Protein AF-0000000079570959 (afdb_homodimer)

Structure (mmCIF, N/CA/C/O backbone):
data_AF-0000000079570959-model_v1
#
loop_
_entity.id
_entity.type
_entity.pdbx_description
1 polymer 'NAD-binding protein'
#
loop_
_atom_site.group_PDB
_atom_site.id
_atom_site.type_symbol
_atom_site.label_atom_id
_atom_site.label_alt_id
_atom_site.label_comp_id
_atom_site.label_asym_id
_atom_site.label_entity_id
_atom_site.label_seq_id
_atom_site.pdbx_PDB_ins_code
_atom_site.Cartn_x
_atom_site.Cartn_y
_atom_site.Cartn_z
_atom_site.occupancy
_atom_site.B_iso_or_equiv
_atom_site.auth_seq_id
_atom_site.auth_comp_id
_atom_site.auth_asym_id
_atom_site.auth_atom_id
_atom_site.pdbx_PDB_model_num
ATOM 1 N N . MET A 1 1 ? 2.07 49.188 0.446 1 39.34 1 MET A N 1
ATOM 2 C CA . MET A 1 1 ? 2.693 48.656 1.66 1 39.34 1 MET A CA 1
ATOM 3 C C . MET A 1 1 ? 2.707 47.156 1.654 1 39.34 1 MET A C 1
ATOM 5 O O . MET A 1 1 ? 1.664 46.5 1.485 1 39.34 1 MET A O 1
ATOM 9 N N . THR A 1 2 ? 3.805 46.594 1.378 1 56.28 2 THR A N 1
ATOM 10 C CA . THR A 1 2 ? 3.861 45.156 1.19 1 56.28 2 THR A CA 1
ATOM 11 C C . THR A 1 2 ? 3.434 44.438 2.463 1 56.28 2 THR A C 1
ATOM 13 O O . THR A 1 2 ? 3.857 44.781 3.562 1 56.28 2 THR A O 1
ATOM 16 N N . THR A 1 3 ? 2.336 43.625 2.42 1 88.19 3 THR A N 1
ATOM 17 C CA . THR A 1 3 ? 1.755 42.969 3.588 1 88.19 3 THR A CA 1
ATOM 18 C C . THR A 1 3 ? 2.744 41.969 4.207 1 88.19 3 THR A C 1
ATOM 20 O O . THR A 1 3 ? 3.488 41.312 3.488 1 88.19 3 THR A O 1
ATOM 23 N N . GLN A 1 4 ? 3.041 42.281 5.441 1 96.75 4 GLN A N 1
ATOM 24 C CA . GLN A 1 4 ? 3.922 41.438 6.23 1 96.75 4 GLN A CA 1
ATOM 25 C C . GLN A 1 4 ? 3.189 40.188 6.711 1 96.75 4 GLN A C 1
ATOM 27 O O . GLN A 1 4 ? 2.021 40.25 7.098 1 96.75 4 GLN A O 1
ATOM 32 N N . VAL A 1 5 ? 3.875 39.094 6.586 1 98.56 5 VAL A N 1
ATOM 33 C CA . VAL A 1 5 ? 3.365 37.844 7.109 1 98.56 5 VAL A CA 1
ATOM 34 C C . VAL A 1 5 ? 4.371 37.25 8.086 1 98.56 5 VAL A C 1
ATOM 36 O O . VAL A 1 5 ? 5.582 37.312 7.867 1 98.56 5 VAL A O 1
ATOM 39 N N . GLY A 1 6 ? 3.885 36.812 9.18 1 98.75 6 GLY A N 1
ATOM 40 C CA . GLY A 1 6 ? 4.734 36.094 10.117 1 98.75 6 GLY A CA 1
ATOM 41 C C . GLY A 1 6 ? 4.852 34.594 9.797 1 98.75 6 GLY A C 1
ATOM 42 O O . GLY A 1 6 ? 3.924 34 9.25 1 98.75 6 GLY A O 1
ATOM 43 N N . LEU A 1 7 ? 6.004 34 10.148 1 98.94 7 LEU A N 1
ATOM 44 C CA . LEU A 1 7 ? 6.246 32.562 10.016 1 98.94 7 LEU A CA 1
ATOM 45 C C . LEU A 1 7 ? 6.984 32 11.234 1 98.94 7 LEU A C 1
ATOM 47 O O . LEU A 1 7 ? 8.023 32.562 11.633 1 98.94 7 LEU A O 1
ATOM 51 N N . CYS A 1 8 ? 6.414 31.031 11.828 1 98.88 8 CYS A N 1
ATOM 52 C CA . CYS A 1 8 ? 7.082 30.359 12.945 1 98.88 8 CYS A CA 1
ATOM 53 C C . CYS A 1 8 ? 7.586 28.984 12.523 1 98.88 8 CYS A C 1
ATOM 55 O O . CYS A 1 8 ? 6.789 28.094 12.234 1 98.88 8 CYS A O 1
ATOM 57 N N . GLY A 1 9 ? 8.875 28.812 12.617 1 98.56 9 GLY A N 1
ATOM 58 C CA . GLY A 1 9 ? 9.484 27.547 12.242 1 98.56 9 GLY A CA 1
ATOM 59 C C . GLY A 1 9 ? 10.234 27.609 10.922 1 98.56 9 GLY A C 1
ATOM 60 O O . GLY A 1 9 ? 9.648 27.953 9.891 1 98.56 9 GLY A O 1
ATOM 61 N N . LEU A 1 10 ? 11.508 27.281 10.969 1 98.25 10 LEU A N 1
ATOM 62 C CA . LEU A 1 10 ? 12.375 27.328 9.797 1 98.25 10 LEU A CA 1
ATOM 63 C C . LEU A 1 10 ? 13.086 26 9.602 1 98.25 10 LEU A C 1
ATOM 65 O O . LEU A 1 10 ? 14.266 25.969 9.227 1 98.25 10 LEU A O 1
ATOM 69 N N . GLY A 1 11 ? 12.367 24.906 9.914 1 94.88 11 GLY A N 1
ATOM 70 C CA . GLY A 1 11 ? 12.883 23.594 9.57 1 94.88 11 GLY A CA 1
ATOM 71 C C . GLY A 1 11 ? 12.945 23.359 8.07 1 94.88 11 GLY A C 1
ATOM 72 O O . GLY A 1 11 ? 12.891 24.297 7.281 1 94.88 11 GLY A O 1
ATOM 73 N N . GLN A 1 12 ? 13.055 22.125 7.656 1 91.88 12 GLN A N 1
ATOM 74 C CA . GLN A 1 12 ? 13.211 21.781 6.246 1 91.88 12 GLN A CA 1
ATOM 75 C C . GLN A 1 12 ? 12.055 22.312 5.414 1 91.88 12 GLN A C 1
ATOM 77 O O . GLN A 1 12 ? 12.273 22.906 4.348 1 91.88 12 GLN A O 1
ATOM 82 N N . MET A 1 13 ? 10.867 22.109 5.945 1 95.06 13 MET A N 1
ATOM 83 C CA . MET A 1 13 ? 9.695 22.594 5.23 1 95.06 13 MET A CA 1
ATOM 84 C C . MET A 1 13 ? 9.523 24.109 5.414 1 95.06 13 MET A C 1
ATOM 86 O O . MET A 1 13 ? 9.227 24.812 4.457 1 95.06 13 MET A O 1
ATOM 90 N N . GLY A 1 14 ? 9.773 24.594 6.602 1 97.75 14 GLY A N 1
ATOM 91 C CA . GLY A 1 14 ? 9.562 25.984 6.945 1 97.75 14 GLY A CA 1
ATOM 92 C C . GLY A 1 14 ? 10.406 26.938 6.109 1 97.75 14 GLY A C 1
ATOM 93 O O . GLY A 1 14 ? 9.938 28.016 5.723 1 97.75 14 GLY A O 1
ATOM 94 N N . ILE A 1 15 ? 11.617 26.547 5.816 1 97.38 15 ILE A N 1
ATOM 95 C CA . ILE A 1 15 ? 12.5 27.406 5.035 1 97.38 15 ILE A CA 1
ATOM 96 C C . ILE A 1 15 ? 11.961 27.562 3.615 1 97.38 15 ILE A C 1
ATOM 98 O O . ILE A 1 15 ? 12.055 28.625 3.016 1 97.38 15 ILE A O 1
ATOM 102 N N . GLU A 1 16 ? 11.398 26.453 3.078 1 97.38 16 GLU A N 1
ATOM 103 C CA . GLU A 1 16 ? 10.82 26.531 1.74 1 97.38 16 GLU A CA 1
ATOM 104 C C . GLU A 1 16 ? 9.531 27.344 1.735 1 97.38 16 GLU A C 1
ATOM 106 O O . GLU A 1 16 ? 9.25 28.062 0.772 1 97.38 16 GLU A O 1
ATOM 111 N N . VAL A 1 17 ? 8.789 27.234 2.828 1 98.5 17 VAL A N 1
ATOM 112 C CA . VAL A 1 17 ? 7.578 28.047 2.977 1 98.5 17 VAL A CA 1
ATOM 113 C C . VAL A 1 17 ? 7.945 29.531 3.021 1 98.5 17 VAL A C 1
ATOM 115 O O . VAL A 1 17 ? 7.293 30.359 2.383 1 98.5 17 VAL A O 1
ATOM 118 N N . ALA A 1 18 ? 9.016 29.891 3.719 1 98.62 18 ALA A N 1
ATOM 119 C CA . ALA A 1 18 ? 9.5 31.266 3.773 1 98.62 18 ALA A CA 1
ATOM 120 C C . ALA A 1 18 ? 9.828 31.797 2.377 1 98.62 18 ALA A C 1
ATOM 122 O O . ALA A 1 18 ? 9.453 32.906 2.021 1 98.62 18 ALA A O 1
ATOM 123 N N . GLY A 1 19 ? 10.531 30.938 1.646 1 98.12 19 GLY A N 1
ATOM 124 C CA . GLY A 1 19 ? 10.875 31.312 0.286 1 98.12 19 GLY A CA 1
ATOM 125 C C . GLY A 1 19 ? 9.656 31.562 -0.593 1 98.12 19 GLY A C 1
ATOM 126 O O . GLY A 1 19 ? 9.633 32.5 -1.376 1 98.12 19 GLY A O 1
ATOM 127 N N . ARG A 1 20 ? 8.648 30.688 -0.459 1 98.38 20 ARG A N 1
ATOM 128 C CA . ARG A 1 20 ? 7.414 30.844 -1.225 1 98.38 20 ARG A CA 1
ATOM 129 C C . ARG A 1 20 ? 6.691 32.125 -0.855 1 98.38 20 ARG A C 1
ATOM 131 O O . ARG A 1 20 ? 6.266 32.875 -1.734 1 98.38 20 ARG A O 1
ATOM 138 N N . LEU A 1 21 ? 6.617 32.406 0.428 1 98.38 21 LEU A N 1
ATOM 139 C CA . LEU A 1 21 ? 5.93 33.594 0.923 1 98.38 21 LEU A CA 1
ATOM 140 C C . LEU A 1 21 ? 6.656 34.875 0.49 1 98.38 21 LEU A C 1
ATOM 142 O O . LEU A 1 21 ? 6.02 35.875 0.156 1 98.38 21 LEU A O 1
ATOM 146 N N . ALA A 1 22 ? 7.953 34.812 0.41 1 98.06 22 ALA A N 1
ATOM 147 C CA . ALA A 1 22 ? 8.789 36 0.167 1 98.06 22 ALA A CA 1
ATOM 148 C C . ALA A 1 22 ? 8.625 36.5 -1.264 1 98.06 22 ALA A C 1
ATOM 150 O O . ALA A 1 22 ? 9.023 37.625 -1.583 1 98.06 22 ALA A O 1
ATOM 151 N N . ARG A 1 23 ? 8.039 35.688 -2.061 1 96.62 23 ARG A N 1
ATOM 152 C CA . ARG A 1 23 ? 7.789 36.094 -3.434 1 96.62 23 ARG A CA 1
ATOM 153 C C . ARG A 1 23 ? 6.715 37.188 -3.48 1 96.62 23 ARG A C 1
ATOM 155 O O . ARG A 1 23 ? 6.676 37.969 -4.418 1 96.62 23 ARG A O 1
ATOM 162 N N . GLU A 1 24 ? 5.871 37.25 -2.418 1 97.12 24 GLU A N 1
ATOM 163 C CA . GLU A 1 24 ? 4.734 38.156 -2.457 1 97.12 24 GLU A CA 1
ATOM 164 C C . GLU A 1 24 ? 4.676 39.031 -1.198 1 97.12 24 GLU A C 1
ATOM 166 O O . GLU A 1 24 ? 4.039 40.062 -1.191 1 97.12 24 GLU A O 1
ATOM 171 N N . TYR A 1 25 ? 5.383 38.562 -0.148 1 98.12 25 TYR A N 1
ATOM 172 C CA . TYR A 1 25 ? 5.27 39.219 1.139 1 98.12 25 TYR A CA 1
ATOM 173 C C . TYR A 1 25 ? 6.645 39.469 1.747 1 98.12 25 TYR A C 1
ATOM 175 O O . TYR A 1 25 ? 7.625 38.812 1.37 1 98.12 25 TYR A O 1
ATOM 183 N N . ASP A 1 26 ? 6.684 40.5 2.594 1 98.19 26 ASP A N 1
ATOM 184 C CA . ASP A 1 26 ? 7.785 40.531 3.555 1 98.19 26 ASP A CA 1
ATOM 185 C C . ASP A 1 26 ? 7.543 39.562 4.707 1 98.19 26 ASP A C 1
ATOM 187 O O . ASP A 1 26 ? 6.469 39.562 5.312 1 98.19 26 ASP A O 1
ATOM 191 N N . VAL A 1 27 ? 8.531 38.75 5.023 1 98.69 27 VAL A N 1
ATOM 192 C CA . VAL A 1 27 ? 8.312 37.656 5.98 1 98.69 27 VAL A CA 1
ATOM 193 C C . VAL A 1 27 ? 9.117 37.938 7.25 1 98.69 27 VAL A C 1
ATOM 195 O O . VAL A 1 27 ? 10.32 38.188 7.188 1 98.69 27 VAL A O 1
ATOM 198 N N . VAL A 1 28 ? 8.438 37.969 8.359 1 98.62 28 VAL A N 1
ATOM 199 C CA . VAL A 1 28 ? 9.094 37.938 9.664 1 98.62 28 VAL A CA 1
ATOM 200 C C . VAL A 1 28 ? 9.094 36.5 10.188 1 98.62 28 VAL A C 1
ATOM 202 O O . VAL A 1 28 ? 8.062 36 10.648 1 98.62 28 VAL A O 1
ATOM 205 N N . ALA A 1 29 ? 10.297 35.875 10.195 1 98.81 29 ALA A N 1
ATOM 206 C CA . ALA A 1 29 ? 10.375 34.438 10.5 1 98.81 29 ALA A CA 1
ATOM 207 C C . ALA A 1 29 ? 11.031 34.219 11.859 1 98.81 29 ALA A C 1
ATOM 209 O O . ALA A 1 29 ? 12.102 34.75 12.141 1 98.81 29 ALA A O 1
ATOM 210 N N . VAL A 1 30 ? 10.383 33.406 12.641 1 98.81 30 VAL A N 1
ATOM 211 C CA . VAL A 1 30 ? 10.867 33.125 13.984 1 98.81 30 VAL A CA 1
ATOM 212 C C . VAL A 1 30 ? 11.398 31.672 14.047 1 98.81 30 VAL A C 1
ATOM 214 O O . VAL A 1 30 ? 10.727 30.75 13.594 1 98.81 30 VAL A O 1
ATOM 217 N N . ASP A 1 31 ? 12.555 31.469 14.586 1 98.75 31 ASP A N 1
ATOM 218 C CA . ASP A 1 31 ? 13.109 30.172 14.922 1 98.75 31 ASP A CA 1
ATOM 219 C C . ASP A 1 31 ? 14.125 30.281 16.062 1 98.75 31 ASP A C 1
ATOM 221 O O . ASP A 1 31 ? 14.875 31.25 16.141 1 98.75 31 ASP A O 1
ATOM 225 N N . LEU A 1 32 ? 14.148 29.25 16.859 1 97.44 32 LEU A N 1
ATOM 226 C CA . LEU A 1 32 ? 15.07 29.266 18 1 97.44 32 LEU A CA 1
ATOM 227 C C . LEU A 1 32 ? 16.469 28.859 17.562 1 97.44 32 LEU A C 1
ATOM 229 O O . LEU A 1 32 ? 17.453 29.156 18.266 1 97.44 32 LEU A O 1
ATOM 233 N N . ASP A 1 33 ? 16.594 28.172 16.453 1 97.44 33 ASP A N 1
ATOM 234 C CA . ASP A 1 33 ? 17.875 27.672 15.961 1 97.44 33 ASP A CA 1
ATOM 235 C C . ASP A 1 33 ? 18.609 28.719 15.148 1 97.44 33 ASP A C 1
ATOM 237 O O . ASP A 1 33 ? 18.141 29.125 14.07 1 97.44 33 ASP A O 1
ATOM 241 N N . ASP A 1 34 ? 19.828 29.031 15.547 1 97.62 34 ASP A N 1
ATOM 242 C CA . ASP A 1 34 ? 20.609 30.078 14.906 1 97.62 34 ASP A CA 1
ATOM 243 C C . ASP A 1 34 ? 21.016 29.688 13.492 1 97.62 34 ASP A C 1
ATOM 245 O O . ASP A 1 34 ? 21.047 30.531 12.594 1 97.62 34 ASP A O 1
ATOM 249 N N . GLN A 1 35 ? 21.297 28.5 13.336 1 97.44 35 GLN A N 1
ATOM 250 C CA . GLN A 1 35 ? 21.719 28.031 12.016 1 97.44 35 GLN A CA 1
ATOM 251 C C . GLN A 1 35 ? 20.594 28.125 11 1 97.44 35 GLN A C 1
ATOM 253 O O . GLN A 1 35 ? 20.812 28.516 9.852 1 97.44 35 GLN A O 1
ATOM 258 N N . ARG A 1 36 ? 19.406 27.812 11.477 1 97.19 36 ARG A N 1
ATOM 259 C CA . ARG A 1 36 ? 18.25 27.891 10.602 1 97.19 36 ARG A CA 1
ATOM 260 C C . ARG A 1 36 ? 17.938 29.344 10.242 1 97.19 36 ARG A C 1
ATOM 262 O O . ARG A 1 36 ? 17.578 29.641 9.102 1 97.19 36 ARG A O 1
ATOM 269 N N . ARG A 1 37 ? 18.078 30.25 11.195 1 98.06 37 ARG A N 1
ATOM 270 C CA . ARG A 1 37 ? 17.844 31.656 10.938 1 98.06 37 ARG A CA 1
ATOM 271 C C . ARG A 1 37 ? 18.859 32.219 9.938 1 98.06 37 ARG A C 1
ATOM 273 O O . ARG A 1 37 ? 18.5 32.938 9.016 1 98.06 37 ARG A O 1
ATOM 280 N N . THR A 1 38 ? 20.062 31.797 10.07 1 97.69 38 THR A N 1
ATOM 281 C CA . THR A 1 38 ? 21.125 32.25 9.172 1 97.69 38 THR A CA 1
ATOM 282 C C . THR A 1 38 ? 20.844 31.812 7.738 1 97.69 38 THR A C 1
ATOM 284 O O . THR A 1 38 ? 20.984 32.594 6.801 1 97.69 38 THR A O 1
ATOM 287 N N . LEU A 1 39 ? 20.422 30.609 7.645 1 96.56 39 LEU A N 1
ATOM 288 C CA . LEU A 1 39 ? 20.109 30.078 6.324 1 96.56 39 LEU A CA 1
ATOM 289 C C . LEU A 1 39 ? 18.938 30.844 5.695 1 96.56 39 LEU A C 1
ATOM 291 O O . LEU A 1 39 ? 19 31.203 4.516 1 96.56 39 LEU A O 1
ATOM 295 N N . ALA A 1 40 ? 17.906 31.125 6.445 1 97.5 40 ALA A N 1
ATOM 296 C CA . ALA A 1 40 ? 16.703 31.781 5.938 1 97.5 40 ALA A CA 1
ATOM 297 C C . ALA A 1 40 ? 16.969 33.25 5.621 1 97.5 40 ALA A C 1
ATOM 299 O O . ALA A 1 40 ? 16.359 33.812 4.711 1 97.5 40 ALA A O 1
ATOM 300 N N . ASP A 1 41 ? 17.875 33.844 6.309 1 95.81 41 ASP A N 1
ATOM 301 C CA . ASP A 1 41 ? 18.203 35.25 6.152 1 95.81 41 ASP A CA 1
ATOM 302 C C . ASP A 1 41 ? 18.797 35.531 4.773 1 95.81 41 ASP A C 1
ATOM 304 O O . ASP A 1 41 ? 18.859 36.688 4.336 1 95.81 41 ASP A O 1
ATOM 308 N N . GLN A 1 42 ? 19.156 34.5 4.094 1 96.12 42 GLN A N 1
ATOM 309 C CA . GLN A 1 42 ? 19.75 34.656 2.766 1 96.12 42 GLN A CA 1
ATOM 310 C C . GLN A 1 42 ? 18.672 34.875 1.714 1 96.12 42 GLN A C 1
ATOM 312 O O . GLN A 1 42 ? 18.969 35.312 0.594 1 96.12 42 GLN A O 1
ATOM 317 N N . THR A 1 43 ? 17.484 34.625 2.068 1 96.75 43 THR A N 1
ATOM 318 C CA . THR A 1 43 ? 16.375 34.812 1.148 1 96.75 43 THR A CA 1
ATOM 319 C C . THR A 1 43 ? 15.883 36.25 1.193 1 96.75 43 THR A C 1
ATOM 321 O O . THR A 1 43 ? 15.57 36.781 2.266 1 96.75 43 THR A O 1
ATOM 324 N N . GLU A 1 44 ? 15.789 36.906 0.014 1 96.56 44 GLU A N 1
ATOM 325 C CA . GLU A 1 44 ? 15.289 38.25 -0.058 1 96.56 44 GLU A CA 1
ATOM 326 C C . GLU A 1 44 ? 13.898 38.375 0.561 1 96.56 44 GLU A C 1
ATOM 328 O O . GLU A 1 44 ? 13.055 37.5 0.371 1 96.56 44 GLU A O 1
ATOM 333 N N . ARG A 1 45 ? 13.695 39.438 1.422 1 97.69 45 ARG A N 1
ATOM 334 C CA . ARG A 1 45 ? 12.422 39.812 2.023 1 97.69 45 ARG A CA 1
ATOM 335 C C . ARG A 1 45 ? 12.102 38.938 3.229 1 97.69 45 ARG A C 1
ATOM 337 O O . ARG A 1 45 ? 10.992 38.969 3.762 1 97.69 45 ARG A O 1
ATOM 344 N N . VAL A 1 46 ? 13.07 38.094 3.672 1 98.5 46 VAL A N 1
ATOM 345 C CA . VAL A 1 46 ? 12.914 37.344 4.902 1 98.5 46 VAL A CA 1
ATOM 346 C C . VAL A 1 46 ? 13.82 37.906 5.992 1 98.5 46 VAL A C 1
ATOM 348 O O . VAL A 1 46 ? 15.039 37.969 5.828 1 98.5 46 VAL A O 1
ATOM 351 N N . ARG A 1 47 ? 13.242 38.344 6.992 1 98.12 47 ARG A N 1
ATOM 352 C CA . ARG A 1 47 ? 13.953 38.75 8.203 1 98.12 47 ARG A CA 1
ATOM 353 C C . ARG A 1 47 ? 13.711 37.75 9.336 1 98.12 47 ARG A C 1
ATOM 355 O O . ARG A 1 47 ? 12.57 37.375 9.602 1 98.12 47 ARG A O 1
ATOM 362 N N . THR A 1 48 ? 14.766 37.344 10.039 1 98.56 48 THR A N 1
ATOM 363 C CA . THR A 1 48 ? 14.609 36.312 11.039 1 98.56 48 THR A CA 1
ATOM 364 C C . THR A 1 48 ? 14.828 36.875 12.445 1 98.56 48 THR A C 1
ATOM 366 O O . THR A 1 48 ? 15.469 37.906 12.617 1 98.56 48 THR A O 1
ATOM 369 N N . THR A 1 49 ? 14.242 36.219 13.406 1 98.44 49 THR A N 1
ATOM 370 C CA . THR A 1 49 ? 14.367 36.562 14.82 1 98.44 49 THR A CA 1
ATOM 371 C C . THR A 1 49 ? 14.141 35.312 15.68 1 98.44 49 THR A C 1
ATOM 373 O O . THR A 1 49 ? 13.703 34.281 15.18 1 98.44 49 THR A O 1
ATOM 376 N N . SER A 1 50 ? 14.523 35.375 16.938 1 98.19 50 SER A N 1
ATOM 377 C CA . SER A 1 50 ? 14.281 34.281 17.875 1 98.19 50 SER A CA 1
ATOM 378 C C . SER A 1 50 ? 13.125 34.594 18.812 1 98.19 50 SER A C 1
ATOM 380 O O . SER A 1 50 ? 12.758 33.75 19.656 1 98.19 50 SER A O 1
ATOM 382 N N . SER A 1 51 ? 12.516 35.75 18.609 1 98.06 51 SER A N 1
ATOM 383 C CA . SER A 1 51 ? 11.484 36.188 19.547 1 98.06 51 SER A CA 1
ATOM 384 C C . SER A 1 51 ? 10.117 36.25 18.875 1 98.06 51 SER A C 1
ATOM 386 O O . SER A 1 51 ? 9.953 36.938 17.844 1 98.06 51 SER A O 1
ATOM 388 N N . LEU A 1 52 ? 9.133 35.688 19.5 1 98.31 52 LEU A N 1
ATOM 389 C CA . LEU A 1 52 ? 7.762 35.719 19.016 1 98.31 52 LEU A CA 1
ATOM 390 C C . LEU A 1 52 ? 7.18 37.125 19.141 1 98.31 52 LEU A C 1
ATOM 392 O O . LEU A 1 52 ? 6.203 37.438 18.453 1 98.31 52 LEU A O 1
ATOM 396 N N . ASP A 1 53 ? 7.789 37.969 19.922 1 97.81 53 ASP A N 1
ATOM 397 C CA . ASP A 1 53 ? 7.293 39.312 20.156 1 97.81 53 ASP A CA 1
ATOM 398 C C . ASP A 1 53 ? 7.293 40.125 18.859 1 97.81 53 ASP A C 1
ATOM 400 O O . ASP A 1 53 ? 6.492 41.062 18.703 1 97.81 53 ASP A O 1
ATOM 404 N N . GLU A 1 54 ? 8.102 39.75 17.984 1 97.56 54 GLU A N 1
ATOM 405 C CA . GLU A 1 54 ? 8.242 40.5 16.734 1 97.56 54 GLU A CA 1
ATOM 406 C C . GLU A 1 54 ? 7.055 40.25 15.805 1 97.56 54 GLU A C 1
ATOM 408 O O . GLU A 1 54 ? 6.875 40.938 14.805 1 97.56 54 GLU A O 1
ATOM 413 N N . LEU A 1 55 ? 6.223 39.312 16.203 1 97.81 55 LEU A N 1
ATOM 414 C CA . LEU A 1 55 ? 5.047 39.031 15.391 1 97.81 55 LEU A CA 1
ATOM 415 C C . LEU A 1 55 ? 3.855 39.875 15.828 1 97.81 55 LEU A C 1
ATOM 417 O O . LEU A 1 55 ? 2.791 39.812 15.211 1 97.81 55 LEU A O 1
ATOM 421 N N . SER A 1 56 ? 4.113 40.625 16.922 1 95.69 56 SER A N 1
ATOM 422 C CA . SER A 1 56 ? 3.049 41.469 17.422 1 95.69 56 SER A CA 1
ATOM 423 C C . SER A 1 56 ? 2.535 42.406 16.344 1 95.69 56 SER A C 1
ATOM 425 O O . SER A 1 56 ? 3.324 43 15.602 1 95.69 56 SER A O 1
ATOM 427 N N . GLY A 1 57 ? 1.171 42.469 16.172 1 91 57 GLY A N 1
ATOM 428 C CA . GLY A 1 57 ? 0.556 43.406 15.258 1 91 57 GLY A CA 1
ATOM 429 C C . GLY A 1 57 ? 0.362 42.844 13.859 1 91 57 GLY A C 1
ATOM 430 O O . GLY A 1 57 ? -0.23 43.5 13 1 91 57 GLY A O 1
ATOM 431 N N . LEU A 1 58 ? 0.88 41.719 13.602 1 96.5 58 LEU A N 1
ATOM 432 C CA . LEU A 1 58 ? 0.7 41.125 12.281 1 96.5 58 LEU A CA 1
ATOM 433 C C . LEU A 1 58 ? -0.713 40.562 12.117 1 96.5 58 LEU A C 1
ATOM 435 O O . LEU A 1 58 ? -1.29 40.031 13.07 1 96.5 58 LEU A O 1
ATOM 439 N N . ASP A 1 59 ? -1.176 40.625 10.914 1 97.25 59 ASP A N 1
ATOM 440 C CA . ASP A 1 59 ? -2.531 40.188 10.617 1 97.25 59 ASP A CA 1
ATOM 441 C C . ASP A 1 59 ? -2.564 38.656 10.367 1 97.25 59 ASP A C 1
ATOM 443 O O . ASP A 1 59 ? -3.588 38.031 10.586 1 97.25 59 ASP A O 1
ATOM 447 N N . VAL A 1 60 ? -1.464 38.125 9.836 1 98.62 60 VAL A N 1
ATOM 448 C CA . VAL A 1 60 ? -1.421 36.719 9.484 1 98.62 60 VAL A CA 1
ATOM 449 C C . VAL A 1 60 ? -0.101 36.094 9.953 1 98.62 60 VAL A C 1
ATOM 451 O O . VAL A 1 60 ? 0.968 36.688 9.734 1 98.62 60 VAL A O 1
ATOM 454 N N . VAL A 1 61 ? -0.179 34.969 10.617 1 98.88 61 VAL A N 1
ATOM 455 C CA . VAL A 1 61 ? 0.996 34.219 11.031 1 98.88 61 VAL A CA 1
ATOM 456 C C . VAL A 1 61 ? 0.847 32.75 10.586 1 98.88 61 VAL A C 1
ATOM 458 O O . VAL A 1 61 ? -0.187 32.125 10.828 1 98.88 61 VAL A O 1
ATOM 461 N N . VAL A 1 62 ? 1.887 32.188 9.969 1 98.94 62 VAL A N 1
ATOM 462 C CA . VAL A 1 62 ? 1.939 30.797 9.508 1 98.94 62 VAL A CA 1
ATOM 463 C C . VAL A 1 62 ? 2.82 29.984 10.453 1 98.94 62 VAL A C 1
ATOM 465 O O . VAL A 1 62 ? 3.885 30.438 10.875 1 98.94 62 VAL A O 1
ATOM 468 N N . LEU A 1 63 ? 2.322 28.797 10.781 1 98.88 63 LEU A N 1
ATOM 469 C CA . LEU A 1 63 ? 3.09 27.891 11.625 1 98.88 63 LEU A CA 1
ATOM 470 C C . LEU A 1 63 ? 3.631 26.719 10.82 1 98.88 63 LEU A C 1
ATOM 472 O O . LEU A 1 63 ? 2.898 26.109 10.039 1 98.88 63 LEU A O 1
ATOM 476 N N . SER A 1 64 ? 4.895 26.422 10.906 1 98.62 64 SER A N 1
ATOM 477 C CA . SER A 1 64 ? 5.598 25.25 10.406 1 98.62 64 SER A CA 1
ATOM 478 C C . SER A 1 64 ? 6.562 24.688 11.445 1 98.62 64 SER A 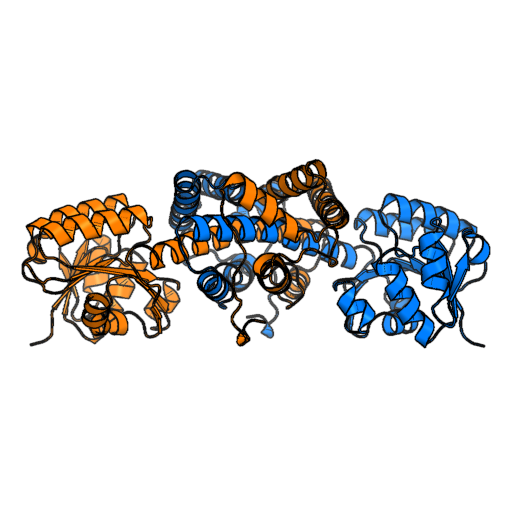C 1
ATOM 480 O O . SER A 1 64 ? 7.77 24.953 11.383 1 98.62 64 SER A O 1
ATOM 482 N N . LEU A 1 65 ? 5.98 23.906 12.336 1 98.12 65 LEU A N 1
ATOM 483 C CA . LEU A 1 65 ? 6.684 23.531 13.562 1 98.12 65 LEU A CA 1
ATOM 484 C C . LEU A 1 65 ? 6.891 22.031 13.641 1 98.12 65 LEU A C 1
ATOM 486 O O . LEU A 1 65 ? 6.25 21.266 12.906 1 98.12 65 LEU A O 1
ATOM 490 N N . PRO A 1 66 ? 7.77 21.484 14.484 1 95.62 66 PRO A N 1
ATOM 491 C CA . PRO A 1 66 ? 8.227 20.094 14.422 1 95.62 66 PRO A CA 1
ATOM 492 C C . PRO A 1 66 ? 7.262 19.125 15.102 1 95.62 66 PRO A C 1
ATOM 494 O O . PRO A 1 66 ? 7.352 17.922 14.891 1 95.62 66 PRO A O 1
ATOM 497 N N . SER A 1 67 ? 6.336 19.672 15.977 1 96.12 67 SER A N 1
ATOM 498 C CA . SER A 1 67 ? 5.492 18.766 16.734 1 96.12 67 SER A CA 1
ATOM 499 C C . SER A 1 67 ? 4.203 19.453 17.188 1 96.12 67 SER A C 1
ATOM 501 O O . SER A 1 67 ? 4.129 20.688 17.219 1 96.12 67 SER A O 1
ATOM 503 N N . PRO A 1 68 ? 3.197 18.609 17.547 1 97.75 68 PRO A N 1
ATOM 504 C CA . PRO A 1 68 ? 1.983 19.203 18.125 1 97.75 68 PRO A CA 1
ATOM 505 C C . PRO A 1 68 ? 2.262 20.031 19.359 1 97.75 68 PRO A C 1
ATOM 507 O O . PRO A 1 68 ? 1.663 21.094 19.547 1 97.75 68 PRO A O 1
ATOM 510 N N . ALA A 1 69 ? 3.186 19.609 20.203 1 97.5 69 ALA A N 1
ATOM 511 C CA . ALA A 1 69 ? 3.531 20.344 21.406 1 97.5 69 ALA A CA 1
ATOM 512 C C . ALA A 1 69 ? 4.113 21.719 21.078 1 97.5 69 ALA A C 1
ATOM 514 O O . ALA A 1 69 ? 3.807 22.703 21.734 1 97.5 69 ALA A O 1
ATOM 515 N N . ALA A 1 70 ? 4.914 21.766 20.047 1 97.88 70 ALA A N 1
ATOM 516 C CA . ALA A 1 70 ? 5.484 23.031 19.609 1 97.88 70 ALA A CA 1
ATOM 517 C C . ALA A 1 70 ? 4.402 23.969 19.109 1 97.88 70 ALA A C 1
ATOM 519 O O . ALA A 1 70 ? 4.406 25.172 19.406 1 97.88 70 ALA A O 1
ATOM 520 N N . SER A 1 71 ? 3.463 23.469 18.344 1 98.56 71 SER A N 1
ATOM 521 C CA . SER A 1 71 ? 2.357 24.266 17.828 1 98.56 71 SER A CA 1
ATOM 522 C C . SER A 1 71 ? 1.515 24.844 18.969 1 98.56 71 SER A C 1
ATOM 524 O O . SER A 1 71 ? 1.154 26.016 18.953 1 98.56 71 SER A O 1
ATOM 526 N N . ARG A 1 72 ? 1.238 23.969 19.938 1 98.5 72 ARG A N 1
ATOM 527 C CA . ARG A 1 72 ? 0.444 24.422 21.078 1 98.5 72 ARG A CA 1
ATOM 528 C C . ARG A 1 72 ? 1.146 25.547 21.828 1 98.5 72 ARG A C 1
ATOM 530 O O . ARG A 1 72 ? 0.518 26.531 22.203 1 98.5 72 ARG A O 1
ATOM 537 N N . SER A 1 73 ? 2.408 25.375 22.047 1 98.44 73 SER A N 1
ATOM 538 C CA . SER A 1 73 ? 3.188 26.375 22.766 1 98.44 73 SER A CA 1
ATOM 539 C C . SER A 1 73 ? 3.189 27.719 22.031 1 98.44 73 SER A C 1
ATOM 541 O O . SER A 1 73 ? 2.988 28.766 22.641 1 98.44 73 SER A O 1
ATOM 543 N N . VAL A 1 74 ? 3.389 27.656 20.75 1 98.69 74 VAL A N 1
ATOM 544 C CA . VAL A 1 74 ? 3.441 28.891 19.953 1 98.69 74 VAL A CA 1
ATOM 545 C C . VAL A 1 74 ? 2.059 29.531 19.906 1 98.69 74 VAL A C 1
ATOM 547 O O . VAL A 1 74 ? 1.935 30.75 20.016 1 98.69 74 VAL A O 1
ATOM 550 N N . VAL A 1 75 ? 1.034 28.734 19.766 1 98.75 75 VAL A N 1
ATOM 551 C CA . VAL A 1 75 ? -0.334 29.234 19.719 1 98.75 75 VAL A CA 1
ATOM 552 C C . VAL A 1 75 ? -0.679 29.938 21.031 1 98.75 75 VAL A C 1
ATOM 554 O O . VAL A 1 75 ? -1.288 31.016 21.016 1 98.75 75 VAL A O 1
ATOM 557 N N . ASP A 1 76 ? -0.278 29.359 22.141 1 98.06 76 ASP A N 1
ATOM 558 C CA . ASP A 1 76 ? -0.516 29.984 23.438 1 98.06 76 ASP A CA 1
ATOM 559 C C . ASP A 1 76 ? 0.141 31.359 23.516 1 98.06 76 ASP A C 1
ATOM 561 O O . ASP A 1 76 ? -0.459 32.312 24.016 1 98.06 76 ASP A O 1
ATOM 565 N N . ALA A 1 77 ? 1.306 31.438 23.016 1 98.31 77 ALA A N 1
ATOM 566 C CA . ALA A 1 77 ? 2.016 32.719 23 1 98.31 77 ALA A CA 1
ATOM 567 C C . ALA A 1 77 ? 1.337 33.719 22.062 1 98.31 77 ALA A C 1
ATOM 569 O O . ALA A 1 77 ? 1.161 34.875 22.422 1 98.31 77 ALA A O 1
ATOM 570 N N . LEU A 1 78 ? 0.93 33.312 20.875 1 98.5 78 LEU A N 1
ATOM 571 C CA . LEU A 1 78 ? 0.319 34.156 19.875 1 98.5 78 LEU A CA 1
ATOM 572 C C . LEU A 1 78 ? -1.026 34.688 20.375 1 98.5 78 LEU A C 1
ATOM 574 O O . LEU A 1 78 ? -1.412 35.812 20.047 1 98.5 78 LEU A O 1
ATOM 578 N N . ALA A 1 79 ? -1.703 33.875 21.141 1 98 79 ALA A N 1
ATOM 579 C CA . ALA A 1 79 ? -3.002 34.2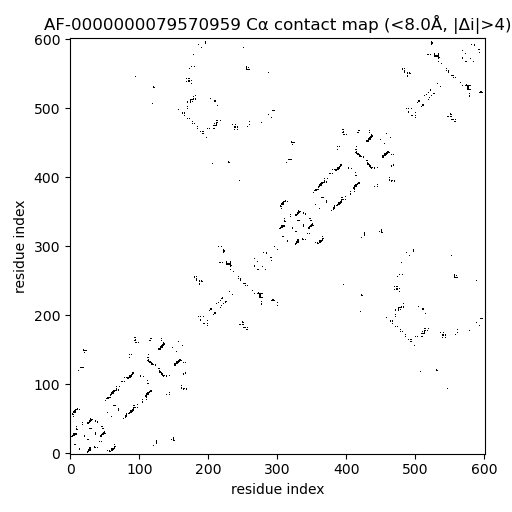81 21.672 1 98 79 ALA A CA 1
ATOM 580 C C . ALA A 1 79 ? -2.889 35.562 22.5 1 98 79 ALA A C 1
ATOM 582 O O . ALA A 1 79 ? -3.811 36.375 22.516 1 98 79 ALA A O 1
ATOM 583 N N . SER A 1 80 ? -1.762 35.719 23.109 1 96.81 80 SER A N 1
ATOM 584 C CA . SER A 1 80 ? -1.539 36.906 23.938 1 96.81 80 SER A CA 1
ATOM 585 C C . SER A 1 80 ? -0.914 38.031 23.141 1 96.81 80 SER A C 1
ATOM 587 O O . SER A 1 80 ? -0.971 39.188 23.547 1 96.81 80 SER A O 1
ATOM 589 N N . LEU A 1 81 ? -0.396 37.719 22.016 1 97.62 81 LEU A N 1
ATOM 590 C CA . LEU A 1 81 ? 0.449 38.656 21.297 1 97.62 81 LEU A CA 1
ATOM 591 C C . LEU A 1 81 ? -0.315 39.312 20.141 1 97.62 81 LEU A C 1
ATOM 593 O O . LEU A 1 81 ? -0.101 40.5 19.844 1 97.62 81 LEU A O 1
ATOM 597 N N . LEU A 1 82 ? -1.213 38.594 19.453 1 98 82 LEU A N 1
ATOM 598 C CA . LEU A 1 82 ? -1.87 39.062 18.234 1 98 82 LEU A CA 1
ATOM 599 C C . LEU A 1 82 ? -3.148 39.812 18.578 1 98 82 LEU A C 1
ATOM 601 O O . LEU A 1 82 ? -3.729 39.625 19.656 1 98 82 LEU A O 1
ATOM 605 N N . SER A 1 83 ? -3.508 40.688 17.688 1 97.5 83 SER A N 1
ATOM 606 C CA . SER A 1 83 ? -4.727 41.469 17.875 1 97.5 83 SER A CA 1
ATOM 607 C C . SER A 1 83 ? -5.957 40.688 17.422 1 97.5 83 SER A C 1
ATOM 609 O O . SER A 1 83 ? -5.855 39.781 16.578 1 97.5 83 SER A O 1
ATOM 611 N N . GLN A 1 84 ? -7.07 41.062 17.984 1 97.69 84 GLN A N 1
ATOM 612 C CA . GLN A 1 84 ? -8.336 40.562 17.484 1 97.69 84 GLN A CA 1
ATOM 613 C C . GLN A 1 84 ? -8.461 40.75 15.977 1 97.69 84 GLN A C 1
ATOM 615 O O . GLN A 1 84 ? -8.086 41.812 15.453 1 97.69 84 GLN A O 1
ATOM 620 N N . GLY A 1 85 ? -8.938 39.688 15.352 1 97.75 85 GLY A N 1
ATOM 621 C CA . GLY A 1 85 ? -9.102 39.781 13.906 1 97.75 85 GLY A CA 1
ATOM 622 C C . GLY A 1 85 ? -7.949 39.156 13.141 1 97.75 85 GLY A C 1
ATOM 623 O O . GLY A 1 85 ? -8.062 38.906 11.938 1 97.75 85 GLY A O 1
ATOM 624 N N . SER A 1 86 ? -6.84 38.812 13.812 1 98.38 86 SER A N 1
ATOM 625 C CA . SER A 1 86 ? -5.707 38.156 13.156 1 98.38 86 SER A CA 1
ATOM 626 C C . SER A 1 86 ? -6.043 36.719 12.758 1 98.38 86 SER A C 1
ATOM 628 O O . SER A 1 86 ? -7.07 36.188 13.172 1 98.38 86 SER A O 1
ATOM 630 N N . LEU A 1 87 ? -5.184 36.219 11.906 1 98.75 87 LEU A N 1
ATOM 631 C CA . LEU A 1 87 ? -5.371 34.875 11.367 1 98.75 87 LEU A CA 1
ATOM 632 C C . LEU A 1 87 ? -4.098 34.031 11.508 1 98.75 87 LEU A C 1
ATOM 634 O O . LEU A 1 87 ? -3.014 34.5 11.141 1 98.75 87 LEU A O 1
ATOM 638 N N . VAL A 1 88 ? -4.27 32.844 12.086 1 98.88 88 VAL A N 1
ATOM 639 C CA . VAL A 1 88 ? -3.166 31.906 12.172 1 98.88 88 VAL A CA 1
ATOM 640 C C . VAL A 1 88 ? -3.404 30.75 11.211 1 98.88 88 VAL A C 1
ATOM 642 O O . VAL A 1 88 ? -4.516 30.219 11.133 1 98.88 88 VAL A O 1
ATOM 645 N N . ILE A 1 89 ? -2.381 30.359 10.43 1 98.94 89 ILE A N 1
ATOM 646 C CA . ILE A 1 89 ? -2.428 29.234 9.5 1 98.94 89 ILE A CA 1
ATOM 647 C C . ILE A 1 89 ? -1.488 28.141 9.977 1 98.94 89 ILE A C 1
ATOM 649 O O . ILE A 1 89 ? -0.27 28.328 10.023 1 98.94 89 ILE A O 1
ATOM 653 N N . GLU A 1 90 ? -2.016 27.016 10.32 1 98.88 90 GLU A N 1
ATOM 654 C CA . GLU A 1 90 ? -1.251 25.859 10.797 1 98.88 90 GLU A CA 1
ATOM 655 C C . GLU A 1 90 ? -0.853 24.953 9.641 1 98.88 90 GLU A C 1
ATOM 657 O O . GLU A 1 90 ? -1.704 24.281 9.055 1 98.88 90 GLU A O 1
ATOM 662 N N . THR A 1 91 ? 0.475 24.859 9.352 1 98.75 91 THR A N 1
ATOM 663 C CA . THR A 1 91 ? 0.924 23.969 8.289 1 98.75 91 THR A CA 1
ATOM 664 C C . THR A 1 91 ? 1.666 22.766 8.859 1 98.75 91 THR A C 1
ATOM 666 O O . THR A 1 91 ? 1.942 21.797 8.141 1 98.75 91 THR A O 1
ATOM 669 N N . SER A 1 92 ? 1.97 22.812 10.172 1 98.12 92 SER A N 1
ATOM 670 C CA . SER A 1 92 ? 2.633 21.688 10.82 1 98.12 92 SER A CA 1
ATOM 671 C C . SER A 1 92 ? 1.743 20.438 10.828 1 98.12 92 SER A C 1
ATOM 673 O O . SER A 1 92 ? 0.516 20.547 10.781 1 98.12 92 SER A O 1
ATOM 675 N N . THR A 1 93 ? 2.379 19.312 10.844 1 97.62 93 THR A N 1
ATOM 676 C CA . THR A 1 93 ? 1.611 18.078 11.016 1 97.62 93 THR A CA 1
ATOM 677 C C . THR A 1 93 ? 1.251 17.859 12.484 1 97.62 93 THR A C 1
ATOM 679 O O . THR A 1 93 ? 2.125 17.594 13.312 1 97.62 93 THR A O 1
ATOM 682 N N . VAL A 1 94 ? -0.019 18.031 12.82 1 98.25 94 VAL A N 1
ATOM 683 C CA . VAL A 1 94 ? -0.523 17.859 14.172 1 98.25 94 VAL A CA 1
ATOM 684 C C . VAL A 1 94 ? -1.741 16.938 14.156 1 98.25 94 VAL A C 1
ATOM 686 O O . VAL A 1 94 ? -2.248 16.594 13.086 1 98.25 94 VAL A O 1
ATOM 689 N N . LEU A 1 95 ? -2.16 16.484 15.352 1 98.44 95 LEU A N 1
ATOM 690 C CA . LEU A 1 95 ? -3.402 15.727 15.43 1 98.44 95 LEU A CA 1
ATOM 691 C C . LEU A 1 95 ? -4.609 16.641 15.234 1 98.44 95 LEU A C 1
ATOM 693 O O . LEU A 1 95 ? -4.566 17.828 15.578 1 98.44 95 LEU A O 1
ATOM 697 N N . PRO A 1 96 ? -5.691 16.062 14.672 1 98.31 96 PRO A N 1
ATOM 698 C CA . PRO A 1 96 ? -6.902 16.875 14.523 1 98.31 96 PRO A CA 1
ATOM 699 C C . PRO A 1 96 ? -7.371 17.484 15.836 1 98.31 96 PRO A C 1
ATOM 701 O O . PRO A 1 96 ? -7.836 18.625 15.859 1 98.31 96 PRO A O 1
ATOM 704 N N . GLY A 1 97 ? -7.211 16.766 16.891 1 97.88 97 GLY A N 1
ATOM 705 C CA . GLY A 1 97 ? -7.562 17.297 18.203 1 97.88 97 GLY A CA 1
ATOM 706 C C . GLY A 1 97 ? -6.723 18.5 18.594 1 97.88 97 GLY A C 1
ATOM 707 O O . GLY A 1 97 ? -7.227 19.438 19.219 1 97.88 97 GLY A O 1
ATOM 708 N N . ASP A 1 98 ? -5.453 18.469 18.281 1 97.94 98 ASP A N 1
ATOM 709 C CA . ASP A 1 98 ? -4.57 19.594 18.547 1 97.94 98 ASP A CA 1
ATOM 710 C C . ASP A 1 98 ? -4.996 20.828 17.75 1 97.94 98 ASP A C 1
ATOM 712 O O . ASP A 1 98 ? -5.004 21.938 18.281 1 97.94 98 ASP A O 1
ATOM 716 N N . ALA A 1 99 ? -5.293 20.609 16.516 1 98.19 99 ALA A N 1
ATOM 717 C CA . ALA A 1 99 ? -5.734 21.719 15.672 1 98.19 99 ALA A CA 1
ATOM 718 C C . ALA A 1 99 ? -6.988 22.375 16.234 1 98.19 99 ALA A C 1
ATOM 720 O O . ALA A 1 99 ? -7.066 23.594 16.328 1 98.19 99 ALA A O 1
ATOM 721 N N . ARG A 1 100 ? -7.953 21.594 16.625 1 98.25 100 ARG A N 1
ATOM 722 C CA . ARG A 1 100 ? -9.203 22.109 17.172 1 98.25 100 ARG A CA 1
ATOM 723 C C . ARG A 1 100 ? -8.961 22.844 18.484 1 98.25 100 ARG A C 1
ATOM 725 O O . ARG A 1 100 ? -9.516 23.922 18.703 1 98.25 100 ARG A O 1
ATOM 732 N N . ALA A 1 101 ? -8.148 22.281 19.328 1 98.38 101 ALA A N 1
ATOM 733 C CA . ALA A 1 101 ? -7.848 22.891 20.609 1 98.38 101 ALA A CA 1
ATOM 734 C C . ALA A 1 101 ? -7.145 24.234 20.422 1 98.38 101 ALA A C 1
ATOM 736 O O . ALA A 1 101 ? -7.461 25.219 21.109 1 98.38 101 ALA A O 1
ATOM 737 N N . CYS A 1 102 ? -6.219 24.266 19.531 1 98.75 102 CYS A N 1
ATOM 738 C CA . CYS A 1 102 ? -5.52 25.516 19.219 1 98.75 102 CYS A CA 1
ATOM 739 C C . CYS A 1 102 ? -6.477 26.547 18.656 1 98.75 102 CYS A C 1
ATOM 741 O O . CYS A 1 102 ? -6.418 27.719 19.031 1 98.75 102 CYS A O 1
ATOM 743 N N . GLY A 1 103 ? -7.324 26.109 17.719 1 98.62 103 GLY A N 1
ATOM 744 C CA . GLY A 1 103 ? -8.328 27 17.172 1 98.62 103 GLY A CA 1
ATOM 745 C C . GLY A 1 103 ? -9.227 27.609 18.234 1 98.62 103 GLY A C 1
ATOM 746 O O . GLY A 1 103 ? -9.523 28.812 18.203 1 98.62 103 GLY A O 1
ATOM 747 N N . GLU A 1 104 ? -9.641 26.797 19.203 1 98.31 104 GLU A N 1
ATOM 748 C CA . GLU A 1 104 ? -10.492 27.266 20.281 1 98.31 104 GLU A CA 1
ATOM 749 C C . GLU A 1 104 ? -9.766 28.281 21.156 1 98.31 104 GLU A C 1
ATOM 751 O O . GLU A 1 104 ? -10.344 29.297 21.562 1 98.31 104 GLU A O 1
ATOM 756 N N . ALA A 1 105 ? -8.547 28 21.453 1 98.44 105 ALA A N 1
ATOM 757 C CA . ALA A 1 105 ? -7.738 28.906 22.281 1 98.44 105 ALA A CA 1
ATOM 758 C C . ALA A 1 105 ? -7.594 30.266 21.609 1 98.44 105 ALA A C 1
ATOM 760 O O . ALA A 1 105 ? -7.68 31.297 22.281 1 98.44 105 ALA A O 1
ATOM 761 N N . LEU A 1 106 ? -7.402 30.297 20.328 1 98.75 106 LEU A N 1
ATOM 762 C CA . LEU A 1 106 ? -7.254 31.531 19.578 1 98.75 106 LEU A CA 1
ATOM 763 C C . LEU A 1 106 ? -8.586 32.25 19.469 1 98.75 106 LEU A C 1
ATOM 765 O O . LEU A 1 106 ? -8.648 33.5 19.609 1 98.75 106 LEU A O 1
ATOM 769 N N . ALA A 1 107 ? -9.609 31.484 19.234 1 98.5 107 ALA A N 1
ATOM 770 C CA . ALA A 1 107 ? -10.938 32.062 19.094 1 98.5 107 ALA A CA 1
ATOM 771 C C . ALA A 1 107 ? -11.352 32.812 20.344 1 98.5 107 ALA A C 1
ATOM 773 O O . ALA A 1 107 ? -12.039 33.844 20.281 1 98.5 107 ALA A O 1
ATOM 774 N N . ALA A 1 108 ? -10.93 32.312 21.516 1 98.25 108 ALA A N 1
ATOM 775 C CA . ALA A 1 108 ? -11.234 32.938 22.781 1 98.25 108 ALA A CA 1
ATOM 776 C C . ALA A 1 108 ? -10.656 34.375 22.844 1 98.25 108 ALA A C 1
ATOM 778 O O . ALA A 1 108 ? -11.125 35.219 23.609 1 98.25 108 ALA A O 1
ATOM 779 N N . GLN A 1 109 ? -9.711 34.656 21.984 1 98.19 109 GLN A N 1
ATOM 780 C CA . GLN A 1 109 ? -9.07 35.969 21.922 1 98.19 109 GLN A CA 1
ATOM 781 C C . GLN A 1 109 ? -9.477 36.719 20.656 1 98.19 109 GLN A C 1
ATOM 783 O O . GLN A 1 109 ? -8.859 37.75 20.312 1 98.19 109 GLN A O 1
ATOM 788 N N . GLY A 1 110 ? -10.445 36.156 19.891 1 98.38 110 GLY A N 1
ATOM 789 C CA . GLY A 1 110 ? -10.906 36.812 18.672 1 98.38 110 GLY A CA 1
ATOM 790 C C . GLY A 1 110 ? -9.969 36.594 17.5 1 98.38 110 GLY A C 1
ATOM 791 O O . GLY A 1 110 ? -9.984 37.375 16.531 1 98.38 110 GLY A O 1
ATOM 792 N N . ILE A 1 111 ? -9.109 35.625 17.562 1 98.69 111 ILE A N 1
ATOM 793 C CA . ILE A 1 111 ? -8.156 35.312 16.516 1 98.69 111 ILE A CA 1
ATOM 794 C C . ILE A 1 111 ? -8.625 34.062 15.773 1 98.69 111 ILE A C 1
ATOM 796 O O . ILE A 1 111 ? -9.055 33.094 16.391 1 98.69 111 ILE A O 1
ATOM 800 N N . ALA A 1 112 ? -8.609 34.062 14.453 1 98.69 112 ALA A N 1
ATOM 801 C CA . ALA A 1 112 ? -9.055 32.938 13.641 1 98.69 112 ALA A CA 1
ATOM 802 C C . ALA A 1 112 ? -7.902 31.969 13.367 1 98.69 112 ALA A C 1
ATOM 804 O O . ALA A 1 112 ? -6.73 32.344 13.43 1 98.69 112 ALA A O 1
ATOM 805 N N . MET A 1 113 ? -8.234 30.703 13.102 1 98.81 113 MET A N 1
ATOM 806 C CA . MET A 1 113 ? -7.254 29.703 12.703 1 98.81 113 MET A CA 1
ATOM 807 C C . MET A 1 113 ? -7.777 28.859 11.555 1 98.81 113 MET A C 1
ATOM 809 O O . MET A 1 113 ? -8.945 28.469 11.539 1 98.81 113 MET A O 1
ATOM 813 N N . VAL A 1 114 ? -6.945 28.641 10.594 1 98.75 114 VAL A N 1
ATOM 814 C CA . VAL A 1 114 ? -7.18 27.625 9.57 1 98.75 114 VAL A CA 1
ATOM 815 C C . VAL A 1 114 ? -6.004 26.656 9.523 1 98.75 114 VAL A C 1
ATOM 817 O O . VAL A 1 114 ? -4.926 26.953 10.047 1 98.75 114 VAL A O 1
ATOM 820 N N . GLU A 1 115 ? -6.266 25.484 9.094 1 98.81 115 GLU A N 1
ATOM 821 C CA . GLU A 1 115 ? -5.188 24.531 8.867 1 98.81 115 GLU A CA 1
ATOM 822 C C . GLU A 1 115 ? -4.906 24.359 7.375 1 98.81 115 GLU A C 1
ATOM 824 O O . GLU A 1 115 ? -5.82 24.453 6.551 1 98.81 115 GLU A O 1
ATOM 829 N N . ALA A 1 116 ? -3.668 24.156 7.078 1 98.75 116 ALA A N 1
ATOM 830 C CA . ALA A 1 116 ? -3.186 23.938 5.719 1 98.75 116 ALA A CA 1
ATOM 831 C C . ALA A 1 116 ? -2.115 22.844 5.691 1 98.75 116 ALA A C 1
ATOM 833 O O . ALA A 1 116 ? -0.921 23.141 5.594 1 98.75 116 ALA A O 1
ATOM 834 N N . ALA A 1 117 ? -2.592 21.625 5.699 1 98.06 117 ALA A N 1
ATOM 835 C CA . ALA A 1 117 ? -1.692 20.484 5.738 1 98.06 117 ALA A CA 1
ATOM 836 C C . ALA A 1 117 ? -0.918 20.344 4.43 1 98.06 117 ALA A C 1
ATOM 838 O O . ALA A 1 117 ? -1.513 20.312 3.352 1 98.06 117 ALA A O 1
ATOM 839 N N . VAL A 1 118 ? 0.395 20.25 4.516 1 97.31 118 VAL A N 1
ATOM 840 C CA . VAL A 1 118 ? 1.238 20.109 3.334 1 97.31 118 VAL A CA 1
ATOM 841 C C . VAL A 1 118 ? 1.273 18.656 2.891 1 97.31 118 VAL A C 1
ATOM 843 O O . VAL A 1 118 ? 1.867 17.812 3.564 1 97.31 118 VAL A O 1
ATOM 846 N N . LEU A 1 119 ? 0.714 18.359 1.801 1 96 119 LEU A N 1
ATOM 847 C CA . LEU A 1 119 ? 0.647 17 1.295 1 96 119 LEU A CA 1
ATOM 848 C C . LEU A 1 119 ? 1.955 16.609 0.617 1 96 119 LEU A C 1
ATOM 850 O O . LEU A 1 119 ? 2.375 15.453 0.692 1 96 119 LEU A O 1
ATOM 854 N N . SER A 1 120 ? 2.627 17.578 0.025 1 92.94 120 SER A N 1
ATOM 855 C CA . SER A 1 120 ? 3.787 17.359 -0.834 1 92.94 120 SER A CA 1
ATOM 856 C C . SER A 1 120 ? 5.086 17.438 -0.04 1 92.94 120 SER A C 1
ATOM 858 O O . SER A 1 120 ? 5.094 17.906 1.104 1 92.94 120 SER A O 1
ATOM 860 N N . GLY A 1 121 ? 6.156 17.016 -0.693 1 90.5 121 GLY A N 1
ATOM 861 C CA . GLY A 1 121 ? 7.465 17.047 -0.055 1 90.5 121 GLY A CA 1
ATOM 862 C C . GLY A 1 121 ? 8.156 18.391 -0.174 1 90.5 121 GLY A C 1
ATOM 863 O O . GLY A 1 121 ? 7.613 19.328 -0.763 1 90.5 121 GLY A O 1
ATOM 864 N N . VAL A 1 122 ? 9.344 18.422 0.385 1 91.75 122 VAL A N 1
ATOM 865 C CA . VAL A 1 122 ? 10.133 19.641 0.466 1 91.75 122 VAL A CA 1
ATOM 866 C C . VAL A 1 122 ? 10.508 20.109 -0.938 1 91.75 122 VAL A C 1
ATOM 868 O O . VAL A 1 122 ? 10.453 21.297 -1.238 1 91.75 122 VAL A O 1
ATOM 871 N N . GLY A 1 123 ? 10.891 19.141 -1.778 1 90.44 123 GLY A N 1
ATOM 872 C CA . GLY A 1 123 ? 11.242 19.5 -3.145 1 90.44 123 GLY A CA 1
ATOM 873 C C . GLY A 1 123 ? 10.102 20.141 -3.906 1 90.44 123 GLY A C 1
ATOM 874 O O . GLY A 1 123 ? 10.289 21.156 -4.586 1 90.44 123 GLY A O 1
ATOM 875 N N . GLN A 1 124 ? 8.977 19.562 -3.777 1 92.19 124 GLN A N 1
ATOM 876 C CA . GLN A 1 124 ? 7.801 20.109 -4.453 1 92.19 124 GLN A CA 1
ATOM 877 C C . GLN A 1 124 ? 7.445 21.484 -3.912 1 92.19 124 GLN A C 1
ATOM 879 O O . GLN A 1 124 ? 6.973 22.344 -4.656 1 92.19 124 GLN A O 1
ATOM 884 N N . MET A 1 125 ? 7.605 21.734 -2.609 1 95.19 125 MET A N 1
ATOM 885 C CA . MET A 1 125 ? 7.387 23.047 -2.016 1 95.19 125 MET A CA 1
ATOM 886 C C . MET A 1 125 ? 8.352 24.078 -2.598 1 95.19 125 MET A C 1
ATOM 888 O O . MET A 1 125 ? 7.93 25.156 -3.033 1 95.19 125 MET A O 1
ATOM 892 N N . ARG A 1 126 ? 9.586 23.688 -2.721 1 94.88 126 ARG A N 1
ATOM 893 C CA . ARG A 1 126 ? 10.625 24.562 -3.256 1 94.88 126 ARG A CA 1
ATOM 894 C C . ARG A 1 126 ? 10.312 24.969 -4.691 1 94.88 126 ARG A C 1
ATOM 896 O O . ARG A 1 126 ? 10.461 26.141 -5.059 1 94.88 126 ARG A O 1
ATOM 903 N N . ASP A 1 127 ? 9.766 23.984 -5.418 1 94.75 127 ASP A N 1
ATOM 904 C CA . ASP A 1 127 ? 9.586 24.172 -6.852 1 94.75 127 ASP A CA 1
ATOM 905 C C . ASP A 1 127 ? 8.234 24.812 -7.156 1 94.75 127 ASP A C 1
ATOM 907 O O . ASP A 1 127 ? 7.922 25.078 -8.32 1 94.75 127 ASP A O 1
ATOM 911 N N . GLY A 1 128 ? 7.484 25.031 -6.141 1 95.31 128 GLY A N 1
ATOM 912 C CA . GLY A 1 128 ? 6.188 25.656 -6.34 1 95.31 128 GLY A CA 1
ATOM 913 C C . GLY A 1 128 ? 5.145 24.719 -6.906 1 95.31 128 GLY A C 1
ATOM 914 O O . GLY A 1 128 ? 4.312 25.109 -7.719 1 95.31 128 GLY A O 1
ATOM 915 N N . ALA A 1 129 ? 5.18 23.453 -6.504 1 94.62 129 ALA A N 1
ATOM 916 C CA . ALA A 1 129 ? 4.277 22.438 -7.027 1 94.62 129 ALA A CA 1
ATOM 917 C C . ALA A 1 129 ? 3.525 21.734 -5.902 1 94.62 129 ALA A C 1
ATOM 919 O O . ALA A 1 129 ? 2.9 20.688 -6.117 1 94.62 129 ALA A O 1
ATOM 920 N N . ALA A 1 130 ? 3.562 22.344 -4.75 1 95.88 130 ALA A N 1
ATOM 921 C CA . ALA A 1 130 ? 3.01 21.672 -3.574 1 95.88 130 ALA A CA 1
ATOM 922 C C . ALA A 1 130 ? 1.487 21.766 -3.555 1 95.88 130 ALA A C 1
ATOM 924 O O . ALA A 1 130 ? 0.904 22.625 -4.227 1 95.88 130 ALA A O 1
ATOM 925 N N . THR A 1 131 ? 0.879 20.844 -2.852 1 96.56 131 THR A N 1
ATOM 926 C CA . THR A 1 131 ? -0.552 20.828 -2.574 1 96.56 131 THR A CA 1
ATOM 927 C C . THR A 1 131 ? -0.816 21 -1.082 1 96.56 131 THR A C 1
ATOM 929 O O . THR A 1 131 ? -0.153 20.375 -0.25 1 96.56 131 THR A O 1
ATOM 932 N N . LEU A 1 132 ? -1.789 21.875 -0.758 1 98.12 132 LEU A N 1
ATOM 933 C CA . LEU A 1 132 ? -2.252 22.062 0.614 1 98.12 132 LEU A CA 1
ATOM 934 C C . LEU A 1 132 ? -3.666 21.516 0.786 1 98.12 132 LEU A C 1
ATOM 936 O O . LEU A 1 132 ? -4.539 21.766 -0.048 1 98.12 132 LEU A O 1
ATOM 940 N N . LEU A 1 133 ? -3.895 20.719 1.799 1 98.25 133 LEU A N 1
ATOM 941 C CA . LEU A 1 133 ? -5.234 20.391 2.283 1 98.25 133 LEU A CA 1
ATOM 942 C C . LEU A 1 133 ? -5.691 21.422 3.324 1 98.25 133 LEU A C 1
ATOM 944 O O . LEU A 1 133 ? -5.059 21.562 4.375 1 98.25 133 LEU A O 1
ATOM 948 N N . VAL A 1 134 ? -6.801 22.062 3.064 1 98.69 134 VAL A N 1
ATOM 949 C CA . VAL A 1 134 ? -7.16 23.234 3.867 1 98.69 134 VAL A CA 1
ATOM 950 C C . VAL A 1 134 ? -8.461 22.969 4.617 1 98.69 134 VAL A C 1
ATOM 952 O O . VAL A 1 134 ? -9.438 22.484 4.035 1 98.69 134 VAL A O 1
ATOM 955 N N . GLY A 1 135 ? -8.422 23.188 5.91 1 98.38 135 GLY A N 1
ATOM 956 C CA . GLY A 1 135 ? -9.602 23.062 6.746 1 98.38 135 GLY A CA 1
ATOM 957 C C . GLY A 1 135 ? -9.844 24.266 7.629 1 98.38 135 GLY A C 1
ATOM 958 O O . GLY A 1 135 ? -8.898 24.938 8.055 1 98.38 135 GLY A O 1
ATOM 959 N N . GLY A 1 136 ? -11.07 24.625 7.906 1 98.06 136 GLY A N 1
ATOM 960 C CA . GLY A 1 136 ? -11.5 25.734 8.734 1 98.06 136 GLY A CA 1
ATOM 961 C C . GLY A 1 136 ? -12.781 26.391 8.25 1 98.06 136 GLY A C 1
ATOM 962 O O . GLY A 1 136 ? -13.305 26.031 7.195 1 98.06 136 GLY A O 1
ATOM 963 N N . PRO A 1 137 ? -13.289 27.359 9.031 1 97.12 137 PRO A N 1
ATOM 964 C CA . PRO A 1 137 ? -14.469 28.078 8.562 1 97.12 137 PRO A CA 1
ATOM 965 C C . PRO A 1 137 ? -14.258 28.75 7.207 1 97.12 137 PRO A C 1
ATOM 967 O O . PRO A 1 137 ? -13.188 29.312 6.953 1 97.12 137 PRO A O 1
ATOM 970 N N . SER A 1 138 ? -15.273 28.672 6.426 1 97.06 138 SER A N 1
ATOM 971 C CA . SER A 1 138 ? -15.172 29.141 5.047 1 97.06 138 SER A CA 1
ATOM 972 C C . SER A 1 138 ? -14.695 30.594 4.988 1 97.06 138 SER A C 1
ATOM 974 O O . SER A 1 138 ? -13.875 30.953 4.145 1 97.06 138 SER A O 1
ATOM 976 N N . ALA A 1 139 ? -15.164 31.391 5.859 1 97.69 139 ALA A N 1
ATOM 977 C CA . ALA A 1 139 ? -14.805 32.812 5.855 1 97.69 139 ALA A CA 1
ATOM 978 C C . ALA A 1 139 ? -13.32 33 6.16 1 97.69 139 ALA A C 1
ATOM 980 O O . ALA A 1 139 ? -12.672 33.875 5.574 1 97.69 139 ALA A O 1
ATOM 981 N N . ASP A 1 140 ? -12.836 32.219 7.082 1 98.12 140 ASP A N 1
ATOM 982 C CA . ASP A 1 140 ? -11.43 32.312 7.457 1 98.12 140 ASP A CA 1
ATOM 983 C C . ASP A 1 140 ? -10.531 31.75 6.363 1 98.12 140 ASP A C 1
ATOM 985 O O . ASP A 1 140 ? -9.438 32.25 6.121 1 98.12 140 ASP A O 1
ATOM 989 N N . VAL A 1 141 ? -11 30.703 5.691 1 98.44 141 VAL A N 1
ATOM 990 C CA . VAL A 1 141 ? -10.25 30.125 4.586 1 98.44 141 VAL A CA 1
ATOM 991 C C . VAL A 1 141 ? -10.156 31.125 3.441 1 98.44 141 VAL A C 1
ATOM 993 O O . VAL A 1 141 ? -9.102 31.266 2.812 1 98.44 141 VAL A O 1
ATOM 996 N N . ASP A 1 142 ? -11.242 31.828 3.199 1 98 142 ASP A N 1
ATOM 997 C CA . ASP A 1 142 ? -11.242 32.875 2.168 1 98 142 ASP A CA 1
ATOM 998 C C . ASP A 1 142 ? -10.242 33.969 2.498 1 98 142 ASP A C 1
ATOM 1000 O O . ASP A 1 142 ? -9.508 34.438 1.619 1 98 142 ASP A O 1
ATOM 1004 N N . ARG A 1 143 ? -10.203 34.344 3.734 1 97.81 143 ARG A N 1
ATOM 1005 C CA . ARG A 1 143 ? -9.25 35.375 4.18 1 97.81 143 ARG A CA 1
ATOM 1006 C C . ARG A 1 143 ? -7.812 34.875 4.027 1 97.81 143 ARG A C 1
ATOM 1008 O O . ARG A 1 143 ? -6.906 35.656 3.75 1 97.81 143 ARG A O 1
ATOM 1015 N N . ALA A 1 144 ? -7.625 33.594 4.203 1 98.44 144 ALA A N 1
ATOM 1016 C CA . ALA A 1 144 ? -6.289 33 4.172 1 98.44 144 ALA A CA 1
ATOM 1017 C C . ALA A 1 144 ? -5.832 32.75 2.738 1 98.44 144 ALA A C 1
ATOM 1019 O O . ALA A 1 144 ? -4.645 32.531 2.486 1 98.44 144 ALA A O 1
ATOM 1020 N N . ARG A 1 145 ? -6.684 32.75 1.798 1 98.25 145 ARG A N 1
ATOM 1021 C CA . ARG A 1 145 ? -6.473 32.25 0.447 1 98.25 145 ARG A CA 1
ATOM 1022 C C . ARG A 1 145 ? -5.277 32.938 -0.217 1 98.25 145 ARG A C 1
ATOM 1024 O O . ARG A 1 145 ? -4.445 32.25 -0.832 1 98.25 145 ARG A O 1
ATOM 1031 N N . PRO A 1 146 ? -5.137 34.281 -0.116 1 98.06 146 PRO A N 1
ATOM 1032 C CA . PRO A 1 146 ? -3.98 34.906 -0.764 1 98.06 146 PRO A CA 1
ATOM 1033 C C . PRO A 1 146 ? -2.652 34.375 -0.221 1 98.06 146 PRO A C 1
ATOM 1035 O O . PRO A 1 146 ? -1.716 34.156 -0.989 1 98.06 146 PRO A O 1
ATOM 1038 N N . VAL A 1 147 ? -2.604 34.156 1.091 1 98.5 147 VAL A N 1
ATOM 1039 C CA . VAL A 1 147 ? -1.379 33.656 1.705 1 98.5 147 VAL A CA 1
ATOM 1040 C C . VAL A 1 147 ? -1.179 32.188 1.333 1 98.5 147 VAL A C 1
ATOM 1042 O O . VAL A 1 147 ? -0.061 31.781 1.026 1 98.5 147 VAL A O 1
ATOM 1045 N N . LEU A 1 148 ? -2.277 31.391 1.308 1 98.69 148 LEU A N 1
ATOM 1046 C CA . LEU A 1 148 ? -2.205 29.984 0.942 1 98.69 148 LEU A CA 1
ATOM 1047 C C . LEU A 1 148 ? -1.731 29.812 -0.499 1 98.69 148 LEU A C 1
ATOM 1049 O O . LEU A 1 148 ? -0.893 28.953 -0.787 1 98.69 148 LEU A O 1
ATOM 1053 N N . GLN A 1 149 ? -2.203 30.688 -1.361 1 98.19 149 GLN A N 1
ATOM 1054 C CA . GLN A 1 149 ? -1.854 30.625 -2.775 1 98.19 149 GLN A CA 1
ATOM 1055 C C . GLN A 1 149 ? -0.4 31.031 -3.004 1 98.19 149 GLN A C 1
ATOM 1057 O O . GLN A 1 149 ? 0.243 30.547 -3.941 1 98.19 149 GLN A O 1
ATOM 1062 N N . ALA A 1 150 ? 0.085 31.906 -2.146 1 98.06 150 ALA A N 1
ATOM 1063 C CA . ALA A 1 150 ? 1.502 32.25 -2.211 1 98.06 150 ALA A CA 1
ATOM 1064 C C . ALA A 1 150 ? 2.377 31.062 -1.835 1 98.06 150 ALA A C 1
ATOM 1066 O O . ALA A 1 150 ? 3.484 30.906 -2.354 1 98.06 150 ALA A O 1
ATOM 1067 N N . ILE A 1 151 ? 1.882 30.188 -0.984 1 98.38 151 ILE A N 1
ATOM 1068 C CA . ILE A 1 151 ? 2.633 29.031 -0.489 1 98.38 151 ILE A CA 1
ATOM 1069 C C . ILE A 1 151 ? 2.568 27.891 -1.508 1 98.38 151 ILE A C 1
ATOM 1071 O O . ILE A 1 151 ? 3.588 27.281 -1.824 1 98.38 151 ILE A O 1
ATOM 1075 N N . ALA A 1 152 ? 1.397 27.625 -2.006 1 97.88 152 ALA A N 1
ATOM 1076 C CA . ALA A 1 152 ? 1.216 26.5 -2.916 1 97.88 152 ALA A CA 1
ATOM 1077 C C . ALA A 1 152 ? 0.148 26.797 -3.963 1 97.88 152 ALA A C 1
ATOM 1079 O O . ALA A 1 152 ? -0.857 27.453 -3.662 1 97.88 152 ALA A O 1
ATOM 1080 N N . PRO A 1 153 ? 0.34 26.266 -5.191 1 96 153 PRO A N 1
ATOM 1081 C CA . PRO A 1 153 ? -0.636 26.516 -6.254 1 96 153 PRO A CA 1
ATOM 1082 C C . PRO A 1 153 ? -1.896 25.672 -6.109 1 96 153 PRO A C 1
ATOM 1084 O O . PRO A 1 153 ? -2.955 26.047 -6.625 1 96 153 PRO A O 1
ATOM 1087 N N . ASN A 1 154 ? -1.828 24.516 -5.488 1 95.31 154 ASN A N 1
ATOM 1088 C CA . ASN A 1 154 ? -2.953 23.594 -5.387 1 95.31 154 ASN A CA 1
ATOM 1089 C C . ASN A 1 154 ? -3.533 23.578 -3.975 1 95.31 154 ASN A C 1
ATOM 1091 O O . ASN A 1 154 ? -2.848 23.203 -3.02 1 95.31 154 ASN A O 1
ATOM 1095 N N . LEU A 1 155 ? -4.789 24 -3.875 1 97.38 155 LEU A N 1
ATOM 1096 C CA . LEU A 1 155 ? -5.508 24 -2.605 1 97.38 155 LEU A CA 1
ATOM 1097 C C . LEU A 1 155 ? -6.723 23.078 -2.672 1 97.38 155 LEU A C 1
ATOM 1099 O O . LEU A 1 155 ? -7.527 23.172 -3.604 1 97.38 155 LEU A O 1
ATOM 1103 N N . GLN A 1 156 ? -6.832 22.156 -1.787 1 96.5 156 GLN A N 1
ATOM 1104 C CA . GLN A 1 156 ? -8.016 21.312 -1.654 1 96.5 156 GLN A CA 1
ATOM 1105 C C . GLN A 1 156 ? -8.734 21.578 -0.336 1 96.5 156 GLN A C 1
ATOM 1107 O O . GLN A 1 156 ? -8.133 21.516 0.734 1 96.5 156 GLN A O 1
ATOM 1112 N N . GLN A 1 157 ? -9.969 21.781 -0.374 1 96.31 157 GLN A N 1
ATOM 1113 C CA . GLN A 1 157 ? -10.734 22.172 0.803 1 96.31 157 GLN A CA 1
ATOM 1114 C C . GLN A 1 157 ? -11.344 20.953 1.496 1 96.31 157 GLN A C 1
ATOM 1116 O O . GLN A 1 157 ? -11.914 20.078 0.84 1 96.31 157 GLN A O 1
ATOM 1121 N N . TYR A 1 158 ? -11.266 20.734 2.889 1 95 158 TYR A N 1
ATOM 1122 C CA . TYR A 1 158 ? -11.711 19.594 3.66 1 95 158 TYR A CA 1
ATOM 1123 C C . TYR A 1 158 ? -12.719 20 4.727 1 95 158 TYR A C 1
ATOM 1125 O O . TYR A 1 158 ? -13.047 19.219 5.621 1 95 158 TYR A O 1
ATOM 1133 N N . GLY A 1 159 ? -13.273 21.109 4.707 1 93.19 159 GLY A N 1
ATOM 1134 C CA . GLY A 1 159 ? -14.312 21.484 5.652 1 93.19 159 GLY A CA 1
ATOM 1135 C C . GLY A 1 159 ? -13.773 22.156 6.902 1 93.19 159 GLY A C 1
ATOM 1136 O O . GLY A 1 159 ? -12.93 23.047 6.816 1 93.19 159 GLY A O 1
ATOM 1137 N N . ASP A 1 160 ? -14.258 21.625 8.211 1 96 160 ASP A N 1
ATOM 1138 C CA . ASP A 1 160 ? -13.969 22.281 9.477 1 96 160 ASP A CA 1
ATOM 1139 C C . ASP A 1 160 ? -12.531 22.016 9.922 1 96 160 ASP A C 1
ATOM 1141 O O . ASP A 1 160 ? -11.875 21.109 9.414 1 96 160 ASP A O 1
ATOM 1145 N N . LEU A 1 161 ? -12.148 22.812 10.891 1 97.56 161 LEU A N 1
ATOM 1146 C CA . LEU A 1 161 ? -10.82 22.656 11.484 1 97.56 161 LEU A CA 1
ATOM 1147 C C . LEU A 1 161 ? -10.625 21.234 12.008 1 97.56 161 LEU A C 1
ATOM 1149 O O . LEU A 1 161 ? -11.477 20.719 12.727 1 97.56 161 LEU A O 1
ATOM 1153 N N . GLY A 1 162 ? -9.57 20.625 11.617 1 97.94 162 GLY A N 1
ATOM 1154 C CA . GLY A 1 162 ? -9.258 19.266 12.031 1 97.94 162 GLY A CA 1
ATOM 1155 C C . GLY A 1 162 ? -9.422 18.25 10.922 1 97.94 162 GLY A C 1
ATOM 1156 O O . GLY A 1 162 ? -8.805 17.188 10.945 1 97.94 162 GLY A O 1
ATOM 1157 N N . THR A 1 163 ? -10.18 18.516 9.898 1 97.69 163 THR A N 1
ATOM 1158 C CA . THR A 1 163 ? -10.5 17.547 8.852 1 97.69 163 THR A CA 1
ATOM 1159 C C . THR A 1 163 ? -9.312 17.375 7.906 1 97.69 163 THR A C 1
ATOM 1161 O O . THR A 1 163 ? -8.961 16.25 7.547 1 97.69 163 THR A O 1
ATOM 1164 N N . ALA A 1 164 ? -8.727 18.469 7.527 1 98.19 164 ALA A N 1
ATOM 1165 C CA . ALA A 1 164 ? -7.559 18.375 6.656 1 98.19 164 ALA A CA 1
ATOM 1166 C C . ALA A 1 164 ? -6.402 17.656 7.359 1 98.19 164 ALA A C 1
ATOM 1168 O O . ALA A 1 164 ? -5.691 16.859 6.742 1 98.19 164 ALA A O 1
ATOM 1169 N N . MET A 1 165 ? -6.254 17.938 8.609 1 98.5 165 MET A N 1
ATOM 1170 C CA . MET A 1 165 ? -5.184 17.297 9.367 1 98.5 165 MET A CA 1
ATOM 1171 C C . MET A 1 165 ? -5.453 15.805 9.531 1 98.5 165 MET A C 1
ATOM 1173 O O . MET A 1 165 ? -4.52 15 9.539 1 98.5 165 MET A O 1
ATOM 1177 N N . THR A 1 166 ? -6.734 15.445 9.688 1 98.5 166 THR A N 1
ATOM 1178 C CA . THR A 1 166 ? -7.074 14.031 9.695 1 98.5 166 THR A CA 1
ATOM 1179 C C . THR A 1 166 ? -6.582 13.344 8.422 1 98.5 166 THR A C 1
ATOM 1181 O O . THR A 1 166 ? -5.891 12.328 8.484 1 98.5 166 THR A O 1
ATOM 1184 N N . ALA A 1 167 ? -6.91 13.938 7.289 1 98.38 167 ALA A N 1
ATOM 1185 C CA . ALA A 1 167 ? -6.5 13.383 6.004 1 98.38 167 ALA A CA 1
ATOM 1186 C C . ALA A 1 167 ? -4.98 13.258 5.918 1 98.38 167 ALA A C 1
ATOM 1188 O O . ALA A 1 167 ? -4.453 12.242 5.465 1 98.38 167 ALA A O 1
ATOM 1189 N N . LYS A 1 168 ? -4.293 14.258 6.375 1 98.19 168 LYS A N 1
ATOM 1190 C CA . LYS A 1 168 ? -2.832 14.305 6.324 1 98.19 168 LYS A CA 1
ATOM 1191 C C . LYS A 1 168 ? -2.219 13.211 7.199 1 98.19 168 LYS A C 1
ATOM 1193 O O . LYS A 1 168 ? -1.339 12.477 6.754 1 98.19 168 LYS A O 1
ATOM 1198 N N . VAL A 1 169 ? -2.672 13.164 8.43 1 98.62 169 VAL A N 1
ATOM 1199 C CA . VAL A 1 169 ? -2.111 12.211 9.383 1 98.62 169 VAL A CA 1
ATOM 1200 C C . VAL A 1 169 ? -2.361 10.789 8.906 1 98.62 169 VAL A C 1
ATOM 1202 O O . VAL A 1 169 ? -1.464 9.945 8.945 1 98.62 169 VAL A O 1
ATOM 1205 N N . VAL A 1 170 ? -3.557 10.516 8.453 1 98.75 170 VAL A N 1
ATOM 1206 C CA . VAL A 1 170 ? -3.912 9.188 7.957 1 98.75 170 VAL A CA 1
ATOM 1207 C C . VAL A 1 170 ? -3.104 8.867 6.703 1 98.75 170 VAL A C 1
ATOM 1209 O O . VAL A 1 170 ? -2.57 7.762 6.566 1 98.75 170 VAL A O 1
ATOM 1212 N N . ASN A 1 171 ? -3.002 9.828 5.781 1 98.5 171 ASN A N 1
ATOM 1213 C CA . ASN A 1 171 ? -2.205 9.664 4.57 1 98.5 171 ASN A CA 1
ATOM 1214 C C . ASN A 1 171 ? -0.756 9.312 4.898 1 98.5 171 ASN A C 1
ATOM 1216 O O . ASN A 1 171 ? -0.182 8.406 4.297 1 98.5 171 ASN A O 1
ATOM 1220 N N . ASN A 1 172 ? -0.157 10.039 5.781 1 98.12 172 ASN A N 1
ATOM 1221 C CA . ASN A 1 172 ? 1.221 9.766 6.18 1 98.12 172 ASN A CA 1
ATOM 1222 C C . ASN A 1 172 ? 1.36 8.391 6.824 1 98.12 172 ASN A C 1
ATOM 1224 O O . ASN A 1 172 ? 2.346 7.688 6.594 1 98.12 172 ASN A O 1
ATOM 1228 N N . GLY A 1 173 ? 0.361 8.078 7.668 1 98.62 173 GLY A N 1
ATOM 1229 C CA . GLY A 1 173 ? 0.354 6.742 8.242 1 98.62 173 GLY A CA 1
ATOM 1230 C C . GLY A 1 173 ? 0.375 5.641 7.203 1 98.62 173 GLY A C 1
ATOM 1231 O O . GLY A 1 173 ? 1.136 4.676 7.324 1 98.62 173 GLY A O 1
ATOM 1232 N N . VAL A 1 174 ? -0.437 5.785 6.188 1 98.88 174 VAL A N 1
ATOM 1233 C CA . VAL A 1 174 ? -0.486 4.816 5.094 1 98.88 174 VAL A CA 1
ATOM 1234 C C . VAL A 1 174 ? 0.865 4.77 4.383 1 98.88 174 VAL A C 1
ATOM 1236 O O . VAL A 1 174 ? 1.405 3.689 4.137 1 98.88 174 VAL A O 1
ATOM 1239 N N . ALA A 1 175 ? 1.452 5.914 4.125 1 98.56 175 ALA A N 1
ATOM 1240 C CA . ALA A 1 175 ? 2.725 5.98 3.41 1 98.56 175 ALA A CA 1
ATOM 1241 C C . ALA A 1 175 ? 3.814 5.215 4.156 1 98.56 175 ALA A C 1
ATOM 1243 O O . ALA A 1 175 ? 4.555 4.434 3.555 1 98.56 175 ALA A O 1
ATOM 1244 N N . HIS A 1 176 ? 3.861 5.422 5.395 1 98.75 176 HIS A N 1
ATOM 1245 C CA . HIS A 1 176 ? 4.934 4.828 6.184 1 98.75 176 HIS A CA 1
ATOM 1246 C C . HIS A 1 176 ? 4.723 3.328 6.363 1 98.75 176 HIS A C 1
ATOM 1248 O O . HIS A 1 176 ? 5.684 2.555 6.348 1 98.75 176 HIS A O 1
ATOM 1254 N N . ALA A 1 177 ? 3.447 2.908 6.539 1 98.88 177 ALA A N 1
ATOM 1255 C CA . ALA A 1 177 ? 3.162 1.479 6.645 1 98.88 177 ALA A CA 1
ATOM 1256 C C . ALA A 1 177 ? 3.424 0.77 5.32 1 98.88 177 ALA A C 1
ATOM 1258 O O . ALA A 1 177 ? 4.043 -0.297 5.289 1 98.88 177 ALA A O 1
ATOM 1259 N N . VAL A 1 178 ? 3.008 1.349 4.238 1 98.88 178 VAL A N 1
ATOM 1260 C CA . VAL A 1 178 ? 3.178 0.76 2.912 1 98.88 178 VAL A CA 1
ATOM 1261 C C . VAL A 1 178 ? 4.664 0.674 2.572 1 98.88 178 VAL A C 1
ATOM 1263 O O . VAL A 1 178 ? 5.109 -0.288 1.94 1 98.88 178 VAL A O 1
ATOM 1266 N N . MET A 1 179 ? 5.48 1.66 2.984 1 98.88 179 MET A N 1
ATOM 1267 C CA . MET A 1 179 ? 6.918 1.615 2.75 1 98.88 179 MET A CA 1
ATOM 1268 C C . MET A 1 179 ? 7.527 0.349 3.346 1 98.88 179 MET A C 1
ATOM 1270 O O . MET A 1 179 ? 8.336 -0.317 2.701 1 98.88 179 MET A O 1
ATOM 1274 N N . VAL A 1 180 ? 7.113 0.04 4.543 1 98.94 180 VAL A N 1
ATOM 1275 C CA . VAL A 1 180 ? 7.629 -1.156 5.199 1 98.94 180 VAL A CA 1
ATOM 1276 C C . VAL A 1 180 ? 7.188 -2.398 4.43 1 98.94 180 VAL A C 1
ATOM 1278 O O . VAL A 1 180 ? 7.996 -3.291 4.16 1 98.94 180 VAL A O 1
ATOM 1281 N N . VAL A 1 181 ? 5.914 -2.457 4.031 1 98.94 181 VAL A N 1
ATOM 1282 C CA . VAL A 1 181 ? 5.395 -3.578 3.256 1 98.94 181 VAL A CA 1
ATOM 1283 C C . VAL A 1 181 ? 6.215 -3.754 1.981 1 98.94 181 VAL A C 1
ATOM 1285 O O . VAL A 1 181 ? 6.559 -4.879 1.607 1 98.94 181 VAL A O 1
ATOM 1288 N N . LEU A 1 182 ? 6.543 -2.639 1.339 1 98.88 182 LEU A N 1
ATOM 1289 C CA . LEU A 1 182 ? 7.273 -2.695 0.076 1 98.88 182 LEU A CA 1
ATOM 1290 C C . LEU A 1 182 ? 8.703 -3.17 0.295 1 98.88 182 LEU A C 1
ATOM 1292 O O . LEU A 1 182 ? 9.219 -3.986 -0.475 1 98.88 182 LEU A O 1
ATOM 1296 N N . VAL A 1 183 ? 9.375 -2.67 1.31 1 98.81 183 VAL A N 1
ATOM 1297 C CA . VAL A 1 183 ? 10.75 -3.094 1.551 1 98.81 183 VAL A CA 1
ATOM 1298 C C . VAL A 1 183 ? 10.789 -4.586 1.866 1 98.81 183 VAL A C 1
ATOM 1300 O O . VAL A 1 183 ? 11.664 -5.309 1.39 1 98.81 183 VAL A O 1
ATOM 1303 N N . GLU A 1 184 ? 9.828 -5.062 2.656 1 98.81 184 GLU A N 1
ATOM 1304 C CA . GLU A 1 184 ? 9.688 -6.492 2.914 1 98.81 184 GLU A CA 1
ATOM 1305 C C . GLU A 1 184 ? 9.531 -7.273 1.613 1 98.81 184 GLU A C 1
ATOM 1307 O O . GLU A 1 184 ? 10.203 -8.289 1.409 1 98.81 184 GLU A O 1
ATOM 1312 N N . ALA A 1 185 ? 8.648 -6.789 0.758 1 98.81 185 ALA A N 1
ATOM 1313 C CA . ALA A 1 185 ? 8.359 -7.445 -0.514 1 98.81 185 ALA A CA 1
ATOM 1314 C C . ALA A 1 185 ? 9.602 -7.508 -1.395 1 98.81 185 ALA A C 1
ATOM 1316 O O . ALA A 1 185 ? 9.93 -8.562 -1.949 1 98.81 185 ALA A O 1
ATOM 1317 N N . PHE A 1 186 ? 10.328 -6.387 -1.489 1 98.75 186 PHE A N 1
ATOM 1318 C CA . PHE A 1 186 ? 11.508 -6.316 -2.34 1 98.75 186 PHE A CA 1
ATOM 1319 C C . PHE A 1 186 ? 12.633 -7.184 -1.783 1 98.75 186 PHE A C 1
ATOM 1321 O O . PHE A 1 186 ? 13.383 -7.805 -2.543 1 98.75 186 PHE A O 1
ATOM 1328 N N . ALA A 1 187 ? 12.727 -7.219 -0.461 1 98.69 187 ALA A N 1
ATOM 1329 C CA . ALA A 1 187 ? 13.742 -8.078 0.155 1 98.69 187 ALA A CA 1
ATOM 1330 C C . ALA A 1 187 ? 13.461 -9.547 -0.132 1 98.69 187 ALA A C 1
ATOM 1332 O O . ALA A 1 187 ? 14.375 -10.305 -0.457 1 98.69 187 ALA A O 1
ATOM 1333 N N . MET A 1 188 ? 12.18 -10 -0.042 1 98.25 188 MET A N 1
ATOM 1334 C CA . MET A 1 188 ? 11.812 -11.375 -0.372 1 98.25 188 MET A CA 1
ATOM 1335 C C . MET A 1 188 ? 12.141 -11.688 -1.827 1 98.25 188 MET A C 1
ATOM 1337 O O . MET A 1 188 ? 12.727 -12.734 -2.121 1 98.25 188 MET A O 1
ATOM 1341 N N . ALA A 1 189 ? 11.727 -10.758 -2.672 1 98.31 189 ALA A N 1
ATOM 1342 C CA . ALA A 1 189 ? 11.953 -10.953 -4.102 1 98.31 189 ALA A CA 1
ATOM 1343 C C . ALA A 1 189 ? 13.438 -11.086 -4.41 1 98.31 189 ALA A C 1
ATOM 1345 O O . ALA A 1 189 ? 13.852 -11.977 -5.152 1 98.31 189 ALA A O 1
ATOM 1346 N N . LYS A 1 190 ? 14.227 -10.195 -3.791 1 98.06 190 LYS A N 1
ATOM 1347 C CA . LYS A 1 190 ? 15.672 -10.211 -4.004 1 98.06 190 LYS A CA 1
ATOM 1348 C C . LYS A 1 190 ? 16.281 -11.531 -3.521 1 98.06 190 LYS A C 1
ATOM 1350 O O . LYS A 1 190 ? 17.125 -12.117 -4.203 1 98.06 190 LYS A O 1
ATOM 1355 N N . ALA A 1 191 ? 15.852 -11.945 -2.396 1 97.25 191 ALA A N 1
ATOM 1356 C CA . ALA A 1 191 ? 16.359 -13.188 -1.822 1 97.25 191 ALA A CA 1
ATOM 1357 C C . ALA A 1 191 ? 16.062 -14.375 -2.734 1 97.25 191 ALA A C 1
ATOM 1359 O O . ALA A 1 191 ? 16.797 -15.367 -2.73 1 97.25 191 ALA A O 1
ATOM 1360 N N . GLN A 1 192 ? 14.992 -14.281 -3.559 1 96.62 192 GLN A N 1
ATOM 1361 C CA . GLN A 1 192 ? 14.578 -15.359 -4.457 1 96.62 192 GLN A CA 1
ATOM 1362 C C . GLN A 1 192 ? 15.156 -15.156 -5.855 1 96.62 192 GLN A C 1
ATOM 1364 O O . GLN A 1 192 ? 14.852 -15.914 -6.777 1 96.62 192 GLN A O 1
ATOM 1369 N N . GLY A 1 193 ? 15.906 -14.078 -6.051 1 95.19 193 GLY A N 1
ATOM 1370 C CA . GLY A 1 193 ? 16.625 -13.859 -7.297 1 95.19 193 GLY A CA 1
ATOM 1371 C C . GLY A 1 193 ? 15.781 -13.156 -8.352 1 95.19 193 GLY A C 1
ATOM 1372 O O . GLY A 1 193 ? 16.141 -13.133 -9.531 1 95.19 193 GLY A O 1
ATOM 1373 N N . LEU A 1 194 ? 14.719 -12.617 -7.973 1 97.19 194 LEU A N 1
ATOM 1374 C CA . LEU A 1 194 ? 13.867 -11.883 -8.906 1 97.19 194 LEU A CA 1
ATOM 1375 C C . LEU A 1 194 ? 14.484 -10.531 -9.258 1 97.19 194 LEU A C 1
ATOM 1377 O O . LEU A 1 194 ? 15.047 -9.859 -8.391 1 97.19 194 LEU A O 1
ATOM 1381 N N . ASP A 1 195 ? 14.383 -10.156 -10.555 1 96.31 195 ASP A N 1
ATOM 1382 C CA . ASP A 1 195 ? 14.703 -8.789 -10.953 1 96.31 195 ASP A CA 1
ATOM 1383 C C . ASP A 1 195 ? 13.766 -7.785 -10.297 1 96.31 195 ASP A C 1
ATOM 1385 O O . ASP A 1 195 ? 12.57 -7.77 -10.578 1 96.31 195 ASP A O 1
ATOM 1389 N N . LEU A 1 196 ? 14.352 -6.91 -9.531 1 97.44 196 LEU A N 1
ATOM 1390 C CA . LEU A 1 196 ? 13.531 -6.023 -8.719 1 97.44 196 LEU A CA 1
ATOM 1391 C C . LEU A 1 196 ? 12.781 -5.02 -9.594 1 97.44 196 LEU A C 1
ATOM 1393 O O . LEU A 1 196 ? 11.719 -4.523 -9.211 1 97.44 196 LEU A O 1
ATOM 1397 N N . SER A 1 197 ? 13.312 -4.707 -10.766 1 96.31 197 SER A N 1
ATOM 1398 C CA . SER A 1 197 ? 12.586 -3.848 -11.695 1 96.31 197 SER A CA 1
ATOM 1399 C C . SER A 1 197 ? 11.305 -4.512 -12.172 1 96.31 197 SER A C 1
ATOM 1401 O O . SER A 1 197 ? 10.297 -3.836 -12.406 1 96.31 197 SER A O 1
ATOM 1403 N N . GLN A 1 198 ? 11.281 -5.836 -12.273 1 95.44 198 GLN A N 1
ATOM 1404 C CA . GLN A 1 198 ? 10.094 -6.574 -12.672 1 95.44 198 GLN A CA 1
ATOM 1405 C C . GLN A 1 198 ? 9.039 -6.555 -11.57 1 95.44 198 GLN A C 1
ATOM 1407 O O . GLN A 1 198 ? 7.84 -6.477 -11.852 1 95.44 198 GLN A O 1
ATOM 1412 N N . LEU A 1 199 ? 9.539 -6.652 -10.352 1 97.31 199 LEU A N 1
ATOM 1413 C CA . LEU A 1 199 ? 8.586 -6.566 -9.25 1 97.31 199 LEU A CA 1
ATOM 1414 C C . LEU A 1 199 ? 7.934 -5.188 -9.203 1 97.31 199 LEU A C 1
ATOM 1416 O O . LEU A 1 199 ? 6.719 -5.078 -9.016 1 97.31 199 LEU A O 1
ATOM 1420 N N . ALA A 1 200 ? 8.789 -4.148 -9.344 1 97.31 200 ALA A N 1
ATOM 1421 C CA . ALA A 1 200 ? 8.258 -2.789 -9.352 1 97.31 200 ALA A CA 1
ATOM 1422 C C . ALA A 1 200 ? 7.191 -2.623 -10.422 1 97.31 200 ALA A C 1
ATOM 1424 O O . ALA A 1 200 ? 6.152 -2.004 -10.188 1 97.31 200 ALA A O 1
ATOM 1425 N N . GLU A 1 201 ? 7.41 -3.213 -11.539 1 95.19 201 GLU A N 1
ATOM 1426 C CA . GLU A 1 201 ? 6.473 -3.131 -12.656 1 95.19 201 GLU A CA 1
ATOM 1427 C C . GLU A 1 201 ? 5.148 -3.811 -12.32 1 95.19 201 GLU A C 1
ATOM 1429 O O . GLU A 1 201 ? 4.078 -3.258 -12.578 1 95.19 201 GLU A O 1
ATOM 1434 N N . VAL A 1 202 ? 5.199 -4.957 -11.742 1 96.38 202 VAL A N 1
ATOM 1435 C CA . VAL A 1 202 ? 3.994 -5.707 -11.406 1 96.38 202 VAL A CA 1
ATOM 1436 C C . VAL A 1 202 ? 3.184 -4.945 -10.359 1 96.38 202 VAL A C 1
ATOM 1438 O O . VAL A 1 202 ? 1.962 -4.828 -10.477 1 96.38 202 VAL A O 1
ATOM 1441 N N . LEU A 1 203 ? 3.84 -4.398 -9.367 1 97.38 203 LEU A N 1
ATOM 1442 C CA . LEU A 1 203 ? 3.164 -3.717 -8.273 1 97.38 203 LEU A CA 1
ATOM 1443 C C . LEU A 1 203 ? 2.512 -2.426 -8.758 1 97.38 203 LEU A C 1
ATOM 1445 O O . LEU A 1 203 ? 1.482 -2.008 -8.219 1 97.38 203 LEU A O 1
ATOM 1449 N N . ALA A 1 204 ? 3.053 -1.811 -9.789 1 94.44 204 ALA A N 1
ATOM 1450 C CA . ALA A 1 204 ? 2.605 -0.507 -10.273 1 94.44 204 ALA A CA 1
ATOM 1451 C C . ALA A 1 204 ? 1.422 -0.652 -11.227 1 94.44 204 ALA A C 1
ATOM 1453 O O . ALA A 1 204 ? 0.748 0.331 -11.539 1 94.44 204 ALA A O 1
ATOM 1454 N N . ARG A 1 205 ? 1.135 -1.892 -11.633 1 92.75 205 ARG A N 1
ATOM 1455 C CA . ARG A 1 205 ? 0.01 -2.113 -12.531 1 92.75 205 ARG A CA 1
ATOM 1456 C C . ARG A 1 205 ? -1.311 -1.749 -11.859 1 92.75 205 ARG A C 1
ATOM 1458 O O . ARG A 1 205 ? -1.453 -1.885 -10.648 1 92.75 205 ARG A O 1
ATOM 1465 N N . PRO A 1 206 ? -2.322 -1.303 -12.672 1 88.56 206 PRO A N 1
ATOM 1466 C CA . PRO A 1 206 ? -3.639 -0.999 -12.109 1 88.56 206 PRO A CA 1
ATOM 1467 C C . PRO A 1 206 ? -4.242 -2.18 -11.352 1 88.56 206 PRO A C 1
ATOM 1469 O O . PRO A 1 206 ? -5.012 -1.985 -10.406 1 88.56 206 PRO A O 1
ATOM 1472 N N . ASP A 1 207 ? -3.873 -3.357 -11.805 1 86.81 207 ASP A N 1
ATOM 1473 C CA . ASP A 1 207 ? -4.395 -4.543 -11.133 1 86.81 207 ASP A CA 1
ATOM 1474 C C . ASP A 1 207 ? -3.312 -5.219 -10.297 1 86.81 207 ASP A C 1
ATOM 1476 O O . ASP A 1 207 ? -3.414 -6.406 -9.977 1 86.81 207 ASP A O 1
ATOM 1480 N N . GLY A 1 208 ? -2.256 -4.438 -9.953 1 93.38 208 GLY A N 1
ATOM 1481 C CA . GLY A 1 208 ? -1.168 -4.941 -9.133 1 93.38 208 GLY A CA 1
ATOM 1482 C C . GLY A 1 208 ? -1.459 -4.859 -7.645 1 93.38 208 GLY A C 1
ATOM 1483 O O . GLY A 1 208 ? -2.449 -4.254 -7.234 1 93.38 208 GLY A O 1
ATOM 1484 N N . GLY A 1 209 ? -0.62 -5.441 -6.938 1 96.38 209 GLY A N 1
ATOM 1485 C CA . GLY A 1 209 ? -0.833 -5.648 -5.516 1 96.38 209 GLY A CA 1
ATOM 1486 C C . GLY A 1 209 ? -0.867 -4.352 -4.723 1 96.38 209 GLY A C 1
ATOM 1487 O O . GLY A 1 209 ? -1.457 -4.297 -3.643 1 96.38 209 GLY A O 1
ATOM 1488 N N . LEU A 1 210 ? -0.271 -3.295 -5.301 1 97.94 210 LEU A N 1
ATOM 1489 C CA . LEU A 1 210 ? -0.233 -2.035 -4.566 1 97.94 210 LEU A CA 1
ATOM 1490 C C . LEU A 1 210 ? -1.512 -1.235 -4.793 1 97.94 210 LEU A C 1
ATOM 1492 O O . LEU A 1 210 ? -2.061 -0.654 -3.854 1 97.94 210 LEU A O 1
ATOM 1496 N N . ILE A 1 211 ? -2.062 -1.273 -6 1 95.75 211 ILE A N 1
ATOM 1497 C CA . ILE A 1 211 ? -3.1 -0.345 -6.434 1 95.75 211 ILE A CA 1
ATOM 1498 C C . ILE A 1 211 ? -4.473 -0.997 -6.281 1 95.75 211 ILE A C 1
ATOM 1500 O O . ILE A 1 211 ? -5.434 -0.345 -5.867 1 95.75 211 ILE A O 1
ATOM 1504 N N . ARG A 1 212 ? -4.543 -2.24 -6.5 1 94.88 212 ARG A N 1
ATOM 1505 C CA . ARG A 1 212 ? -5.793 -2.988 -6.602 1 94.88 212 ARG A CA 1
ATOM 1506 C C . ARG A 1 212 ? -6.582 -2.912 -5.297 1 94.88 212 ARG A C 1
ATOM 1508 O O . ARG A 1 212 ? -7.809 -2.816 -5.312 1 94.88 212 ARG A O 1
ATOM 1515 N N . PRO A 1 213 ? -5.949 -2.926 -4.125 1 97.25 213 PRO A N 1
ATOM 1516 C CA . PRO A 1 213 ? -6.727 -2.869 -2.885 1 97.25 213 PRO A CA 1
ATOM 1517 C C . PRO A 1 213 ? -7.535 -1.582 -2.752 1 97.25 213 PRO A C 1
ATOM 1519 O O . PRO A 1 213 ? -8.656 -1.603 -2.234 1 97.25 213 PRO A O 1
ATOM 1522 N N . LEU A 1 214 ? -6.961 -0.494 -3.262 1 97.06 214 LEU A N 1
ATOM 1523 C CA . LEU A 1 214 ? -7.715 0.752 -3.195 1 97.06 214 LEU A CA 1
ATOM 1524 C C . LEU A 1 214 ? -8.797 0.787 -4.266 1 97.06 214 LEU A C 1
ATOM 1526 O O . LEU A 1 214 ? -9.977 0.979 -3.955 1 97.06 214 LEU A O 1
ATOM 1530 N N . THR A 1 215 ? -8.477 0.494 -5.512 1 93.44 215 THR A N 1
ATOM 1531 C CA . THR A 1 215 ? -9.375 0.719 -6.645 1 93.44 215 THR A CA 1
ATOM 1532 C C . THR A 1 215 ? -10.438 -0.372 -6.719 1 93.44 215 THR A C 1
ATOM 1534 O O . THR A 1 215 ? -11.625 -0.077 -6.852 1 93.44 215 THR A O 1
ATOM 1537 N N . HIS A 1 216 ? -10.055 -1.619 -6.484 1 91.25 216 HIS A N 1
ATOM 1538 C CA . HIS A 1 216 ? -10.969 -2.717 -6.777 1 91.25 216 HIS A CA 1
ATOM 1539 C C . HIS A 1 216 ? -11.578 -3.285 -5.5 1 91.25 216 HIS A C 1
ATOM 1541 O O . HIS A 1 216 ? -12.508 -4.094 -5.559 1 91.25 216 HIS A O 1
ATOM 1547 N N . ARG A 1 217 ? -11.031 -2.875 -4.367 1 95.25 217 ARG A N 1
ATOM 1548 C CA . ARG A 1 217 ? -11.57 -3.434 -3.133 1 95.25 217 ARG A CA 1
ATOM 1549 C C . ARG A 1 217 ? -12.219 -2.352 -2.279 1 95.25 217 ARG A C 1
ATOM 1551 O O . ARG A 1 217 ? -13.43 -2.379 -2.051 1 95.25 217 ARG A O 1
ATOM 1558 N N . MET A 1 218 ? -11.461 -1.31 -1.948 1 97.38 218 MET A N 1
ATOM 1559 C CA . MET A 1 218 ? -12.055 -0.25 -1.138 1 97.38 218 MET A CA 1
ATOM 1560 C C . MET A 1 218 ? -13.18 0.443 -1.89 1 97.38 218 MET A C 1
ATOM 1562 O O . MET A 1 218 ? -14.297 0.557 -1.376 1 97.38 218 MET A O 1
ATOM 1566 N N . MET A 1 219 ? -12.906 0.826 -3.145 1 96.12 219 MET A N 1
ATOM 1567 C CA . MET A 1 219 ? -13.82 1.698 -3.875 1 96.12 219 MET A CA 1
ATOM 1568 C C . MET A 1 219 ? -14.969 0.898 -4.488 1 96.12 219 MET A C 1
ATOM 1570 O O . MET A 1 219 ? -16.062 1.426 -4.688 1 96.12 219 MET A O 1
ATOM 1574 N N . GLU A 1 220 ? -14.781 -0.369 -4.676 1 93.19 220 GLU A N 1
ATOM 1575 C CA . GLU A 1 220 ? -15.812 -1.157 -5.355 1 93.19 220 GLU A CA 1
ATOM 1576 C C . GLU A 1 220 ? -16.609 -1.988 -4.359 1 93.19 220 GLU A C 1
ATOM 1578 O O . GLU A 1 220 ? -17.828 -2.162 -4.523 1 93.19 220 GLU A O 1
ATOM 1583 N N . ARG A 1 221 ? -15.938 -2.479 -3.309 1 96.38 221 ARG A N 1
ATOM 1584 C CA . ARG A 1 221 ? -16.594 -3.447 -2.436 1 96.38 221 ARG A CA 1
ATOM 1585 C C . ARG A 1 221 ? -16.922 -2.832 -1.079 1 96.38 221 ARG A C 1
ATOM 1587 O O . ARG A 1 221 ? -18.078 -2.789 -0.674 1 96.38 221 ARG A O 1
ATOM 1594 N N . VAL A 1 222 ? -15.945 -2.27 -0.435 1 98.19 222 VAL A N 1
ATOM 1595 C CA . VAL A 1 222 ? -16.156 -1.702 0.892 1 98.19 222 VAL A CA 1
ATOM 1596 C C . VAL A 1 222 ? -17.109 -0.515 0.795 1 98.19 222 VAL A C 1
ATOM 1598 O O . VAL A 1 222 ? -18.062 -0.403 1.584 1 98.19 222 VAL A O 1
ATOM 1601 N N . ALA A 1 223 ? -16.906 0.352 -0.223 1 97.62 223 ALA A N 1
ATOM 1602 C CA . ALA A 1 223 ? -17.703 1.556 -0.397 1 97.62 223 ALA A CA 1
ATOM 1603 C C . ALA A 1 223 ? -19.188 1.209 -0.524 1 97.62 223 ALA A C 1
ATOM 1605 O O . ALA A 1 223 ? -20.047 1.962 -0.065 1 97.62 223 ALA A O 1
ATOM 1606 N N . THR A 1 224 ? -19.531 0.028 -1.085 1 96.81 224 THR A N 1
ATOM 1607 C CA . THR A 1 224 ? -20.906 -0.34 -1.357 1 96.81 224 THR A CA 1
ATOM 1608 C C . THR A 1 224 ? -21.406 -1.377 -0.352 1 96.81 224 THR A C 1
ATOM 1610 O O . THR A 1 224 ? -22.594 -1.729 -0.343 1 96.81 224 THR A O 1
ATOM 1613 N N . GLY A 1 225 ? -20.562 -1.876 0.452 1 97.12 225 GLY A N 1
ATOM 1614 C CA . GLY A 1 225 ? -20.938 -2.924 1.393 1 97.12 225 GLY A CA 1
ATOM 1615 C C . GLY A 1 225 ? -21.281 -4.238 0.717 1 97.12 225 GLY A C 1
ATOM 1616 O O . GLY A 1 225 ? -22.094 -5.012 1.232 1 97.12 225 GLY A O 1
ATOM 1617 N N . ASP A 1 226 ? -20.781 -4.41 -0.493 1 96.88 226 ASP A N 1
ATOM 1618 C CA . ASP A 1 226 ? -21.016 -5.629 -1.258 1 96.88 226 ASP A CA 1
ATOM 1619 C C . ASP A 1 226 ? -19.766 -6.508 -1.296 1 96.88 226 ASP A C 1
ATOM 1621 O O . ASP A 1 226 ? -18.812 -6.211 -2.014 1 96.88 226 ASP A O 1
ATOM 1625 N N . TYR A 1 227 ? -19.844 -7.676 -0.58 1 97.25 227 TYR A N 1
ATOM 1626 C CA . TYR A 1 227 ? -18.672 -8.531 -0.445 1 97.25 227 TYR A CA 1
ATOM 1627 C C . TYR A 1 227 ? -18.906 -9.883 -1.108 1 97.25 227 TYR A C 1
ATOM 1629 O O . TYR A 1 227 ? -18.156 -10.836 -0.871 1 97.25 227 TYR A O 1
ATOM 1637 N N . GLU A 1 228 ? -19.953 -9.93 -1.919 1 94.31 228 GLU A N 1
ATOM 1638 C CA . GLU A 1 228 ? -20.219 -11.164 -2.654 1 94.31 228 GLU A CA 1
ATOM 1639 C C . GLU A 1 228 ? -19.297 -11.297 -3.859 1 94.31 228 GLU A C 1
ATOM 1641 O O . GLU A 1 228 ? -19.109 -10.344 -4.617 1 94.31 228 GLU A O 1
ATOM 1646 N N . GLY A 1 229 ? -18.719 -12.523 -3.971 1 88.81 229 GLY A N 1
ATOM 1647 C CA . GLY A 1 229 ? -17.828 -12.773 -5.086 1 88.81 229 GLY A CA 1
ATOM 1648 C C . GLY A 1 229 ? -16.422 -12.258 -4.852 1 88.81 229 GLY A C 1
ATOM 1649 O O . GLY A 1 229 ? -15.922 -12.289 -3.725 1 88.81 229 GLY A O 1
ATOM 1650 N N . GLY A 1 230 ? -15.688 -11.977 -5.887 1 89.62 230 GLY A N 1
ATOM 1651 C CA . GLY A 1 230 ? -14.312 -11.516 -5.785 1 89.62 230 GLY A CA 1
ATOM 1652 C C . GLY A 1 230 ? -13.344 -12.617 -5.379 1 89.62 230 GLY A C 1
ATOM 1653 O O . GLY A 1 230 ? -13.453 -13.75 -5.844 1 89.62 230 GLY A O 1
ATOM 1654 N N . MET A 1 231 ? -12.391 -12.242 -4.586 1 93.62 231 MET A N 1
ATOM 1655 C CA . MET A 1 231 ? -11.461 -13.227 -4.039 1 93.62 231 MET A CA 1
ATOM 1656 C C . MET A 1 231 ? -11.883 -13.656 -2.639 1 93.62 231 MET A C 1
ATOM 1658 O O . MET A 1 231 ? -11.812 -12.867 -1.693 1 93.62 231 MET A O 1
ATOM 1662 N N . PRO A 1 232 ? -12.227 -14.867 -2.506 1 95.69 232 PRO A N 1
ATOM 1663 C CA . PRO A 1 232 ? -12.68 -15.312 -1.189 1 95.69 232 PRO A CA 1
ATOM 1664 C C . PRO A 1 232 ? -11.625 -15.141 -0.102 1 95.69 232 PRO A C 1
ATOM 1666 O O . PRO A 1 232 ? -10.43 -15.297 -0.364 1 95.69 232 PRO A O 1
ATOM 1669 N N . MET A 1 233 ? -12.109 -14.898 1.145 1 97.88 233 MET A N 1
ATOM 1670 C CA . MET A 1 233 ? -11.266 -14.648 2.309 1 97.88 233 MET A CA 1
ATOM 1671 C C . MET A 1 233 ? -10.32 -15.812 2.553 1 97.88 233 MET A C 1
ATOM 1673 O O . MET A 1 233 ? -9.156 -15.609 2.9 1 97.88 233 MET A O 1
ATOM 1677 N N . ASP A 1 234 ? -10.766 -17 2.424 1 96.88 234 ASP A N 1
ATOM 1678 C CA . ASP A 1 234 ? -9.922 -18.156 2.68 1 96.88 234 ASP A CA 1
ATOM 1679 C C . ASP A 1 234 ? -8.805 -18.266 1.649 1 96.88 234 ASP A C 1
ATOM 1681 O O . ASP A 1 234 ? -7.684 -18.656 1.98 1 96.88 234 ASP A O 1
ATOM 1685 N N . ALA A 1 235 ? -9.07 -17.875 0.39 1 95.31 235 ALA A N 1
ATOM 1686 C CA . ALA A 1 235 ? -8.031 -17.844 -0.638 1 95.31 235 ALA A CA 1
ATOM 1687 C C . ALA A 1 235 ? -6.996 -16.766 -0.334 1 95.31 235 ALA A C 1
ATOM 1689 O O . ALA A 1 235 ? -5.797 -16.969 -0.499 1 95.31 235 ALA A O 1
ATOM 1690 N N . ALA A 1 236 ? -7.473 -15.609 0.122 1 97.19 236 ALA A N 1
ATOM 1691 C CA . ALA A 1 236 ? -6.57 -14.516 0.491 1 97.19 236 ALA A CA 1
ATOM 1692 C C . ALA A 1 236 ? -5.68 -14.922 1.663 1 97.19 236 ALA A C 1
ATOM 1694 O O . ALA A 1 236 ? -4.477 -14.648 1.658 1 97.19 236 ALA A O 1
ATOM 1695 N N . ARG A 1 237 ? -6.34 -15.57 2.646 1 98 237 ARG A N 1
ATOM 1696 C CA . ARG A 1 237 ? -5.578 -16.047 3.801 1 98 237 ARG A CA 1
ATOM 1697 C C . ARG A 1 237 ? -4.527 -17.062 3.385 1 98 237 ARG A C 1
ATOM 1699 O O . ARG A 1 237 ? -3.391 -17.031 3.861 1 98 237 ARG A O 1
ATOM 1706 N N . LYS A 1 238 ? -4.879 -17.906 2.492 1 96.44 238 LYS A N 1
ATOM 1707 C CA . LYS A 1 238 ? -3.93 -18.875 1.972 1 96.44 238 LYS A CA 1
ATOM 1708 C C . LYS A 1 238 ? -2.76 -18.203 1.271 1 96.44 238 LYS A C 1
ATOM 1710 O O . LYS A 1 238 ? -1.601 -18.547 1.505 1 96.44 238 LYS A O 1
ATOM 1715 N N . ASP A 1 239 ? -3.012 -17.266 0.412 1 97.19 239 ASP A N 1
ATOM 1716 C CA . ASP A 1 239 ? -1.967 -16.562 -0.332 1 97.19 239 ASP A CA 1
ATOM 1717 C C . ASP A 1 239 ? -1.076 -15.758 0.604 1 97.19 239 ASP A C 1
ATOM 1719 O O . ASP A 1 239 ? 0.133 -15.656 0.386 1 97.19 239 ASP A O 1
ATOM 1723 N N . SER A 1 240 ? -1.692 -15.117 1.606 1 97.88 240 SER A N 1
ATOM 1724 C CA . SER A 1 240 ? -0.913 -14.406 2.611 1 97.88 240 SER A CA 1
ATOM 1725 C C . SER A 1 240 ? 0.005 -15.352 3.377 1 97.88 240 SER A C 1
ATOM 1727 O O . SER A 1 240 ? 1.141 -14.992 3.701 1 97.88 240 SER A O 1
ATOM 1729 N N . THR A 1 241 ? -0.475 -16.516 3.703 1 98.06 241 THR A N 1
ATOM 1730 C CA . THR A 1 241 ? 0.327 -17.531 4.383 1 98.06 241 THR A CA 1
ATOM 1731 C C . THR A 1 241 ? 1.508 -17.953 3.514 1 98.06 241 THR A C 1
ATOM 1733 O O . THR A 1 241 ? 2.605 -18.188 4.023 1 98.06 241 THR A O 1
ATOM 1736 N N . LEU A 1 242 ? 1.303 -18.078 2.217 1 98.44 242 LEU A N 1
ATOM 1737 C CA . LEU A 1 242 ? 2.387 -18.422 1.298 1 98.44 242 LEU A CA 1
ATOM 1738 C C . LEU A 1 242 ? 3.465 -17.344 1.316 1 98.44 242 LEU A C 1
ATOM 1740 O O . LEU A 1 242 ? 4.656 -17.641 1.248 1 98.44 242 LEU A O 1
ATOM 1744 N N . ALA A 1 243 ? 3.068 -16.078 1.382 1 98.62 243 ALA A N 1
ATOM 1745 C CA . ALA A 1 243 ? 4.039 -14.984 1.463 1 98.62 243 ALA A CA 1
ATOM 1746 C C . ALA A 1 243 ? 4.871 -15.086 2.738 1 98.62 243 ALA A C 1
ATOM 1748 O O . ALA A 1 243 ? 6.09 -14.883 2.711 1 98.62 243 ALA A O 1
ATOM 1749 N N . LEU A 1 244 ? 4.227 -15.406 3.873 1 98.56 244 LEU A N 1
ATOM 1750 C CA . LEU A 1 244 ? 4.949 -15.578 5.129 1 98.56 244 LEU A CA 1
ATOM 1751 C C . LEU A 1 244 ? 5.926 -16.75 5.039 1 98.56 244 LEU A C 1
ATOM 1753 O O . LEU A 1 244 ? 7.062 -16.656 5.504 1 98.56 244 LEU A O 1
ATOM 1757 N N . ALA A 1 245 ? 5.438 -17.812 4.43 1 98.5 245 ALA A N 1
ATOM 1758 C CA . ALA A 1 245 ? 6.301 -18.969 4.246 1 98.5 245 ALA A CA 1
ATOM 1759 C C . ALA A 1 245 ? 7.512 -18.625 3.383 1 98.5 245 ALA A C 1
ATOM 1761 O O . ALA A 1 245 ? 8.625 -19.078 3.662 1 98.5 245 ALA A O 1
ATOM 1762 N N . LEU A 1 246 ? 7.293 -17.875 2.336 1 98.38 246 LEU A N 1
ATOM 1763 C CA . LEU A 1 246 ? 8.391 -17.453 1.476 1 98.38 246 LEU A CA 1
ATOM 1764 C C . LEU A 1 246 ? 9.391 -16.609 2.254 1 98.38 246 LEU A C 1
ATOM 1766 O O . LEU A 1 246 ? 10.602 -16.766 2.088 1 98.38 246 LEU A O 1
ATOM 1770 N N . GLY A 1 247 ? 8.859 -15.625 3.076 1 98.12 247 GLY A N 1
ATOM 1771 C CA . GLY A 1 247 ? 9.742 -14.836 3.924 1 98.12 247 GLY A CA 1
ATOM 1772 C C . GLY A 1 247 ? 10.602 -15.688 4.84 1 98.12 247 GLY A C 1
ATOM 1773 O O . GLY A 1 247 ? 11.812 -15.469 4.941 1 98.12 247 GLY A O 1
ATOM 1774 N N . GLN A 1 248 ? 10.023 -16.672 5.496 1 97.19 248 GLN A N 1
ATOM 1775 C CA . GLN A 1 248 ? 10.75 -17.578 6.375 1 97.19 248 GLN A CA 1
ATOM 1776 C C . GLN A 1 248 ? 11.812 -18.359 5.605 1 97.19 248 GLN A C 1
ATOM 1778 O O . GLN A 1 248 ? 12.969 -18.438 6.035 1 97.19 248 GLN A O 1
ATOM 1783 N N . ALA A 1 249 ? 11.398 -18.891 4.48 1 96.38 249 ALA A N 1
ATOM 1784 C CA . ALA A 1 249 ? 12.312 -19.672 3.654 1 96.38 249 ALA A CA 1
ATOM 1785 C C . ALA A 1 249 ? 13.484 -18.828 3.168 1 96.38 249 ALA A C 1
ATOM 1787 O O . ALA A 1 249 ? 14.586 -19.344 2.959 1 96.38 249 ALA A O 1
ATOM 1788 N N . SER A 1 250 ? 13.297 -17.531 3.051 1 96.75 250 SER A N 1
ATOM 1789 C CA . SER A 1 250 ? 14.289 -16.625 2.498 1 96.75 250 SER A CA 1
ATOM 1790 C C . SER A 1 250 ? 15.109 -15.961 3.602 1 96.75 250 SER A C 1
ATOM 1792 O O . SER A 1 250 ? 16.047 -15.203 3.324 1 96.75 250 SER A O 1
ATOM 1794 N N . GLY A 1 251 ? 14.711 -16.203 4.852 1 97 251 GLY A N 1
ATOM 1795 C CA . GLY A 1 251 ? 15.375 -15.539 5.965 1 97 251 GLY A CA 1
ATOM 1796 C C . GLY A 1 251 ? 15.102 -14.047 6.027 1 97 251 GLY A C 1
ATOM 1797 O O . GLY A 1 251 ? 15.953 -13.266 6.457 1 97 251 GLY A O 1
ATOM 1798 N N . VAL A 1 252 ? 13.977 -13.617 5.539 1 98.06 252 VAL A N 1
ATOM 1799 C CA . VAL A 1 252 ? 13.617 -12.203 5.5 1 98.06 252 VAL A CA 1
ATOM 1800 C C . VAL A 1 252 ? 12.57 -11.898 6.57 1 98.06 252 VAL A C 1
ATOM 1802 O O . VAL A 1 252 ? 11.461 -12.438 6.535 1 98.06 252 VAL A O 1
ATOM 1805 N N . PRO A 1 253 ? 12.867 -11.055 7.574 1 97.69 253 PRO A N 1
ATOM 1806 C CA . PRO A 1 253 ? 11.844 -10.688 8.562 1 97.69 253 PRO A CA 1
ATOM 1807 C C . PRO A 1 253 ? 10.695 -9.891 7.953 1 97.69 253 PRO A C 1
ATOM 1809 O O . PRO A 1 253 ? 10.922 -9.023 7.105 1 97.69 253 PRO A O 1
ATOM 1812 N N . LEU A 1 254 ? 9.492 -10.234 8.312 1 98.44 254 LEU A N 1
ATOM 1813 C CA . LEU A 1 254 ? 8.281 -9.555 7.848 1 98.44 254 LEU A CA 1
ATOM 1814 C C . LEU A 1 254 ? 7.492 -8.992 9.023 1 98.44 254 LEU A C 1
ATOM 1816 O O . LEU A 1 254 ? 6.793 -9.727 9.719 1 98.44 254 LEU A O 1
ATOM 1820 N N . PHE A 1 255 ? 7.516 -7.664 9.273 1 98.5 255 PHE A N 1
ATOM 1821 C CA . PHE A 1 255 ? 6.84 -7.027 10.398 1 98.5 255 PHE A CA 1
ATOM 1822 C C . PHE A 1 255 ? 5.383 -6.73 10.055 1 98.5 255 PHE A C 1
ATOM 1824 O O . PHE A 1 255 ? 4.473 -7.344 10.617 1 98.5 255 PHE A O 1
ATOM 1831 N N . ALA A 1 256 ? 5.16 -5.883 9.047 1 98.69 256 ALA A N 1
ATOM 1832 C CA . ALA A 1 256 ? 3.82 -5.441 8.68 1 98.69 256 ALA A CA 1
ATOM 1833 C C . ALA A 1 256 ? 3.021 -6.578 8.047 1 98.69 256 ALA A C 1
ATOM 1835 O O . ALA A 1 256 ? 1.834 -6.746 8.336 1 98.69 256 ALA A O 1
ATOM 1836 N N . THR A 1 257 ? 3.68 -7.406 7.199 1 98.62 257 THR A N 1
ATOM 1837 C CA . THR A 1 257 ? 3.02 -8.508 6.512 1 98.62 257 THR A CA 1
ATOM 1838 C C . THR A 1 257 ? 2.52 -9.547 7.512 1 98.62 257 THR A C 1
ATOM 1840 O O . THR A 1 257 ? 1.399 -10.047 7.387 1 98.62 257 THR A O 1
ATOM 1843 N N . GLN A 1 258 ? 3.326 -9.828 8.516 1 98.38 258 GLN A N 1
ATOM 1844 C CA . GLN A 1 258 ? 2.93 -10.805 9.531 1 98.38 258 GLN A CA 1
ATOM 1845 C C . GLN A 1 258 ? 1.75 -10.289 10.352 1 98.38 258 GLN A C 1
ATOM 1847 O O . GLN A 1 258 ? 0.818 -11.039 10.641 1 98.38 258 GLN A O 1
ATOM 1852 N N . ALA A 1 259 ? 1.776 -9.039 10.742 1 98.69 259 ALA A N 1
ATOM 1853 C CA . ALA A 1 259 ? 0.683 -8.453 11.523 1 98.69 259 ALA A CA 1
ATOM 1854 C C . ALA A 1 259 ? -0.615 -8.445 10.719 1 98.69 259 ALA A C 1
ATOM 1856 O O . ALA A 1 259 ? -1.694 -8.672 11.266 1 98.69 259 ALA A O 1
ATOM 1857 N N . ALA A 1 260 ? -0.519 -8.219 9.43 1 98.69 260 ALA A N 1
ATOM 1858 C CA . ALA A 1 260 ? -1.691 -8.211 8.562 1 98.69 260 ALA A CA 1
ATOM 1859 C C . ALA A 1 260 ? -2.316 -9.602 8.477 1 98.69 260 ALA A C 1
ATOM 1861 O O . ALA A 1 260 ? -3.539 -9.734 8.406 1 98.69 260 ALA A O 1
ATOM 1862 N N . GLN A 1 261 ? -1.484 -10.648 8.461 1 98.38 261 GLN A N 1
ATOM 1863 C CA . GLN A 1 261 ? -1.963 -12.016 8.359 1 98.38 261 GLN A CA 1
ATOM 1864 C C . GLN A 1 261 ? -2.934 -12.352 9.492 1 98.38 261 GLN A C 1
ATOM 1866 O O . GLN A 1 261 ? -3.906 -13.078 9.289 1 98.38 261 GLN A O 1
ATOM 1871 N N . SER A 1 262 ? -2.709 -11.82 10.695 1 98.25 262 SER A N 1
ATOM 1872 C CA . SER A 1 262 ? -3.557 -12.094 11.852 1 98.25 262 SER A CA 1
ATOM 1873 C C . SER A 1 262 ? -4.988 -11.633 11.609 1 98.25 262 SER A C 1
ATOM 1875 O O . SER A 1 262 ? -5.938 -12.25 12.102 1 98.25 262 SER A O 1
ATOM 1877 N N . VAL A 1 263 ? -5.156 -10.609 10.852 1 98.69 263 VAL A N 1
ATOM 1878 C CA . VAL A 1 263 ? -6.477 -10.07 10.555 1 98.69 263 VAL A CA 1
ATOM 1879 C C . VAL A 1 263 ? -7.281 -11.078 9.742 1 98.69 263 VAL A C 1
ATOM 1881 O O . VAL A 1 263 ? -8.477 -11.258 9.969 1 98.69 263 VAL A O 1
ATOM 1884 N N . TYR A 1 264 ? -6.656 -11.719 8.797 1 98.69 264 TYR A N 1
ATOM 1885 C CA . TYR A 1 264 ? -7.34 -12.703 7.977 1 98.69 264 TYR A CA 1
ATOM 1886 C C . TYR A 1 264 ? -7.707 -13.938 8.797 1 98.69 264 TYR A C 1
ATOM 1888 O O . TYR A 1 264 ? -8.75 -14.555 8.57 1 98.69 264 TYR A O 1
ATOM 1896 N N . ASP A 1 265 ? -6.863 -14.297 9.758 1 98.56 265 ASP A N 1
ATOM 1897 C CA . ASP A 1 265 ? -7.207 -15.383 10.672 1 98.56 265 ASP A CA 1
ATOM 1898 C C . ASP A 1 265 ? -8.438 -15.023 11.508 1 98.56 265 ASP A C 1
ATOM 1900 O O . ASP A 1 265 ? -9.328 -15.859 11.695 1 98.56 265 ASP A O 1
ATOM 1904 N N . ILE A 1 266 ? -8.453 -13.805 11.992 1 98.62 266 ILE A N 1
ATOM 1905 C CA . ILE A 1 266 ? -9.594 -13.336 12.766 1 98.62 266 ILE A CA 1
ATOM 1906 C C . ILE A 1 266 ? -10.852 -13.359 11.906 1 98.62 266 ILE A C 1
ATOM 1908 O O . ILE A 1 266 ? -11.922 -13.789 12.359 1 98.62 266 ILE A O 1
ATOM 1912 N N . ALA A 1 267 ? -10.734 -12.898 10.648 1 98.75 267 ALA A N 1
ATOM 1913 C CA . ALA A 1 267 ? -11.875 -12.875 9.734 1 98.75 267 ALA A CA 1
ATOM 1914 C C . ALA A 1 267 ? -12.438 -14.273 9.516 1 98.75 267 ALA A C 1
ATOM 1916 O O . ALA A 1 267 ? -13.648 -14.469 9.5 1 98.75 267 ALA A O 1
ATOM 1917 N N . LEU A 1 268 ? -11.539 -15.289 9.32 1 98.44 268 LEU A N 1
ATOM 1918 C CA . LEU A 1 268 ? -11.984 -16.672 9.148 1 98.44 268 LEU A CA 1
ATOM 1919 C C . LEU A 1 268 ? -12.703 -17.172 10.398 1 98.44 268 LEU A C 1
ATOM 1921 O O . LEU A 1 268 ? -13.727 -17.859 10.297 1 98.44 268 LEU A O 1
ATOM 1925 N N . ALA A 1 269 ? -12.188 -16.797 11.586 1 98.12 269 ALA A N 1
ATOM 1926 C CA . ALA A 1 269 ? -12.805 -17.188 12.852 1 98.12 269 ALA A CA 1
ATOM 1927 C C . ALA A 1 269 ? -14.188 -16.562 13 1 98.12 269 ALA A C 1
ATOM 1929 O O . ALA A 1 269 ? -15.031 -17.062 13.734 1 98.12 269 ALA A O 1
ATOM 1930 N N . HIS A 1 270 ? -14.453 -15.508 12.258 1 97.94 270 HIS A N 1
ATOM 1931 C CA . HIS A 1 270 ? -15.734 -14.812 12.312 1 97.94 270 HIS A CA 1
ATOM 1932 C C . HIS A 1 270 ? -16.672 -15.281 11.203 1 97.94 270 HIS A C 1
ATOM 1934 O O . HIS A 1 270 ? -17.688 -14.648 10.938 1 97.94 270 HIS A O 1
ATOM 1940 N N . GLY A 1 271 ? -16.281 -16.344 10.422 1 97.88 271 GLY A N 1
ATOM 1941 C CA . GLY A 1 271 ? -17.156 -16.953 9.438 1 97.88 271 GLY A CA 1
ATOM 1942 C C . GLY A 1 271 ? -17.188 -16.219 8.117 1 97.88 271 GLY A C 1
ATOM 1943 O O . GLY A 1 271 ? -18.172 -16.297 7.375 1 97.88 271 GLY A O 1
ATOM 1944 N N . LEU A 1 272 ? -16.094 -15.469 7.766 1 98.31 272 LEU A N 1
ATOM 1945 C CA . LEU A 1 272 ? -16.109 -14.633 6.566 1 98.31 272 LEU A CA 1
ATOM 1946 C C . LEU A 1 272 ? -15.398 -15.336 5.414 1 98.31 272 LEU A C 1
ATOM 1948 O O . LEU A 1 272 ? -15 -14.688 4.441 1 98.31 272 LEU A O 1
ATOM 1952 N N . ALA A 1 273 ? -15.234 -16.641 5.457 1 97.75 273 ALA A N 1
ATOM 1953 C CA . ALA A 1 273 ? -14.375 -17.406 4.566 1 97.75 273 ALA A CA 1
ATOM 1954 C C . ALA A 1 273 ? -14.773 -17.203 3.107 1 97.75 273 ALA A C 1
ATOM 1956 O O . ALA A 1 273 ? -13.914 -17.141 2.227 1 97.75 273 ALA A O 1
ATOM 1957 N N . ARG A 1 274 ? -16.047 -17.047 2.816 1 95.88 274 ARG A N 1
ATOM 1958 C CA . ARG A 1 274 ? -16.516 -17.094 1.435 1 95.88 274 ARG A CA 1
ATOM 1959 C C . ARG A 1 274 ? -16.781 -15.68 0.911 1 95.88 274 ARG A C 1
ATOM 1961 O O . ARG A 1 274 ? -17.094 -15.5 -0.27 1 95.88 274 ARG A O 1
ATOM 1968 N N . GLN A 1 275 ? -16.625 -14.648 1.754 1 97.62 275 GLN A N 1
ATOM 1969 C CA . GLN A 1 275 ? -16.75 -13.258 1.325 1 97.62 275 GLN A CA 1
ATOM 1970 C C . GLN A 1 275 ? -15.453 -12.75 0.708 1 97.62 275 GLN A C 1
ATOM 1972 O O . GLN A 1 275 ? -14.383 -13.312 0.956 1 97.62 275 GLN A O 1
ATOM 1977 N N . ASP A 1 276 ? -15.609 -11.773 -0.162 1 96.88 276 ASP A N 1
ATOM 1978 C CA . ASP A 1 276 ? -14.398 -11.117 -0.644 1 96.88 276 ASP A CA 1
ATOM 1979 C C . ASP A 1 276 ? -13.492 -10.719 0.519 1 96.88 276 ASP A C 1
ATOM 1981 O O . ASP A 1 276 ? -13.977 -10.289 1.568 1 96.88 276 ASP A O 1
ATOM 1985 N N . TYR A 1 277 ? -12.156 -10.742 0.295 1 98.12 277 TYR A N 1
ATOM 1986 C CA . TYR A 1 277 ? -11.242 -10.508 1.403 1 98.12 277 TYR A CA 1
ATOM 1987 C C . TYR A 1 277 ? -11.344 -9.07 1.902 1 98.12 277 TYR A C 1
ATOM 1989 O O . TYR A 1 277 ? -10.914 -8.758 3.018 1 98.12 277 TYR A O 1
ATOM 1997 N N . SER A 1 278 ? -11.938 -8.172 1.151 1 98.31 278 SER A N 1
ATOM 1998 C CA . SER A 1 278 ? -12.164 -6.809 1.616 1 98.31 278 SER A CA 1
ATOM 1999 C C . SER A 1 278 ? -13.18 -6.773 2.754 1 98.31 278 SER A C 1
ATOM 2001 O O . SER A 1 278 ? -13.312 -5.762 3.445 1 98.31 278 SER A O 1
ATOM 2003 N N . ALA A 1 279 ? -13.844 -7.887 2.986 1 98.75 279 ALA A N 1
ATOM 2004 C CA . ALA A 1 279 ? -14.836 -7.977 4.055 1 98.75 279 ALA A CA 1
ATOM 2005 C C . ALA A 1 279 ? -14.172 -7.863 5.426 1 98.75 279 ALA A C 1
ATOM 2007 O O . ALA A 1 279 ? -14.852 -7.699 6.441 1 98.75 279 ALA A O 1
ATOM 2008 N N . ILE A 1 280 ? -12.867 -7.848 5.449 1 98.81 280 ILE A N 1
ATOM 2009 C CA . ILE A 1 280 ? -12.203 -7.57 6.715 1 98.81 280 ILE A CA 1
ATOM 2010 C C . ILE A 1 280 ? -12.648 -6.211 7.25 1 98.81 280 ILE A C 1
ATOM 2012 O O . ILE A 1 280 ? -12.57 -5.953 8.453 1 98.81 280 ILE A O 1
ATOM 2016 N N . ALA A 1 281 ? -13.125 -5.34 6.441 1 98.81 281 ALA A N 1
ATOM 2017 C CA . ALA A 1 281 ? -13.633 -4.027 6.836 1 98.81 281 ALA A CA 1
ATOM 2018 C C . ALA A 1 281 ? -14.766 -4.16 7.852 1 98.81 281 ALA A C 1
ATOM 2020 O O . ALA A 1 281 ? -14.922 -3.312 8.734 1 98.81 281 ALA A O 1
ATOM 2021 N N . THR A 1 282 ? -15.562 -5.238 7.727 1 98.62 282 THR A N 1
ATOM 2022 C CA . THR A 1 282 ? -16.688 -5.43 8.625 1 98.62 282 THR A CA 1
ATOM 2023 C C . THR A 1 282 ? -16.219 -5.652 10.055 1 98.62 282 THR A C 1
ATOM 2025 O O . THR A 1 282 ? -16.938 -5.375 11.016 1 98.62 282 THR A O 1
ATOM 2028 N N . LEU A 1 283 ? -14.984 -6.164 10.25 1 98.62 283 LEU A N 1
ATOM 2029 C CA . LEU A 1 283 ? -14.406 -6.293 11.586 1 98.62 283 LEU A CA 1
ATOM 2030 C C . LEU A 1 283 ? -14.234 -4.926 12.242 1 98.62 283 LEU A C 1
ATOM 2032 O O . LEU A 1 283 ? -14.609 -4.738 13.398 1 98.62 283 LEU A O 1
ATOM 2036 N N . TRP A 1 284 ? -13.695 -3.953 11.516 1 98.56 284 TRP A N 1
ATOM 2037 C CA . TRP A 1 284 ? -13.5 -2.607 12.047 1 98.56 284 TRP A CA 1
ATOM 2038 C C . TRP A 1 284 ? -14.836 -1.917 12.289 1 98.56 284 TRP A C 1
ATOM 2040 O O . TRP A 1 284 ? -14.977 -1.134 13.234 1 98.56 284 TRP A O 1
ATOM 2050 N N . GLU A 1 285 ? -15.781 -2.191 11.367 1 98.06 285 GLU A N 1
ATOM 2051 C CA . GLU A 1 285 ? -17.109 -1.64 11.609 1 98.06 285 GLU A CA 1
ATOM 2052 C C . GLU A 1 285 ? -17.672 -2.127 12.938 1 98.06 285 GLU A C 1
ATOM 2054 O O . GLU A 1 285 ? -18.234 -1.342 13.711 1 98.06 285 GLU A O 1
ATOM 2059 N N . LYS A 1 286 ? -17.484 -3.348 13.211 1 97.06 286 LYS A N 1
ATOM 2060 C CA . LYS A 1 286 ? -17.953 -3.934 14.461 1 97.06 286 LYS A CA 1
ATOM 2061 C C . LYS A 1 286 ? -17.188 -3.379 15.656 1 97.06 286 LYS A C 1
ATOM 2063 O O . LYS A 1 286 ? -17.781 -3.031 16.672 1 97.06 286 LYS A O 1
ATOM 2068 N N . TRP A 1 287 ? -15.859 -3.281 15.508 1 96.5 287 TRP A N 1
ATOM 2069 C CA . TRP A 1 287 ? -15.008 -2.869 16.609 1 96.5 287 TRP A CA 1
ATOM 2070 C C . TRP A 1 287 ? -15.203 -1.391 16.938 1 96.5 287 TRP A C 1
ATOM 2072 O O . TRP A 1 287 ? -15.117 -0.982 18.094 1 96.5 287 TRP A O 1
ATOM 2082 N N . SER A 1 288 ? -15.461 -0.531 15.883 1 94.19 288 SER A N 1
ATOM 2083 C CA . SER A 1 288 ? -15.469 0.917 16.062 1 94.19 288 SER A CA 1
ATOM 2084 C C . SER A 1 288 ? -16.891 1.469 16.062 1 94.19 288 SER A C 1
ATOM 2086 O O . SER A 1 288 ? -17.109 2.627 16.422 1 94.19 288 SER A O 1
ATOM 2088 N N . GLY A 1 289 ? -17.875 0.638 15.656 1 94.06 289 GLY A N 1
ATOM 2089 C CA . GLY A 1 289 ? -19.25 1.087 15.57 1 94.06 289 GLY A CA 1
ATOM 2090 C C . GLY A 1 289 ? -19.484 2.076 14.445 1 94.06 289 GLY A C 1
ATOM 2091 O O . GLY A 1 289 ? -20.359 2.938 14.547 1 94.06 289 GLY A O 1
ATOM 2092 N N . THR A 1 290 ? -18.625 1.985 13.453 1 92.81 290 THR A N 1
ATOM 2093 C CA . THR A 1 290 ? -18.75 2.908 12.328 1 92.81 290 THR A CA 1
ATOM 2094 C C . THR A 1 290 ? -19.094 2.154 11.039 1 92.81 290 THR A C 1
ATOM 2096 O O . THR A 1 290 ? -18.875 0.943 10.953 1 92.81 290 THR A O 1
ATOM 2099 N N . ASP A 1 291 ? -19.719 2.857 10.094 1 96.62 291 ASP A N 1
ATOM 2100 C CA . ASP A 1 291 ? -20 2.357 8.758 1 96.62 291 ASP A CA 1
ATOM 2101 C C . ASP A 1 291 ? -18.969 2.842 7.746 1 96.62 291 ASP A C 1
ATOM 2103 O O . ASP A 1 291 ? -18.766 4.047 7.582 1 96.62 291 ASP A O 1
ATOM 2107 N N . LEU A 1 292 ? -18.375 1.942 7.055 1 98 292 LEU A N 1
ATOM 2108 C CA . LEU A 1 292 ? -17.266 2.316 6.168 1 98 292 LEU A CA 1
ATOM 2109 C C . LEU A 1 292 ? -17.75 2.453 4.73 1 98 292 LEU A C 1
ATOM 2111 O O . LEU A 1 292 ? -16.969 2.723 3.826 1 98 292 LEU A O 1
ATOM 2115 N N . THR A 1 293 ? -19.062 2.262 4.461 1 97.5 293 THR A N 1
ATOM 2116 C CA . THR A 1 293 ? -19.594 2.498 3.117 1 97.5 293 THR A CA 1
ATOM 2117 C C . THR A 1 293 ? -19.547 3.982 2.771 1 97.5 293 THR A C 1
ATOM 2119 O O . THR A 1 293 ? -19.562 4.836 3.662 1 97.5 293 THR A O 1
ATOM 2122 N N . PHE A 1 294 ? -19.375 4.309 1.484 1 94.69 294 PHE A N 1
ATOM 2123 C CA . PHE A 1 294 ? -19.344 5.691 1.02 1 94.69 294 PHE A CA 1
ATOM 2124 C C . PHE A 1 294 ? -19.609 5.762 -0.48 1 94.69 294 PHE A C 1
ATOM 2126 O O . PHE A 1 294 ? -19.594 4.738 -1.167 1 94.69 294 PHE A O 1
ATOM 2133 N N . GLU A 1 295 ? -19.969 6.879 -0.987 1 87.75 295 GLU A N 1
ATOM 2134 C CA . GLU A 1 295 ? -20.203 7.09 -2.412 1 87.75 295 GLU A CA 1
ATOM 2135 C C . GLU A 1 295 ? -18.906 7.457 -3.135 1 87.75 295 GLU A C 1
ATOM 2137 O O . GLU A 1 295 ? -18.328 8.516 -2.877 1 87.75 295 GLU A O 1
ATOM 2142 N N . ALA A 1 296 ? -18.469 6.473 -3.928 1 75.88 296 ALA A N 1
ATOM 2143 C CA . ALA A 1 296 ? -17.297 6.762 -4.742 1 75.88 296 ALA A CA 1
ATOM 2144 C C . ALA A 1 296 ? -17.625 7.727 -5.875 1 75.88 296 ALA A C 1
ATOM 2146 O O . ALA A 1 296 ? -18.734 7.68 -6.43 1 75.88 296 ALA A O 1
ATOM 2147 N N . LYS A 1 297 ? -16.781 8.703 -5.992 1 64.31 297 LYS A N 1
ATOM 2148 C CA . LYS A 1 297 ? -17.047 9.664 -7.059 1 64.31 297 LYS A CA 1
ATOM 2149 C C . LYS A 1 297 ? -16.859 9.031 -8.43 1 64.31 297 LYS A C 1
ATOM 2151 O O . LYS A 1 297 ? -16.031 8.125 -8.594 1 64.31 297 LYS A O 1
ATOM 2156 N N . GLU A 1 298 ? -17.844 9.18 -9.391 1 53.34 298 GLU A N 1
ATOM 2157 C CA . GLU A 1 298 ? -17.969 8.594 -10.719 1 53.34 298 GLU A CA 1
ATOM 2158 C C . GLU A 1 298 ? -16.609 8.461 -11.398 1 53.34 298 GLU A C 1
ATOM 2160 O O . GLU A 1 298 ? -16.344 7.465 -12.07 1 53.34 298 GLU A O 1
ATOM 2165 N N . ASP A 1 299 ? -15.773 9.398 -11.305 1 50.94 299 ASP A N 1
ATOM 2166 C CA . ASP A 1 299 ? -14.516 9.383 -12.055 1 50.94 299 ASP A CA 1
ATOM 2167 C C . ASP A 1 299 ? -13.523 8.391 -11.453 1 50.94 299 ASP A C 1
ATOM 2169 O O . ASP A 1 299 ? -12.469 8.125 -12.031 1 50.94 299 ASP A O 1
ATOM 2173 N N . ASP A 1 300 ? -13.875 7.953 -10.336 1 47.34 300 ASP A N 1
ATOM 2174 C CA . ASP A 1 300 ? -12.93 7.129 -9.586 1 47.34 300 ASP A CA 1
ATOM 2175 C C . ASP A 1 300 ? -13.219 5.641 -9.789 1 47.34 300 ASP A C 1
ATOM 2177 O O . ASP A 1 300 ? -12.547 4.789 -9.203 1 47.34 300 ASP A O 1
ATOM 2181 N N . ARG A 1 301 ? -14.328 5.492 -10.422 1 41.19 301 ARG A N 1
ATOM 2182 C CA . ARG A 1 301 ? -14.688 4.105 -10.688 1 41.19 301 ARG A CA 1
ATOM 2183 C C . ARG A 1 301 ? -13.945 3.568 -11.906 1 41.19 301 ARG A C 1
ATOM 2185 O O . ARG A 1 301 ? -13.75 4.285 -12.891 1 41.19 301 ARG A O 1
ATOM 2192 N N . MET B 1 1 ? -7.734 -32.281 -36.281 1 39.31 1 MET B N 1
ATOM 2193 C CA . MET B 1 1 ? -7.93 -32.969 -35 1 39.31 1 MET B CA 1
ATOM 2194 C C . MET B 1 1 ? -7.742 -31.969 -33.844 1 39.31 1 MET B C 1
ATOM 2196 O O . MET B 1 1 ? -6.711 -31.297 -33.75 1 39.31 1 MET B O 1
ATOM 2200 N N . THR B 1 2 ? -8.789 -31.547 -33.312 1 56.03 2 THR B N 1
ATOM 2201 C CA . THR B 1 2 ? -8.703 -30.484 -32.312 1 56.03 2 THR B CA 1
ATOM 2202 C C . THR B 1 2 ? -7.855 -30.922 -31.125 1 56.03 2 THR B C 1
ATOM 2204 O O . THR B 1 2 ? -8.008 -32.031 -30.641 1 56.03 2 THR B O 1
ATOM 2207 N N . THR B 1 3 ? -6.703 -30.219 -30.844 1 87.94 3 THR B N 1
ATOM 2208 C CA . THR B 1 3 ? -5.754 -30.609 -29.812 1 87.94 3 THR B CA 1
ATOM 2209 C C . THR B 1 3 ? -6.41 -30.578 -28.438 1 87.94 3 THR B C 1
ATOM 2211 O O . THR B 1 3 ? -7.227 -29.688 -28.156 1 87.94 3 THR B O 1
ATOM 2214 N N . GLN B 1 4 ? -6.395 -31.734 -27.844 1 96.75 4 GLN B N 1
ATOM 2215 C CA . GLN B 1 4 ? -6.914 -31.891 -26.484 1 96.75 4 GLN B CA 1
ATOM 2216 C C . GLN B 1 4 ? -5.93 -31.359 -25.453 1 96.75 4 GLN B C 1
ATOM 2218 O O . GLN B 1 4 ? -4.719 -31.547 -25.594 1 96.75 4 GLN B O 1
ATOM 2223 N N . VAL B 1 5 ? -6.48 -30.656 -24.547 1 98.56 5 VAL B N 1
ATOM 2224 C CA . VAL B 1 5 ? -5.691 -30.172 -23.422 1 98.56 5 VAL B CA 1
ATOM 2225 C C . VAL B 1 5 ? -6.309 -30.656 -22.109 1 98.56 5 VAL B C 1
ATOM 2227 O O . VAL B 1 5 ? -7.535 -30.688 -21.969 1 98.56 5 VAL B O 1
ATOM 2230 N N . GLY B 1 6 ? -5.496 -31.141 -21.25 1 98.75 6 GLY B N 1
ATOM 2231 C CA . GLY B 1 6 ? -5.957 -31.484 -19.922 1 98.75 6 GLY B CA 1
ATOM 2232 C C . GLY B 1 6 ? -5.969 -30.312 -18.969 1 98.75 6 GLY B C 1
ATOM 2233 O O . GLY B 1 6 ? -5.164 -29.391 -19.094 1 98.75 6 GLY B O 1
ATOM 2234 N N . LEU B 1 7 ? -6.895 -30.328 -17.984 1 98.88 7 LEU B N 1
ATOM 2235 C CA . LEU B 1 7 ? -6.984 -29.328 -16.922 1 98.88 7 LEU B CA 1
ATOM 2236 C C . LEU B 1 7 ? -7.289 -30 -15.578 1 98.88 7 LEU B C 1
ATOM 2238 O O . LEU B 1 7 ? -8.234 -30.781 -15.461 1 98.88 7 LEU B O 1
ATOM 2242 N N . CYS B 1 8 ? -6.461 -29.734 -14.641 1 98.88 8 CYS B N 1
ATOM 2243 C CA . CYS B 1 8 ? -6.707 -30.219 -13.289 1 98.88 8 CYS B CA 1
ATOM 2244 C C . CYS B 1 8 ? -7.129 -29.078 -12.367 1 98.88 8 CYS B C 1
ATOM 2246 O O . CYS B 1 8 ? -6.34 -28.188 -12.094 1 98.88 8 CYS B O 1
ATOM 2248 N N . GLY B 1 9 ? -8.312 -29.203 -11.82 1 98.56 9 GLY B N 1
ATOM 2249 C CA . GLY B 1 9 ? -8.836 -28.188 -10.93 1 98.56 9 GLY B CA 1
ATOM 2250 C C . GLY B 1 9 ? -9.922 -27.344 -11.57 1 98.56 9 GLY B C 1
ATOM 2251 O O . GLY B 1 9 ? -9.695 -26.703 -12.602 1 98.56 9 GLY B O 1
ATOM 2252 N N . LEU B 1 10 ? -11.078 -27.328 -10.93 1 98.25 10 LEU B N 1
ATOM 2253 C CA . LEU B 1 10 ? -12.227 -26.578 -11.43 1 98.25 10 LEU B CA 1
ATOM 2254 C C . LEU B 1 10 ? -12.797 -25.672 -10.359 1 98.25 10 LEU B C 1
ATOM 2256 O O . LEU B 1 10 ? -14.016 -25.516 -10.242 1 98.25 10 LEU B O 1
ATOM 2260 N N . GLY B 1 11 ? -11.875 -25.109 -9.555 1 94.81 11 GLY B N 1
ATOM 2261 C CA . GLY B 1 11 ? -12.297 -24.078 -8.633 1 94.81 11 GLY B CA 1
ATOM 2262 C C . GLY B 1 11 ? -12.734 -22.797 -9.328 1 94.81 11 GLY B C 1
ATOM 2263 O O . GLY B 1 11 ? -13.016 -22.812 -10.523 1 94.81 11 GLY B O 1
ATOM 2264 N N . GLN B 1 12 ? -12.789 -21.703 -8.617 1 91.81 12 GLN B N 1
ATOM 2265 C CA . GLN B 1 12 ? -13.281 -20.438 -9.156 1 91.81 12 GLN B CA 1
ATOM 2266 C C . GLN B 1 12 ? -12.477 -20.016 -10.383 1 91.81 12 GLN B C 1
ATOM 2268 O O . GLN B 1 12 ? -13.047 -19.625 -11.398 1 91.81 12 GLN B O 1
ATOM 2273 N N . MET B 1 13 ? -11.164 -20.141 -10.227 1 95.06 13 MET B N 1
ATOM 2274 C CA . MET B 1 13 ? -10.305 -19.766 -11.344 1 95.06 13 MET B CA 1
ATOM 2275 C C . MET B 1 13 ? -10.289 -20.859 -12.414 1 95.06 13 MET B C 1
ATOM 2277 O O . MET B 1 13 ? -10.352 -20.562 -13.602 1 95.06 13 MET B O 1
ATOM 2281 N N . GLY B 1 14 ? -10.266 -22.094 -12 1 97.75 14 GLY B N 1
ATOM 2282 C CA . GLY B 1 14 ? -10.156 -23.219 -12.906 1 97.75 14 GLY B CA 1
ATOM 2283 C C . GLY B 1 14 ? -11.305 -23.312 -13.891 1 97.75 14 GLY B C 1
ATOM 2284 O O . GLY B 1 14 ? -11.094 -23.656 -15.062 1 97.75 14 GLY B O 1
ATOM 2285 N N . ILE B 1 15 ? -12.492 -23 -13.445 1 97.38 15 ILE B N 1
ATOM 2286 C CA . ILE B 1 15 ? -13.656 -23.094 -14.32 1 97.38 15 ILE B CA 1
ATOM 2287 C C . ILE B 1 15 ? -13.547 -22.047 -15.43 1 97.38 15 ILE B C 1
ATOM 2289 O O . ILE B 1 15 ? -13.93 -22.297 -16.578 1 97.38 15 ILE B O 1
ATOM 2293 N N . GLU B 1 16 ? -13.008 -20.859 -15.078 1 97.38 16 GLU B N 1
ATOM 2294 C CA . GLU B 1 16 ? -12.828 -19.812 -16.094 1 97.38 16 GLU B CA 1
ATOM 2295 C C . GLU B 1 16 ? -11.703 -20.172 -17.062 1 97.38 16 GLU B C 1
ATOM 2297 O O . GLU B 1 16 ? -11.789 -19.875 -18.25 1 97.38 16 GLU B O 1
ATOM 2302 N N . VAL B 1 17 ? -10.688 -20.828 -16.516 1 98.5 17 VAL B N 1
ATOM 2303 C CA . VAL B 1 17 ? -9.594 -21.297 -17.359 1 98.5 17 VAL B CA 1
ATOM 2304 C C . VAL B 1 17 ? -10.117 -22.328 -18.359 1 98.5 17 VAL B C 1
ATOM 2306 O O . VAL B 1 17 ? -9.773 -22.297 -19.531 1 98.5 17 VAL B O 1
ATOM 2309 N N . ALA B 1 18 ? -10.992 -23.234 -17.922 1 98.62 18 ALA B N 1
ATOM 2310 C CA . ALA B 1 18 ? -11.617 -24.219 -18.797 1 98.62 18 ALA B CA 1
ATOM 2311 C C . ALA B 1 18 ? -12.375 -23.547 -19.938 1 98.62 18 ALA B C 1
ATOM 2313 O O . ALA B 1 18 ? -12.258 -23.953 -21.094 1 98.62 18 ALA B O 1
ATOM 2314 N N . GLY B 1 19 ? -13.133 -22.547 -19.547 1 98.06 19 GLY B N 1
ATOM 2315 C CA . GLY B 1 19 ? -13.883 -21.812 -20.547 1 98.06 19 GLY B CA 1
ATOM 2316 C C . GLY B 1 19 ? -12.992 -21.156 -21.578 1 98.06 19 GLY B C 1
ATOM 2317 O O . GLY B 1 19 ? -13.305 -21.172 -22.781 1 98.06 19 GLY B O 1
ATOM 2318 N N . ARG B 1 20 ? -11.883 -20.562 -21.125 1 98.38 20 ARG B N 1
ATOM 2319 C CA . ARG B 1 20 ? -10.93 -19.906 -22.031 1 98.38 20 ARG B CA 1
ATOM 2320 C C . ARG B 1 20 ? -10.305 -20.922 -22.984 1 98.38 20 ARG B C 1
ATOM 2322 O O . ARG B 1 20 ? -10.234 -20.688 -24.188 1 98.38 20 ARG B O 1
ATOM 2329 N N . LEU B 1 21 ? -9.914 -22.062 -22.438 1 98.38 21 LEU B N 1
ATOM 2330 C CA . LEU B 1 21 ? -9.273 -23.109 -23.234 1 98.38 21 LEU B CA 1
ATOM 2331 C C . LEU B 1 21 ? -10.25 -23.688 -24.25 1 98.38 21 LEU B C 1
ATOM 2333 O O . LEU B 1 21 ? -9.859 -24 -25.375 1 98.38 21 LEU B O 1
ATOM 2337 N N . ALA B 1 22 ? -11.5 -23.766 -23.906 1 98.06 22 ALA B N 1
ATOM 2338 C CA . ALA B 1 22 ? -12.516 -24.453 -24.703 1 98.06 22 ALA B CA 1
ATOM 2339 C C . ALA B 1 22 ? -12.812 -23.672 -25.984 1 98.06 22 ALA B C 1
ATOM 2341 O O . ALA B 1 22 ? -13.43 -24.203 -26.922 1 98.06 22 ALA B O 1
ATOM 2342 N N . ARG B 1 23 ? -12.375 -22.469 -26 1 96.56 23 ARG B N 1
ATOM 2343 C CA . ARG B 1 23 ? -12.555 -21.672 -27.219 1 96.56 23 ARG B CA 1
ATOM 2344 C C . ARG B 1 23 ? -11.688 -22.203 -28.359 1 96.56 23 ARG B C 1
ATOM 2346 O O . ARG B 1 23 ? -12 -22 -29.531 1 96.56 23 ARG B O 1
ATOM 2353 N N . GLU B 1 24 ? -10.594 -22.938 -27.984 1 97.12 24 GLU B N 1
ATOM 2354 C CA . GLU B 1 24 ? -9.633 -23.344 -29.016 1 97.12 24 GLU B CA 1
ATOM 2355 C C . GLU B 1 24 ? -9.344 -24.844 -28.922 1 97.12 24 GLU B C 1
ATOM 2357 O O . GLU B 1 24 ? -8.875 -25.453 -29.891 1 97.12 24 GLU B O 1
ATOM 2362 N N . TYR B 1 25 ? -9.68 -25.438 -27.75 1 98.12 25 TYR B N 1
ATOM 2363 C CA . TYR B 1 25 ? -9.305 -26.828 -27.516 1 98.12 25 TYR B CA 1
ATOM 2364 C C . TYR B 1 25 ? -10.477 -27.625 -26.969 1 98.12 25 TYR B C 1
ATOM 2366 O O . TYR B 1 25 ? -11.43 -27.047 -26.438 1 98.12 25 TYR B O 1
ATOM 2374 N N . ASP B 1 26 ? -10.422 -28.922 -27.203 1 98.19 26 ASP B N 1
ATOM 2375 C CA . ASP B 1 26 ? -11.211 -29.812 -26.359 1 98.19 26 ASP B CA 1
ATOM 2376 C C . ASP B 1 26 ? -10.547 -30.031 -25 1 98.19 26 ASP B C 1
ATOM 2378 O O . ASP B 1 26 ? -9.359 -30.359 -24.938 1 98.19 26 ASP B O 1
ATOM 2382 N N . VAL B 1 27 ? -11.297 -29.859 -23.938 1 98.69 27 VAL B N 1
ATOM 2383 C CA . VAL B 1 27 ? -10.703 -29.844 -22.609 1 98.69 27 VAL B CA 1
ATOM 2384 C C . VAL B 1 27 ? -11.156 -31.078 -21.828 1 98.69 27 VAL B C 1
ATOM 2386 O O . VAL B 1 27 ? -12.352 -31.359 -21.734 1 98.69 27 VAL B O 1
ATOM 2389 N N . VAL B 1 28 ? -10.211 -31.859 -21.391 1 98.62 28 VAL B N 1
ATOM 2390 C CA . VAL B 1 28 ? -10.477 -32.906 -20.406 1 98.62 28 VAL B CA 1
ATOM 2391 C C . VAL B 1 28 ? -10.156 -32.375 -19 1 98.62 28 VAL B C 1
ATOM 2393 O O . VAL B 1 28 ? -8.984 -32.25 -18.625 1 98.62 28 VAL B O 1
ATOM 2396 N N . ALA B 1 29 ? -11.219 -32.125 -18.203 1 98.81 29 ALA B N 1
ATOM 2397 C CA . ALA B 1 29 ? -11.031 -31.453 -16.922 1 98.81 29 ALA B CA 1
ATOM 2398 C C . ALA B 1 29 ? -11.258 -32.406 -15.758 1 98.81 29 ALA B C 1
ATOM 2400 O O . ALA B 1 29 ? -12.266 -33.125 -15.719 1 98.81 29 ALA B O 1
ATOM 2401 N N . VAL B 1 30 ? -10.328 -32.375 -14.852 1 98.81 30 VAL B N 1
ATOM 2402 C CA . VAL B 1 30 ? -10.391 -33.281 -13.695 1 98.81 30 VAL B CA 1
ATOM 2403 C C . VAL B 1 30 ? -10.695 -32.469 -12.438 1 98.81 30 VAL B C 1
ATOM 2405 O O . VAL B 1 30 ? -10.062 -31.438 -12.188 1 98.81 30 VAL B O 1
ATOM 2408 N N . ASP B 1 31 ? -11.625 -32.875 -11.641 1 98.75 31 ASP B N 1
ATOM 2409 C CA . ASP B 1 31 ? -11.898 -32.375 -10.305 1 98.75 31 ASP B CA 1
ATOM 2410 C C . ASP B 1 31 ? -12.578 -33.406 -9.438 1 98.75 31 ASP B C 1
ATOM 2412 O O . ASP B 1 31 ? -13.391 -34.219 -9.922 1 98.75 31 ASP B O 1
ATOM 2416 N N . LEU B 1 32 ? -12.25 -33.344 -8.172 1 97.38 32 LEU B N 1
ATOM 2417 C CA . LEU B 1 32 ? -12.82 -34.344 -7.27 1 97.38 32 LEU B CA 1
ATOM 2418 C C . LEU B 1 32 ? -14.219 -33.938 -6.832 1 97.38 32 LEU B C 1
ATOM 2420 O O . LEU B 1 32 ? -15 -34.781 -6.367 1 97.38 32 LEU B O 1
ATOM 2424 N N . ASP B 1 33 ? -14.547 -32.656 -6.953 1 97.38 33 ASP B N 1
ATOM 2425 C CA . ASP B 1 33 ? -15.836 -32.125 -6.516 1 97.38 33 ASP B CA 1
ATOM 2426 C C . ASP B 1 33 ? -16.891 -32.312 -7.605 1 97.38 33 ASP B C 1
ATOM 2428 O O . ASP B 1 33 ? -16.797 -31.688 -8.672 1 97.38 33 ASP B O 1
ATOM 2432 N N . ASP B 1 34 ? -18 -32.969 -7.262 1 97.56 34 ASP B N 1
ATOM 2433 C CA . ASP B 1 34 ? -19.047 -33.25 -8.227 1 97.56 34 ASP B CA 1
ATOM 2434 C C . ASP B 1 34 ? -19.766 -32 -8.672 1 97.56 34 ASP B C 1
ATOM 2436 O O . ASP B 1 34 ? -20.141 -31.859 -9.844 1 97.56 34 ASP B O 1
ATOM 2440 N N . GLN B 1 35 ? -19.938 -31.141 -7.785 1 97.38 35 GLN B N 1
ATOM 2441 C CA . GLN B 1 35 ? -20.641 -29.906 -8.109 1 97.38 35 GLN B CA 1
ATOM 2442 C C . GLN B 1 35 ? -19.844 -29.062 -9.102 1 97.38 35 GLN B C 1
ATOM 2444 O O . GLN B 1 35 ? -20.422 -28.469 -10.023 1 97.38 35 GLN B O 1
ATOM 2449 N N . ARG B 1 36 ? -18.547 -29.062 -8.898 1 97.19 36 ARG B N 1
ATOM 2450 C CA . ARG B 1 36 ? -17.688 -28.312 -9.805 1 97.19 36 ARG B CA 1
ATOM 2451 C C . ARG B 1 36 ? -17.672 -28.938 -11.195 1 97.19 36 ARG B C 1
ATOM 2453 O O . ARG B 1 36 ? -17.688 -28.219 -12.203 1 97.19 36 ARG B O 1
ATOM 2460 N N . ARG B 1 37 ? -17.656 -30.234 -11.258 1 98 37 ARG B N 1
ATOM 2461 C CA . ARG B 1 37 ? -17.688 -30.938 -12.547 1 98 37 ARG B CA 1
ATOM 2462 C C . ARG B 1 37 ? -19 -3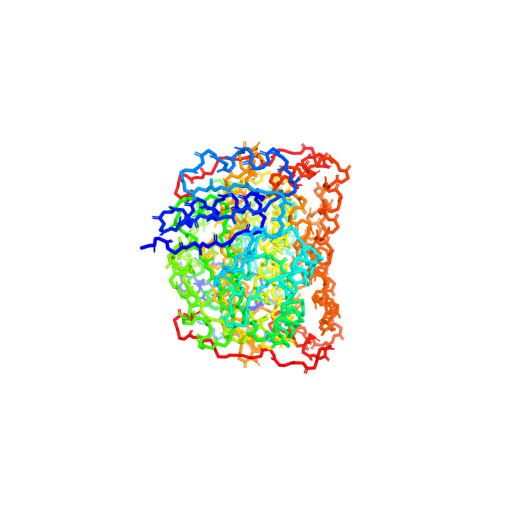0.672 -13.281 1 98 37 ARG B C 1
ATOM 2464 O O . ARG B 1 37 ? -18.984 -30.391 -14.484 1 98 37 ARG B O 1
ATOM 2471 N N . THR B 1 38 ? -20.062 -30.672 -12.562 1 97.62 38 THR B N 1
ATOM 2472 C CA . THR B 1 38 ? -21.359 -30.422 -13.164 1 97.62 38 THR B CA 1
ATOM 2473 C C . THR B 1 38 ? -21.422 -29.031 -13.766 1 97.62 38 THR B C 1
ATOM 2475 O O . THR B 1 38 ? -21.922 -28.844 -14.883 1 97.62 38 THR B O 1
ATOM 2478 N N . LEU B 1 39 ? -20.906 -28.125 -13.031 1 96.44 39 LEU B N 1
ATOM 2479 C CA . LEU B 1 39 ? -20.906 -26.75 -13.508 1 96.44 39 LEU B CA 1
ATOM 2480 C C . LEU B 1 39 ? -20.062 -26.609 -14.773 1 96.44 39 LEU B C 1
ATOM 2482 O O . LEU B 1 39 ? -20.469 -25.969 -15.734 1 96.44 39 LEU B O 1
ATOM 2486 N N . ALA B 1 40 ? -18.891 -27.219 -14.82 1 97.44 40 ALA B N 1
ATOM 2487 C CA . ALA B 1 40 ? -17.969 -27.109 -15.945 1 97.44 40 ALA B CA 1
ATOM 2488 C C . ALA B 1 40 ? -18.484 -27.844 -17.172 1 97.44 40 ALA B C 1
ATOM 2490 O O . ALA B 1 40 ? -18.219 -27.453 -18.312 1 97.44 40 ALA B O 1
ATOM 2491 N N . ASP B 1 41 ? -19.25 -28.859 -16.953 1 95.75 41 ASP B N 1
ATOM 2492 C CA . ASP B 1 41 ? -19.781 -29.703 -18.031 1 95.75 41 ASP B CA 1
ATOM 2493 C C . ASP B 1 41 ? -20.75 -28.922 -18.906 1 95.75 41 ASP B C 1
ATOM 2495 O O . ASP B 1 41 ? -21.062 -29.344 -20.016 1 95.75 41 ASP B O 1
ATOM 2499 N N . GLN B 1 42 ? -21.156 -27.797 -18.422 1 96.06 42 GLN B N 1
ATOM 2500 C CA . GLN B 1 42 ? -22.094 -26.984 -19.172 1 96.06 42 GLN B CA 1
ATOM 2501 C C . GLN B 1 42 ? -21.375 -26.203 -20.281 1 96.06 42 GLN B C 1
ATOM 2503 O O . GLN B 1 42 ? -22.016 -25.672 -21.188 1 96.06 42 GLN B O 1
ATOM 2508 N N . THR B 1 43 ? -20.125 -26.125 -20.188 1 96.62 43 THR B N 1
ATOM 2509 C CA . THR B 1 43 ? -19.328 -25.422 -21.188 1 96.62 43 THR B CA 1
ATOM 2510 C C . THR B 1 43 ? -19.031 -26.328 -22.375 1 96.62 43 THR B C 1
ATOM 2512 O O . THR B 1 43 ? -18.516 -27.438 -22.219 1 96.62 43 THR B O 1
ATOM 2515 N N . GLU B 1 44 ? -19.344 -25.844 -23.594 1 96.44 44 GLU B N 1
ATOM 2516 C CA . GLU B 1 44 ? -19.062 -26.609 -24.797 1 96.44 44 GLU B CA 1
ATOM 2517 C C . GLU B 1 44 ? -17.578 -26.969 -24.891 1 96.44 44 GLU B C 1
ATOM 2519 O O . GLU B 1 44 ? -16.719 -26.141 -24.562 1 96.44 44 GLU B O 1
ATOM 2524 N N . ARG B 1 45 ? -17.281 -28.25 -25.219 1 97.69 45 ARG B N 1
ATOM 2525 C CA . ARG B 1 45 ? -15.961 -28.797 -25.5 1 97.69 45 ARG B CA 1
ATOM 2526 C C . ARG B 1 45 ? -15.211 -29.094 -24.203 1 97.69 45 ARG B C 1
ATOM 2528 O O . ARG B 1 45 ? -14.008 -29.375 -24.219 1 97.69 45 ARG B O 1
ATOM 2535 N N . VAL B 1 46 ? -15.914 -29.016 -23.047 1 98.5 46 VAL B N 1
ATOM 2536 C CA . VAL B 1 46 ? -15.328 -29.422 -21.766 1 98.5 46 VAL B CA 1
ATOM 2537 C C . VAL B 1 46 ? -15.969 -30.734 -21.297 1 98.5 46 VAL B C 1
ATOM 2539 O O . VAL B 1 46 ? -17.188 -30.812 -21.125 1 98.5 46 VAL B O 1
ATOM 2542 N N . ARG B 1 47 ? -15.203 -31.703 -21.188 1 98.06 47 ARG B N 1
ATOM 2543 C CA . ARG B 1 47 ? -15.602 -32.969 -20.578 1 98.06 47 ARG B CA 1
ATOM 2544 C C . ARG B 1 47 ? -14.945 -33.125 -19.219 1 98.06 47 ARG B C 1
ATOM 2546 O O . ARG B 1 47 ? -13.734 -32.938 -19.078 1 98.06 47 ARG B O 1
ATOM 2553 N N . THR B 1 48 ? -15.711 -33.562 -18.219 1 98.5 48 THR B N 1
ATOM 2554 C CA . THR B 1 48 ? -15.156 -33.594 -16.859 1 98.5 48 THR B CA 1
ATOM 2555 C C . THR B 1 48 ? -15.055 -35.062 -16.375 1 98.5 48 THR B C 1
ATOM 2557 O O . THR B 1 48 ? -15.742 -35.938 -16.891 1 98.5 48 THR B O 1
ATOM 2560 N N . THR B 1 49 ? -14.156 -35.281 -15.477 1 98.44 49 THR B N 1
ATOM 2561 C CA . THR B 1 49 ? -13.93 -36.562 -14.836 1 98.44 49 THR B CA 1
ATOM 2562 C C . THR B 1 49 ? -13.328 -36.406 -13.445 1 98.44 49 THR B C 1
ATOM 2564 O O . THR B 1 49 ? -12.922 -35.281 -13.078 1 98.44 49 THR B O 1
ATOM 2567 N N . SER B 1 50 ? -13.359 -37.438 -12.633 1 98.19 50 SER B N 1
ATOM 2568 C CA . SER B 1 50 ? -12.734 -37.375 -11.312 1 98.19 50 SER B CA 1
ATOM 2569 C C . SER B 1 50 ? -11.414 -38.156 -11.297 1 98.19 50 SER B C 1
ATOM 2571 O O . SER B 1 50 ? -10.734 -38.219 -10.273 1 98.19 50 SER B O 1
ATOM 2573 N N . SER B 1 51 ? -11.023 -38.656 -12.477 1 98.06 51 SER B N 1
ATOM 2574 C CA . SER B 1 51 ? -9.844 -39.531 -12.531 1 98.06 51 SER B CA 1
ATOM 2575 C C . SER B 1 51 ? -8.727 -38.875 -13.352 1 98.06 51 SER B C 1
ATOM 2577 O O . SER B 1 51 ? -8.938 -38.531 -14.516 1 98.06 51 SER B O 1
ATOM 2579 N N . LEU B 1 52 ? -7.551 -38.875 -12.805 1 98.25 52 LEU B N 1
ATOM 2580 C CA . LEU B 1 52 ? -6.375 -38.344 -13.492 1 98.25 52 LEU B CA 1
ATOM 2581 C C . LEU B 1 52 ? -5.969 -39.25 -14.641 1 98.25 52 LEU B C 1
ATOM 2583 O O . LEU B 1 52 ? -5.258 -38.844 -15.555 1 98.25 52 LEU B O 1
ATOM 2587 N N . ASP B 1 53 ? -6.441 -40.469 -14.648 1 97.75 53 ASP B N 1
ATOM 2588 C CA . ASP B 1 53 ? -6.078 -41.469 -15.664 1 97.75 53 ASP B CA 1
ATOM 2589 C C . ASP B 1 53 ? -6.531 -41 -17.047 1 97.75 53 ASP B C 1
ATOM 2591 O O . ASP B 1 53 ? -5.926 -41.375 -18.062 1 97.75 53 ASP B O 1
ATOM 2595 N N . GLU B 1 54 ? -7.492 -40.219 -17.078 1 97.56 54 GLU B N 1
ATOM 2596 C CA . GLU B 1 54 ? -8.055 -39.75 -18.344 1 97.56 54 GLU B CA 1
ATOM 2597 C C . GLU B 1 54 ? -7.137 -38.75 -19.031 1 97.56 54 GLU B C 1
ATOM 2599 O O . GLU B 1 54 ? -7.328 -38.438 -20.203 1 97.56 54 GLU B O 1
ATOM 2604 N N . LEU B 1 55 ? -6.133 -38.344 -18.312 1 97.88 55 LEU B N 1
ATOM 2605 C CA . LEU B 1 55 ? -5.191 -37.375 -18.891 1 97.88 55 LEU B CA 1
ATOM 2606 C C . LEU B 1 55 ? -4.039 -38.125 -19.578 1 97.88 55 LEU B C 1
ATOM 2608 O O . LEU B 1 55 ? -3.188 -37.469 -20.203 1 97.88 55 LEU B O 1
ATOM 2612 N N . SER B 1 56 ? -4.066 -39.438 -19.422 1 95.75 56 SER B N 1
ATOM 2613 C CA . SER B 1 56 ? -3.021 -40.25 -20.047 1 95.75 56 SER B CA 1
ATOM 2614 C C . SER B 1 56 ? -2.947 -39.969 -21.547 1 95.75 56 SER B C 1
ATOM 2616 O O . SER B 1 56 ? -3.975 -39.875 -22.234 1 95.75 56 SER B O 1
ATOM 2618 N N . GLY B 1 57 ? -1.704 -39.688 -22.062 1 91 57 GLY B N 1
ATOM 2619 C CA . GLY B 1 57 ? -1.485 -39.531 -23.484 1 91 57 GLY B CA 1
ATOM 2620 C C . GLY B 1 57 ? -1.612 -38.094 -23.953 1 91 57 GLY B C 1
ATOM 2621 O O . GLY B 1 57 ? -1.364 -37.812 -25.125 1 91 57 GLY B O 1
ATOM 2622 N N . LEU B 1 58 ? -2.039 -37.25 -23.125 1 96.5 58 LEU B N 1
ATOM 2623 C CA . LEU B 1 58 ? -2.154 -35.844 -23.516 1 96.5 58 LEU B CA 1
ATOM 2624 C C . LEU B 1 58 ? -0.781 -35.188 -23.594 1 96.5 58 LEU B C 1
ATOM 2626 O O . LEU B 1 58 ? 0.098 -35.5 -22.781 1 96.5 58 LEU B O 1
ATOM 2630 N N . ASP B 1 59 ? -0.67 -34.25 -24.469 1 97.25 59 ASP B N 1
ATOM 2631 C CA . ASP B 1 59 ? 0.598 -33.562 -24.688 1 97.25 59 ASP B CA 1
ATOM 2632 C C . ASP B 1 59 ? 0.752 -32.406 -23.703 1 97.25 59 ASP B C 1
ATOM 2634 O O . ASP B 1 59 ? 1.872 -32 -23.359 1 97.25 59 ASP B O 1
ATOM 2638 N N . VAL B 1 60 ? -0.381 -31.797 -23.312 1 98.62 60 VAL B N 1
ATOM 2639 C CA . VAL B 1 60 ? -0.338 -30.625 -22.438 1 98.62 60 VAL B CA 1
ATOM 2640 C C . VAL B 1 60 ? -1.395 -30.766 -21.344 1 98.62 60 VAL B C 1
ATOM 2642 O O . VAL B 1 60 ? -2.547 -31.094 -21.625 1 98.62 60 VAL B O 1
ATOM 2645 N N . VAL B 1 61 ? -1.005 -30.516 -20.125 1 98.88 61 VAL B N 1
ATOM 2646 C CA . VAL B 1 61 ? -1.919 -30.484 -18.984 1 98.88 61 VAL B CA 1
ATOM 2647 C C . VAL B 1 61 ? -1.712 -29.203 -18.203 1 98.88 61 VAL B C 1
ATOM 2649 O O . VAL B 1 61 ? -0.58 -28.844 -17.859 1 98.88 61 VAL B O 1
ATOM 2652 N N . VAL B 1 62 ? -2.793 -28.5 -17.844 1 98.94 62 VAL B N 1
ATOM 2653 C CA . VAL B 1 62 ? -2.789 -27.266 -17.062 1 98.94 62 VAL B CA 1
ATOM 2654 C C . VAL B 1 62 ? -3.27 -27.562 -15.641 1 98.94 62 VAL B C 1
ATOM 2656 O O . VAL B 1 62 ? -4.23 -28.312 -15.445 1 98.94 62 VAL B O 1
ATOM 2659 N N . LEU B 1 63 ? -2.564 -26.969 -14.688 1 98.88 63 LEU B N 1
ATOM 2660 C CA . LEU B 1 63 ? -2.951 -27.125 -13.289 1 98.88 63 LEU B CA 1
ATOM 2661 C C . LEU B 1 63 ? -3.537 -25.828 -12.742 1 98.88 63 LEU B C 1
ATOM 2663 O O . LEU B 1 63 ? -2.969 -24.75 -12.938 1 98.88 63 LEU B O 1
ATOM 2667 N N . SER B 1 64 ? -4.672 -25.875 -12.133 1 98.62 64 SER B N 1
ATOM 2668 C CA . SER B 1 64 ? -5.332 -24.828 -11.359 1 98.62 64 SER B CA 1
ATOM 2669 C C . SER B 1 64 ? -5.898 -25.375 -10.055 1 98.62 64 SER B C 1
ATOM 2671 O O . SER B 1 64 ? -7.094 -25.656 -9.961 1 98.62 64 SER B O 1
ATOM 2673 N N . LEU B 1 65 ? -5.004 -25.453 -9.078 1 98.12 65 LEU B N 1
ATOM 2674 C CA . LEU B 1 65 ? -5.289 -26.234 -7.875 1 98.12 65 LEU B CA 1
ATOM 2675 C C . LEU B 1 65 ? -5.281 -25.344 -6.641 1 98.12 65 LEU B C 1
ATOM 2677 O O . LEU B 1 65 ? -4.766 -24.219 -6.68 1 98.12 65 LEU B O 1
ATOM 2681 N N . PRO B 1 66 ? -5.832 -25.75 -5.496 1 95.56 66 PRO B N 1
ATOM 2682 C CA . PRO B 1 66 ? -6.109 -24.859 -4.363 1 95.56 66 PRO B CA 1
ATOM 2683 C C . PRO B 1 66 ? -4.883 -24.625 -3.482 1 95.56 66 PRO B C 1
ATOM 2685 O O . PRO B 1 66 ? -4.871 -23.688 -2.674 1 95.56 66 PRO B O 1
ATOM 2688 N N . SER B 1 67 ? -3.824 -25.516 -3.611 1 96.06 67 SER B N 1
ATOM 2689 C CA . SER B 1 67 ? -2.695 -25.406 -2.695 1 96.06 67 SER B CA 1
ATOM 2690 C C . SER B 1 67 ? -1.434 -26.016 -3.293 1 96.06 67 SER B C 1
ATOM 2692 O O . SER B 1 67 ? -1.509 -26.828 -4.219 1 96.06 67 SER B O 1
ATOM 2694 N N . PRO B 1 68 ? -0.275 -25.609 -2.73 1 97.75 68 PRO B N 1
ATOM 2695 C CA . PRO B 1 68 ? 0.964 -26.25 -3.16 1 97.75 68 PRO B CA 1
ATOM 2696 C C . PRO B 1 68 ? 0.933 -27.766 -2.967 1 97.75 68 PRO B C 1
ATOM 2698 O O . PRO B 1 68 ? 1.417 -28.516 -3.822 1 97.75 68 PRO B O 1
ATOM 2701 N N . ALA B 1 69 ? 0.336 -28.234 -1.892 1 97.5 69 ALA B N 1
ATOM 2702 C CA . ALA B 1 69 ? 0.245 -29.672 -1.626 1 97.5 69 ALA B CA 1
ATOM 2703 C C . ALA B 1 69 ? -0.577 -30.375 -2.701 1 97.5 69 ALA B C 1
ATOM 2705 O O . ALA B 1 69 ? -0.228 -31.469 -3.135 1 97.5 69 ALA B O 1
ATOM 2706 N N . ALA B 1 70 ? -1.632 -29.75 -3.127 1 97.81 70 ALA B N 1
ATOM 2707 C CA . ALA B 1 70 ? -2.455 -30.312 -4.191 1 97.81 70 ALA B CA 1
ATOM 2708 C C . ALA B 1 70 ? -1.681 -30.391 -5.5 1 97.81 70 ALA B C 1
ATOM 2710 O O . ALA B 1 70 ? -1.751 -31.391 -6.211 1 97.81 70 ALA B O 1
ATOM 2711 N N . SER B 1 71 ? -0.923 -29.375 -5.844 1 98.56 71 SER B N 1
ATOM 2712 C CA . SER B 1 71 ? -0.114 -29.359 -7.059 1 98.56 71 SER B CA 1
ATOM 2713 C C . SER B 1 71 ? 0.93 -30.469 -7.031 1 98.56 71 SER B C 1
ATOM 2715 O O . SER B 1 71 ? 1.12 -31.172 -8.031 1 98.56 71 SER B O 1
ATOM 2717 N N . ARG B 1 72 ? 1.574 -30.609 -5.871 1 98.44 72 ARG B N 1
ATOM 2718 C CA . ARG B 1 72 ? 2.588 -31.656 -5.738 1 98.44 72 ARG B CA 1
ATOM 2719 C C . ARG B 1 72 ? 1.98 -33.031 -5.945 1 98.44 72 ARG B C 1
ATOM 2721 O O . ARG B 1 72 ? 2.555 -33.875 -6.641 1 98.44 72 ARG B O 1
ATOM 2728 N N . SER B 1 73 ? 0.857 -33.25 -5.348 1 98.38 73 SER B N 1
ATOM 2729 C CA . SER B 1 73 ? 0.186 -34.531 -5.457 1 98.38 73 SER B CA 1
ATOM 2730 C C . SER B 1 73 ? -0.185 -34.844 -6.902 1 98.38 73 SER B C 1
ATOM 2732 O O . SER B 1 73 ? 0.042 -35.969 -7.379 1 98.38 73 SER B O 1
ATOM 2734 N N . VAL B 1 74 ? -0.714 -33.875 -7.578 1 98.69 74 VAL B N 1
ATOM 2735 C CA . VAL B 1 74 ? -1.139 -34.062 -8.961 1 98.69 74 VAL B CA 1
ATOM 2736 C C . VAL B 1 74 ? 0.084 -34.281 -9.852 1 98.69 74 VAL B C 1
ATOM 2738 O O . VAL B 1 74 ? 0.076 -35.125 -10.742 1 98.69 74 VAL B O 1
ATOM 2741 N N . VAL B 1 75 ? 1.125 -33.531 -9.617 1 98.75 75 VAL B N 1
ATOM 2742 C CA . VAL B 1 75 ? 2.35 -33.625 -10.406 1 98.75 75 VAL B CA 1
ATOM 2743 C C . VAL B 1 75 ? 2.943 -35.031 -10.242 1 98.75 75 VAL B C 1
ATOM 2745 O O . VAL B 1 75 ? 3.381 -35.625 -11.227 1 98.75 75 VAL B O 1
ATOM 2748 N N . ASP B 1 76 ? 2.943 -35.531 -9.008 1 98.06 76 ASP B N 1
ATOM 2749 C CA . ASP B 1 76 ? 3.443 -36.906 -8.766 1 98.06 76 ASP B CA 1
ATOM 2750 C C . ASP B 1 76 ? 2.662 -37.938 -9.578 1 98.06 76 ASP B C 1
ATOM 2752 O O . ASP B 1 76 ? 3.248 -38.844 -10.156 1 98.06 76 ASP B O 1
ATOM 2756 N N . ALA B 1 77 ? 1.408 -37.75 -9.625 1 98.31 77 ALA B N 1
ATOM 2757 C CA . ALA B 1 77 ? 0.563 -38.656 -10.398 1 98.31 77 ALA B CA 1
ATOM 2758 C C . ALA B 1 77 ? 0.828 -38.5 -11.891 1 98.31 77 ALA B C 1
ATOM 2760 O O . ALA B 1 77 ? 0.943 -39.5 -12.609 1 98.31 77 ALA B O 1
ATOM 2761 N N . LEU B 1 78 ? 0.938 -37.312 -12.414 1 98.5 78 LEU B N 1
ATOM 2762 C CA . LEU B 1 78 ? 1.138 -37.031 -13.836 1 98.5 78 LEU B CA 1
ATOM 2763 C C . LEU B 1 78 ? 2.484 -37.562 -14.305 1 98.5 78 LEU B C 1
ATOM 2765 O O . LEU B 1 78 ? 2.617 -38 -15.453 1 98.5 78 LEU B O 1
ATOM 2769 N N . ALA B 1 79 ? 3.451 -37.531 -13.398 1 98 79 ALA B N 1
ATOM 2770 C CA . ALA B 1 79 ? 4.785 -38.031 -13.734 1 98 79 ALA B CA 1
ATOM 2771 C C . ALA B 1 79 ? 4.734 -39.469 -14.172 1 98 79 ALA B C 1
ATOM 2773 O O . ALA B 1 79 ? 5.516 -39.906 -15.031 1 98 79 ALA B O 1
ATOM 2774 N N . SER B 1 80 ? 3.797 -40.188 -13.641 1 96.81 80 SER B N 1
ATOM 2775 C CA . SER B 1 80 ? 3.662 -41.625 -13.969 1 96.81 80 SER B CA 1
ATOM 2776 C C . SER B 1 80 ? 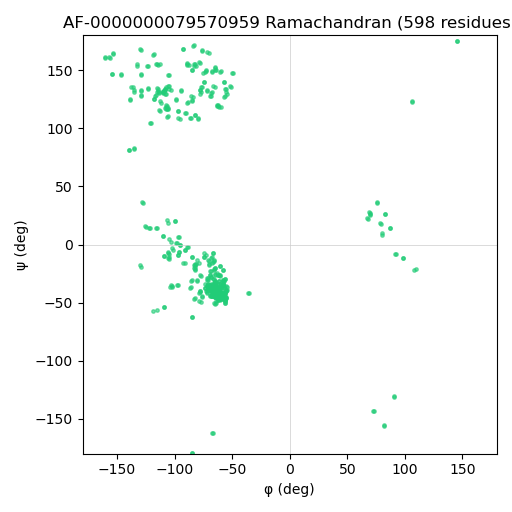2.703 -41.812 -15.133 1 96.81 80 SER B C 1
ATOM 2778 O O . SER B 1 80 ? 2.717 -42.875 -15.773 1 96.81 80 SER B O 1
ATOM 2780 N N . LEU B 1 81 ? 1.951 -40.812 -15.43 1 97.62 81 LEU B N 1
ATOM 2781 C CA . LEU B 1 81 ? 0.832 -41 -16.344 1 97.62 81 LEU B CA 1
ATOM 2782 C C . LEU B 1 81 ? 1.168 -40.469 -17.734 1 97.62 81 LEU B C 1
ATOM 2784 O O . LEU B 1 81 ? 0.733 -41 -18.75 1 97.62 81 LEU B O 1
ATOM 2788 N N . LEU B 1 82 ? 1.928 -39.344 -17.844 1 98 82 LEU B N 1
ATOM 2789 C CA . LEU B 1 82 ? 2.166 -38.656 -19.094 1 98 82 LEU B CA 1
ATOM 2790 C C . LEU B 1 82 ? 3.383 -39.25 -19.812 1 98 82 LEU B C 1
ATOM 2792 O O . LEU B 1 82 ? 4.25 -39.844 -19.172 1 98 82 LEU B O 1
ATOM 2796 N N . SER B 1 83 ? 3.381 -39.094 -21.094 1 97.5 83 SER B N 1
ATOM 2797 C CA . SER B 1 83 ? 4.496 -39.562 -21.906 1 97.5 83 SER B CA 1
ATOM 2798 C C . SER B 1 83 ? 5.645 -38.562 -21.922 1 97.5 83 SER B C 1
ATOM 2800 O O . SER B 1 83 ? 5.434 -37.375 -21.703 1 97.5 83 SER B O 1
ATOM 2802 N N . GLN B 1 84 ? 6.82 -39.094 -22.172 1 97.69 84 GLN B N 1
ATOM 2803 C CA . GLN B 1 84 ? 7.957 -38.219 -22.422 1 97.69 84 GLN B CA 1
ATOM 2804 C C . GLN B 1 84 ? 7.637 -37.188 -23.5 1 97.69 84 GLN B C 1
ATOM 2806 O O . GLN B 1 84 ? 7.008 -37.531 -24.516 1 97.69 84 GLN B O 1
ATOM 2811 N N . GLY B 1 85 ? 8.047 -35.969 -23.219 1 97.75 85 GLY B N 1
ATOM 2812 C CA . GLY B 1 85 ? 7.805 -34.938 -24.188 1 97.75 85 G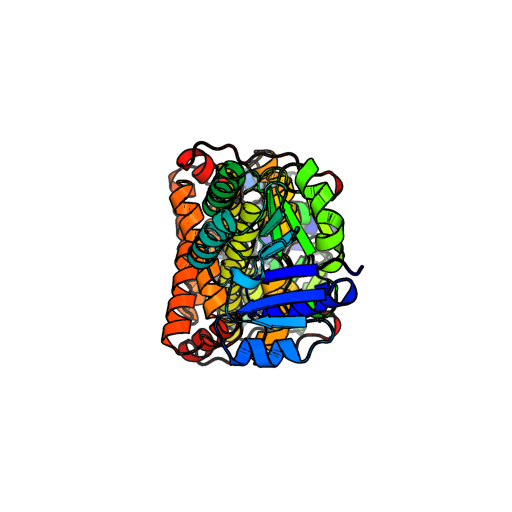LY B CA 1
ATOM 2813 C C . GLY B 1 85 ? 6.574 -34.094 -23.875 1 97.75 85 GLY B C 1
ATOM 2814 O O . GLY B 1 85 ? 6.387 -33.031 -24.453 1 97.75 85 GLY B O 1
ATOM 2815 N N . SER B 1 86 ? 5.746 -34.531 -22.906 1 98.38 86 SER B N 1
ATOM 2816 C CA . SER B 1 86 ? 4.566 -33.75 -22.516 1 98.38 86 SER B CA 1
ATOM 2817 C C . SER B 1 86 ? 4.957 -32.5 -21.75 1 98.38 86 SER B C 1
ATOM 2819 O O . SER B 1 86 ? 6.121 -32.312 -21.391 1 98.38 86 SER B O 1
ATOM 2821 N N . LEU B 1 87 ? 3.967 -31.625 -21.641 1 98.75 87 LEU B N 1
ATOM 2822 C CA . LEU B 1 87 ? 4.168 -30.328 -21 1 98.75 87 LEU B CA 1
ATOM 2823 C C . LEU B 1 87 ? 3.094 -30.062 -19.938 1 98.75 87 LEU B C 1
ATOM 2825 O O . LEU B 1 87 ? 1.901 -30.219 -20.219 1 98.75 87 LEU B O 1
ATOM 2829 N N . VAL B 1 88 ? 3.566 -29.719 -18.75 1 98.88 88 VAL B N 1
ATOM 2830 C CA . VAL B 1 88 ? 2.654 -29.328 -17.688 1 98.88 88 VAL B CA 1
ATOM 2831 C C . VAL B 1 88 ? 2.766 -27.812 -17.453 1 98.88 88 VAL B C 1
ATOM 2833 O O . VAL B 1 88 ? 3.871 -27.266 -17.391 1 98.88 88 VAL B O 1
ATOM 2836 N N . ILE B 1 89 ? 1.637 -27.109 -17.359 1 98.94 89 ILE B N 1
ATOM 2837 C CA . ILE B 1 89 ? 1.567 -25.688 -17.078 1 98.94 89 ILE B CA 1
ATOM 2838 C C . ILE B 1 89 ? 0.939 -25.453 -15.703 1 98.94 89 ILE B C 1
ATOM 2840 O O . ILE B 1 89 ? -0.233 -25.766 -15.492 1 98.94 89 ILE B O 1
ATOM 2844 N N . GLU B 1 90 ? 1.67 -24.922 -14.789 1 98.88 90 GLU B N 1
ATOM 2845 C CA . GLU B 1 90 ? 1.214 -24.625 -13.43 1 98.88 90 GLU B CA 1
ATOM 2846 C C . GLU B 1 90 ? 0.636 -23.219 -13.328 1 98.88 90 GLU B C 1
ATOM 2848 O O . GLU B 1 90 ? 1.372 -22.234 -13.398 1 98.88 90 GLU B O 1
ATOM 2853 N N . THR B 1 91 ? -0.691 -23.125 -13.078 1 98.75 91 THR B N 1
ATOM 2854 C CA . THR B 1 91 ? -1.296 -21.797 -12.93 1 98.75 91 THR B CA 1
ATOM 2855 C C . THR B 1 91 ? -1.692 -21.547 -11.477 1 98.75 91 THR B C 1
ATOM 2857 O O . THR B 1 91 ? -2.021 -20.422 -11.102 1 98.75 91 THR B O 1
ATOM 2860 N N . SER B 1 92 ? -1.634 -22.609 -10.633 1 98.19 92 SER B N 1
ATOM 2861 C CA . SER B 1 92 ? -1.948 -22.453 -9.219 1 98.19 92 SER B CA 1
ATOM 2862 C C . SER B 1 92 ? -0.943 -21.547 -8.523 1 98.19 92 SER B C 1
ATOM 2864 O O . SER B 1 92 ? 0.195 -21.406 -8.969 1 98.19 92 SER B O 1
ATOM 2866 N N . THR B 1 93 ? -1.396 -20.922 -7.484 1 97.56 93 THR B N 1
ATOM 2867 C CA . THR B 1 93 ? -0.464 -20.156 -6.66 1 97.56 93 THR B CA 1
ATOM 2868 C C . THR B 1 93 ? 0.307 -21.078 -5.719 1 97.56 93 THR B C 1
ATOM 2870 O O . THR B 1 93 ? -0.268 -21.656 -4.789 1 97.56 93 THR B O 1
ATOM 2873 N N . VAL B 1 94 ? 1.588 -21.266 -5.984 1 98.25 94 VAL B N 1
ATOM 2874 C CA . VAL B 1 94 ? 2.461 -22.109 -5.176 1 98.25 94 VAL B CA 1
ATOM 2875 C C . VAL B 1 94 ? 3.734 -21.344 -4.82 1 98.25 94 VAL B C 1
ATOM 2877 O O . VAL B 1 94 ? 3.971 -20.234 -5.332 1 98.25 94 VAL B O 1
ATOM 2880 N N . LEU B 1 95 ? 4.516 -21.906 -3.885 1 98.44 95 LEU B N 1
ATOM 2881 C CA . LEU B 1 95 ? 5.82 -21.312 -3.6 1 98.44 95 LEU B CA 1
ATOM 2882 C C . LEU B 1 95 ? 6.801 -21.594 -4.73 1 98.44 95 LEU B C 1
ATOM 2884 O O . LEU B 1 95 ? 6.703 -22.625 -5.402 1 98.44 95 LEU B O 1
ATOM 2888 N N . PRO B 1 96 ? 7.742 -20.656 -4.941 1 98.38 96 PRO B N 1
ATOM 2889 C CA . PRO B 1 96 ? 8.75 -20.906 -5.973 1 98.38 96 PRO B CA 1
ATOM 2890 C C . PRO B 1 96 ? 9.484 -22.234 -5.773 1 98.38 96 PRO B C 1
ATOM 2892 O O . PRO B 1 96 ? 9.789 -22.922 -6.746 1 98.38 96 PRO B O 1
ATOM 2895 N N . GLY B 1 97 ? 9.719 -22.578 -4.551 1 97.88 97 GLY B N 1
ATOM 2896 C CA . GLY B 1 97 ? 10.344 -23.859 -4.266 1 97.88 97 GLY B CA 1
ATOM 2897 C C . GLY B 1 97 ? 9.5 -25.047 -4.695 1 97.88 97 GLY B C 1
ATOM 2898 O O . GLY B 1 97 ? 10.031 -26.047 -5.172 1 97.88 97 GLY B O 1
ATOM 2899 N N . ASP B 1 98 ? 8.203 -24.953 -4.516 1 97.94 98 ASP B N 1
ATOM 2900 C CA . ASP B 1 98 ? 7.293 -26 -4.969 1 97.94 98 ASP B CA 1
ATOM 2901 C C . ASP B 1 98 ? 7.324 -26.141 -6.492 1 97.94 98 ASP B C 1
ATOM 2903 O O . ASP B 1 98 ? 7.336 -27.25 -7.02 1 97.94 98 ASP B O 1
ATOM 2907 N N . ALA B 1 99 ? 7.301 -25.031 -7.152 1 98.19 99 ALA B N 1
ATOM 2908 C CA . ALA B 1 99 ? 7.348 -25.047 -8.609 1 98.19 99 ALA B CA 1
ATOM 2909 C C . ALA B 1 99 ? 8.617 -25.734 -9.109 1 98.19 99 ALA B C 1
ATOM 2911 O O . ALA B 1 99 ? 8.555 -26.578 -10 1 98.19 99 ALA B O 1
ATOM 2912 N N . ARG B 1 100 ? 9.734 -25.391 -8.547 1 98.25 100 ARG B N 1
ATOM 2913 C CA . ARG B 1 100 ? 11.016 -25.969 -8.953 1 98.25 100 ARG B CA 1
ATOM 2914 C C . ARG B 1 100 ? 11.055 -27.469 -8.656 1 98.25 100 ARG B C 1
ATOM 2916 O O . ARG B 1 100 ? 11.5 -28.25 -9.484 1 98.25 100 ARG B O 1
ATOM 2923 N N . ALA B 1 101 ? 10.578 -27.828 -7.492 1 98.38 101 ALA B N 1
ATOM 2924 C CA . ALA B 1 101 ? 10.562 -29.25 -7.109 1 98.38 101 ALA B CA 1
ATOM 2925 C C . ALA B 1 101 ? 9.672 -30.062 -8.047 1 98.38 101 ALA B C 1
ATOM 2927 O O . ALA B 1 101 ? 10.039 -31.156 -8.461 1 98.38 101 ALA B O 1
ATOM 2928 N N . CYS B 1 102 ? 8.539 -29.531 -8.359 1 98.75 102 CYS B N 1
ATOM 2929 C CA . CYS B 1 102 ? 7.633 -30.188 -9.281 1 98.75 102 CYS B CA 1
ATOM 2930 C C . CYS B 1 102 ? 8.258 -30.312 -10.672 1 98.75 102 CYS B C 1
ATOM 2932 O O . CYS B 1 102 ? 8.164 -31.359 -11.312 1 98.75 102 CYS B O 1
ATOM 2934 N N . GLY B 1 103 ? 8.875 -29.219 -11.141 1 98.62 103 GLY B N 1
ATOM 2935 C CA . GLY B 1 103 ? 9.57 -29.25 -12.414 1 98.62 103 GLY B CA 1
ATOM 2936 C C . GLY B 1 103 ? 10.641 -30.328 -12.477 1 98.62 103 GLY B C 1
ATOM 2937 O O . GLY B 1 103 ? 10.758 -31.031 -13.484 1 98.62 103 GLY B O 1
ATOM 2938 N N . GLU B 1 104 ? 11.398 -30.469 -11.391 1 98.31 104 GLU B N 1
ATOM 2939 C CA . GLU B 1 104 ? 12.445 -31.484 -11.32 1 98.31 104 GLU B CA 1
ATOM 2940 C C . GLU B 1 104 ? 11.859 -32.875 -11.367 1 98.31 104 GLU B C 1
ATOM 2942 O O . GLU B 1 104 ? 12.391 -33.75 -12.055 1 98.31 104 GLU B O 1
ATOM 2947 N N . ALA B 1 105 ? 10.812 -33.094 -10.641 1 98.44 105 ALA B N 1
ATOM 2948 C CA . ALA B 1 105 ? 10.156 -34.375 -10.617 1 98.44 105 ALA B CA 1
ATOM 2949 C C . ALA B 1 105 ? 9.664 -34.781 -12 1 98.44 105 ALA B C 1
ATOM 2951 O O . ALA B 1 105 ? 9.805 -35.938 -12.414 1 98.44 105 ALA B O 1
ATOM 2952 N N . LEU B 1 106 ? 9.133 -33.875 -12.742 1 98.75 106 LEU B N 1
ATOM 2953 C CA . LEU B 1 106 ? 8.633 -34.125 -14.086 1 98.75 106 LEU B CA 1
ATOM 2954 C C . LEU B 1 106 ? 9.781 -34.344 -15.062 1 98.75 106 LEU B C 1
ATOM 2956 O O . LEU B 1 106 ? 9.719 -35.219 -15.906 1 98.75 106 LEU B O 1
ATOM 2960 N N . ALA B 1 107 ? 10.797 -33.531 -14.883 1 98.44 107 ALA B N 1
ATOM 2961 C CA . ALA B 1 107 ? 11.945 -33.625 -15.773 1 98.44 107 ALA B CA 1
ATOM 2962 C C . ALA B 1 107 ? 12.586 -35 -15.703 1 98.44 107 ALA B C 1
ATOM 2964 O O . ALA B 1 107 ? 13.094 -35.5 -16.703 1 98.44 107 ALA B O 1
ATOM 2965 N N . ALA B 1 108 ? 12.555 -35.594 -14.508 1 98.25 108 ALA B N 1
ATOM 2966 C CA . ALA B 1 108 ? 13.109 -36.938 -14.312 1 98.25 108 ALA B CA 1
ATOM 2967 C C . ALA B 1 108 ? 12.398 -37.969 -15.195 1 98.25 108 ALA B C 1
ATOM 2969 O O . ALA B 1 108 ? 12.953 -39 -15.492 1 98.25 108 ALA B O 1
ATOM 2970 N N . GLN B 1 109 ? 11.227 -37.625 -15.68 1 98.12 109 GLN B N 1
ATOM 2971 C CA . GLN B 1 109 ? 10.438 -38.5 -16.531 1 98.12 109 GLN B CA 1
ATOM 2972 C C . GLN B 1 109 ? 10.383 -38 -17.969 1 98.12 109 GLN B C 1
ATOM 2974 O O . GLN B 1 109 ? 9.578 -38.469 -18.766 1 98.12 109 GLN B O 1
ATOM 2979 N N . GLY B 1 110 ? 11.172 -36.938 -18.266 1 98.38 110 GLY B N 1
ATOM 2980 C CA . GLY B 1 110 ? 11.195 -36.344 -19.594 1 98.38 110 GLY B CA 1
ATOM 2981 C C . GLY B 1 110 ? 10.008 -35.438 -19.891 1 98.38 110 GLY B C 1
ATOM 2982 O O . GLY B 1 110 ? 9.656 -35.219 -21.047 1 98.38 110 GLY B O 1
ATOM 2983 N N . ILE B 1 111 ? 9.328 -35 -18.875 1 98.69 111 ILE B N 1
ATOM 2984 C CA . ILE B 1 111 ? 8.172 -34.125 -19 1 98.69 111 ILE B CA 1
ATOM 2985 C C . ILE B 1 111 ? 8.578 -32.688 -18.625 1 98.69 111 ILE B C 1
ATOM 2987 O O . ILE B 1 111 ? 9.273 -32.469 -17.641 1 98.69 111 ILE B O 1
ATOM 2991 N N . ALA B 1 112 ? 8.203 -31.703 -19.422 1 98.69 112 ALA B N 1
ATOM 2992 C CA . ALA B 1 112 ? 8.547 -30.312 -19.172 1 98.69 112 ALA B CA 1
ATOM 2993 C C . ALA B 1 112 ? 7.496 -29.641 -18.297 1 98.69 112 ALA B C 1
ATOM 2995 O O . ALA B 1 112 ? 6.348 -30.078 -18.234 1 98.69 112 ALA B O 1
ATOM 2996 N N . MET B 1 113 ? 7.898 -28.578 -17.609 1 98.81 113 MET B N 1
ATOM 2997 C CA . MET B 1 113 ? 6.98 -27.766 -16.828 1 98.81 113 MET B CA 1
ATOM 2998 C C . MET B 1 113 ? 7.273 -26.281 -17.016 1 98.81 113 MET B C 1
ATOM 3000 O O . MET B 1 113 ? 8.438 -25.875 -17.047 1 98.81 113 MET B O 1
ATOM 3004 N N . VAL B 1 114 ? 6.246 -25.531 -17.203 1 98.75 114 VAL B N 1
ATOM 3005 C CA . VAL B 1 114 ? 6.312 -24.062 -17.109 1 98.75 114 VAL B CA 1
ATOM 3006 C C . VAL B 1 114 ? 5.305 -23.562 -16.078 1 98.75 114 VAL B C 1
ATOM 3008 O O . VAL B 1 114 ? 4.375 -24.281 -15.711 1 98.75 114 VAL B O 1
ATOM 3011 N N . GLU B 1 115 ? 5.59 -22.453 -15.523 1 98.81 115 GLU B N 1
ATOM 3012 C CA . GLU B 1 115 ? 4.617 -21.812 -14.648 1 98.81 115 GLU B CA 1
ATOM 3013 C C . GLU B 1 115 ? 3.967 -20.609 -15.336 1 98.81 115 GLU B C 1
ATOM 3015 O O . GLU B 1 115 ? 4.602 -19.938 -16.156 1 98.81 115 GLU B O 1
ATOM 3020 N N . ALA B 1 116 ? 2.738 -20.422 -15.031 1 98.75 116 ALA B N 1
ATOM 3021 C CA . ALA B 1 116 ? 1.937 -19.312 -15.547 1 98.75 116 ALA B CA 1
ATOM 3022 C C . ALA B 1 116 ? 1.045 -18.734 -14.453 1 98.75 116 ALA B C 1
ATOM 3024 O O . ALA B 1 116 ? -0.159 -19 -14.422 1 98.75 116 ALA B O 1
ATOM 3025 N N . ALA B 1 117 ? 1.654 -17.891 -13.648 1 98.06 117 ALA B N 1
ATOM 3026 C CA . ALA B 1 117 ? 0.952 -17.297 -12.516 1 98.06 117 ALA B CA 1
ATOM 3027 C C . ALA B 1 117 ? -0.124 -16.328 -12.984 1 98.06 117 ALA B C 1
ATOM 3029 O O . ALA B 1 117 ? 0.156 -15.414 -13.766 1 98.06 117 ALA B O 1
ATOM 3030 N N . VAL B 1 118 ? -1.339 -16.5 -12.508 1 97.25 118 VAL B N 1
ATOM 3031 C CA . VAL B 1 118 ? -2.449 -15.633 -12.883 1 97.25 118 VAL B CA 1
ATOM 3032 C C . VAL B 1 118 ? -2.418 -14.359 -12.039 1 97.25 118 VAL B C 1
ATOM 3034 O O . VAL B 1 118 ? -2.695 -14.398 -10.836 1 97.25 118 VAL B O 1
ATOM 3037 N N . LEU B 1 119 ? -2.148 -13.281 -12.625 1 95.88 119 LEU B N 1
ATOM 3038 C CA . LEU B 1 119 ? -2.053 -12.016 -11.914 1 95.88 119 LEU B CA 1
ATOM 3039 C C . LEU B 1 119 ? -3.436 -11.422 -11.672 1 95.88 119 LEU B C 1
ATOM 3041 O O . LEU B 1 119 ? -3.672 -10.797 -10.633 1 95.88 119 LEU B O 1
ATOM 3045 N N . SER B 1 120 ? -4.363 -11.695 -12.578 1 92.62 120 SER B N 1
ATOM 3046 C CA . SER B 1 120 ? -5.676 -11.055 -12.617 1 92.62 120 SER B CA 1
ATOM 3047 C C . SER B 1 120 ? -6.707 -11.875 -11.844 1 92.62 120 SER B C 1
ATOM 3049 O O . SER B 1 120 ? -6.461 -13.031 -11.5 1 92.62 120 SER B O 1
ATOM 3051 N N . GLY B 1 121 ? -7.859 -11.25 -11.625 1 90.38 121 GLY B N 1
ATOM 3052 C CA . GLY B 1 121 ? -8.938 -11.922 -10.906 1 90.38 121 GLY B CA 1
ATOM 3053 C C . GLY B 1 121 ? -9.797 -12.789 -11.812 1 90.38 121 GLY B C 1
ATOM 3054 O O . GLY B 1 121 ? -9.547 -12.875 -13.016 1 90.38 121 GLY B O 1
ATOM 3055 N N . V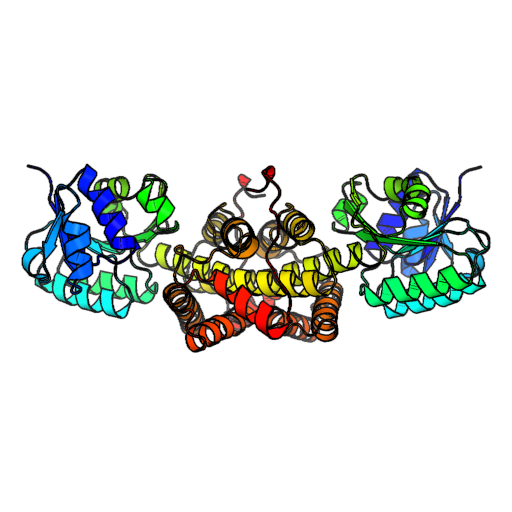AL B 1 122 ? -10.781 -13.391 -11.18 1 91.69 122 VAL B N 1
ATOM 3056 C CA . VAL B 1 122 ? -11.664 -14.344 -11.844 1 91.69 122 VAL B CA 1
ATOM 3057 C C . VAL B 1 122 ? -12.469 -13.633 -12.93 1 91.69 122 VAL B C 1
ATOM 3059 O O . VAL B 1 122 ? -12.641 -14.164 -14.031 1 91.69 122 VAL B O 1
ATOM 3062 N N . GLY B 1 123 ? -12.945 -12.422 -12.594 1 90.38 123 GLY B N 1
ATOM 3063 C CA . GLY B 1 123 ? -13.695 -11.672 -13.586 1 90.38 123 GLY B CA 1
ATOM 3064 C C . GLY B 1 123 ? -12.891 -11.359 -14.836 1 90.38 123 GLY B C 1
ATOM 3065 O O . GLY B 1 123 ? -13.383 -11.516 -15.953 1 90.38 123 GLY B O 1
ATOM 3066 N N . GLN B 1 124 ? -11.695 -10.938 -14.625 1 92.06 124 GLN B N 1
ATOM 3067 C CA . GLN B 1 124 ? -10.836 -10.625 -15.758 1 92.06 124 GLN B CA 1
ATOM 3068 C C . GLN B 1 124 ? -10.516 -11.875 -16.578 1 92.06 124 GLN B C 1
ATOM 3070 O O . GLN B 1 124 ? -10.383 -11.805 -17.797 1 92.06 124 GLN B O 1
ATOM 3075 N N . MET B 1 125 ? -10.352 -13.039 -15.93 1 95.12 125 MET B N 1
ATOM 3076 C CA . MET B 1 125 ? -10.141 -14.305 -16.641 1 95.12 125 MET B CA 1
ATOM 3077 C C . MET B 1 125 ? -11.352 -14.656 -17.5 1 95.12 125 MET B C 1
ATOM 3079 O O . MET B 1 125 ? -11.203 -14.961 -18.688 1 95.12 125 MET B O 1
ATOM 3083 N N . ARG B 1 126 ? -12.508 -14.469 -16.938 1 94.88 126 ARG B N 1
ATOM 3084 C CA . ARG B 1 126 ? -13.758 -14.766 -17.641 1 94.88 126 ARG B CA 1
ATOM 3085 C C . ARG B 1 126 ? -13.898 -13.906 -18.891 1 94.88 126 ARG B C 1
ATOM 3087 O O . ARG B 1 126 ? -14.289 -14.398 -19.953 1 94.88 126 ARG B O 1
ATOM 3094 N N . ASP B 1 127 ? -13.453 -12.648 -18.719 1 94.75 127 ASP B N 1
ATOM 3095 C CA . ASP B 1 127 ? -13.695 -11.664 -19.781 1 94.75 127 ASP B CA 1
ATOM 3096 C C . ASP B 1 127 ? -12.57 -11.68 -20.812 1 94.75 127 ASP B C 1
ATOM 3098 O O . ASP B 1 127 ? -12.625 -10.953 -21.797 1 94.75 127 ASP B O 1
ATOM 3102 N N . GLY B 1 128 ? -11.602 -12.492 -20.578 1 95.38 128 GLY B N 1
ATOM 3103 C CA . GLY B 1 128 ? -10.5 -12.586 -21.516 1 95.38 128 GLY B CA 1
ATOM 3104 C C . GLY B 1 128 ? -9.539 -11.414 -21.438 1 95.38 128 GLY B C 1
ATOM 3105 O O . GLY B 1 128 ? -9.016 -10.953 -22.453 1 95.38 128 GLY B O 1
ATOM 3106 N N . ALA B 1 129 ? -9.305 -10.898 -20.219 1 94.56 129 ALA B N 1
ATOM 3107 C CA . ALA B 1 129 ? -8.453 -9.734 -20.016 1 94.56 129 ALA B CA 1
ATOM 3108 C C . ALA B 1 129 ? -7.344 -10.031 -19.016 1 94.56 129 ALA B C 1
ATOM 3110 O O . ALA B 1 129 ? -6.664 -9.109 -18.547 1 94.56 129 ALA B O 1
ATOM 3111 N N . ALA B 1 130 ? -7.145 -11.297 -18.766 1 95.81 130 ALA B N 1
ATOM 3112 C CA . ALA B 1 130 ? -6.211 -11.68 -17.703 1 95.81 130 ALA B CA 1
ATOM 3113 C C . ALA B 1 130 ? -4.766 -11.555 -18.188 1 95.81 130 ALA B C 1
ATOM 3115 O O . ALA B 1 130 ? -4.5 -11.523 -19.391 1 95.81 130 ALA B O 1
ATOM 3116 N N . THR B 1 131 ? -3.883 -11.398 -17.234 1 96.5 131 THR B N 1
ATOM 3117 C CA . THR B 1 131 ? -2.438 -11.398 -17.438 1 96.5 131 THR B CA 1
ATOM 3118 C C . THR B 1 131 ? -1.801 -12.609 -16.75 1 96.5 131 THR B C 1
ATOM 3120 O O . THR B 1 131 ? -2.125 -12.914 -15.594 1 96.5 131 THR B O 1
ATOM 3123 N N . LEU B 1 132 ? -0.91 -13.289 -17.484 1 98.12 132 LEU B N 1
ATOM 3124 C CA . LEU B 1 132 ? -0.118 -14.383 -16.922 1 98.12 132 LEU B CA 1
ATOM 3125 C C . LEU B 1 132 ? 1.348 -13.977 -16.797 1 98.12 132 LEU B C 1
ATOM 3127 O O . LEU B 1 132 ? 1.919 -13.398 -17.719 1 98.12 132 LEU B O 1
ATOM 3131 N N . LEU B 1 133 ? 1.944 -14.203 -15.648 1 98.25 133 LEU B N 1
ATOM 3132 C CA . LEU B 1 133 ? 3.393 -14.188 -15.484 1 98.25 133 LEU B CA 1
ATOM 3133 C C . LEU B 1 133 ? 3.984 -15.57 -15.75 1 98.25 133 LEU B C 1
ATOM 3135 O O . LEU B 1 133 ? 3.652 -16.531 -15.062 1 98.25 133 LEU B O 1
ATOM 3139 N N . VAL B 1 134 ? 4.891 -15.648 -16.703 1 98.69 134 VAL B N 1
ATOM 3140 C CA . VAL B 1 134 ? 5.301 -16.953 -17.188 1 98.69 134 VAL B CA 1
ATOM 3141 C C . VAL B 1 134 ? 6.781 -17.188 -16.891 1 98.69 134 VAL B C 1
ATOM 3143 O O . VAL B 1 134 ? 7.613 -16.312 -17.141 1 98.69 134 VAL B O 1
ATOM 3146 N N . GLY B 1 135 ? 7.07 -18.297 -16.281 1 98.38 135 GLY B N 1
ATOM 3147 C CA . GLY B 1 135 ? 8.445 -18.703 -16 1 98.38 135 GLY B CA 1
ATOM 3148 C C . GLY B 1 135 ? 8.758 -20.109 -16.453 1 98.38 135 GLY B C 1
ATOM 3149 O O . GLY B 1 135 ? 7.887 -20.984 -16.453 1 98.38 135 GLY B O 1
ATOM 3150 N N . GLY B 1 136 ? 9.961 -20.391 -16.891 1 98.06 136 GLY B N 1
ATOM 3151 C CA . GLY B 1 136 ? 10.453 -21.672 -17.359 1 98.06 136 GLY B CA 1
ATOM 3152 C C . GLY B 1 136 ? 11.453 -21.562 -18.484 1 98.06 136 GLY B C 1
ATOM 3153 O O . GLY B 1 136 ? 11.719 -20.469 -18.984 1 98.06 136 GLY B O 1
ATOM 3154 N N . PRO B 1 137 ? 12.031 -22.703 -18.891 1 97.06 137 PRO B N 1
ATOM 3155 C CA . PRO B 1 137 ? 12.938 -22.672 -20.031 1 97.06 137 PRO B CA 1
ATOM 3156 C C . PRO B 1 137 ? 12.281 -22.094 -21.297 1 97.06 137 PRO B C 1
ATOM 3158 O O . PRO B 1 137 ? 11.125 -22.406 -21.578 1 97.06 137 PRO B O 1
ATOM 3161 N N . SER B 1 138 ? 13.047 -21.328 -21.969 1 97 138 SER B N 1
ATOM 3162 C CA . SER B 1 138 ? 12.516 -20.609 -23.125 1 97 138 SER B CA 1
ATOM 3163 C C . SER B 1 138 ? 11.867 -21.547 -24.125 1 97 138 SER B C 1
ATOM 3165 O O . SER B 1 138 ? 10.805 -21.25 -24.672 1 97 138 SER B O 1
ATOM 3167 N N . ALA B 1 139 ? 12.445 -22.672 -24.328 1 97.69 139 ALA B N 1
ATOM 3168 C CA . ALA B 1 139 ? 11.93 -23.625 -25.297 1 97.69 139 ALA B CA 1
ATOM 3169 C C . ALA B 1 139 ? 10.57 -24.172 -24.859 1 97.69 139 ALA B C 1
ATOM 3171 O O . ALA B 1 139 ? 9.68 -24.359 -25.703 1 97.69 139 ALA B O 1
ATOM 3172 N N . ASP B 1 140 ? 10.461 -24.422 -23.594 1 98.12 140 ASP B N 1
ATOM 3173 C CA . ASP B 1 140 ? 9.203 -24.953 -23.078 1 98.12 140 ASP B CA 1
ATOM 3174 C C . ASP B 1 140 ? 8.117 -23.875 -23.047 1 98.12 140 ASP B C 1
ATOM 3176 O O . ASP B 1 140 ? 6.945 -24.172 -23.297 1 98.12 140 ASP B O 1
ATOM 3180 N N . VAL B 1 141 ? 8.516 -22.641 -22.781 1 98.44 141 VAL B N 1
ATOM 3181 C CA . VAL B 1 141 ? 7.57 -21.531 -22.812 1 98.44 141 VAL B CA 1
ATOM 3182 C C . VAL B 1 141 ? 7.047 -21.328 -24.234 1 98.44 141 VAL B C 1
ATOM 3184 O O . VAL B 1 141 ? 5.852 -21.078 -24.438 1 98.44 141 VAL B O 1
ATOM 3187 N N . ASP B 1 142 ? 7.93 -21.438 -25.203 1 97.94 142 ASP B N 1
ATOM 3188 C CA . ASP B 1 142 ? 7.52 -21.328 -26.609 1 97.94 142 ASP B CA 1
ATOM 3189 C C . ASP B 1 142 ? 6.512 -22.422 -26.969 1 97.94 142 ASP B C 1
ATOM 3191 O O . ASP B 1 142 ? 5.516 -22.156 -27.641 1 97.94 142 ASP B O 1
ATOM 3195 N N . ARG B 1 143 ? 6.758 -23.609 -26.5 1 97.81 143 ARG B N 1
ATOM 3196 C CA . ARG B 1 143 ? 5.848 -24.719 -26.75 1 97.81 143 ARG B CA 1
ATOM 3197 C C . ARG B 1 143 ? 4.5 -24.484 -26.078 1 97.81 143 ARG B C 1
ATOM 3199 O O . ARG B 1 143 ? 3.459 -24.891 -26.594 1 97.81 143 ARG B O 1
ATOM 3206 N N . ALA B 1 144 ? 4.531 -23.812 -24.953 1 98.44 144 ALA B N 1
ATOM 3207 C CA . ALA B 1 144 ? 3.324 -23.594 -24.156 1 98.44 144 ALA B CA 1
ATOM 3208 C C . ALA B 1 144 ? 2.523 -22.422 -24.703 1 98.44 144 ALA B C 1
ATOM 3210 O O . ALA B 1 144 ? 1.351 -22.234 -24.359 1 98.44 144 ALA B O 1
ATOM 3211 N N . ARG B 1 145 ? 3.074 -21.594 -25.5 1 98.19 145 ARG B N 1
ATOM 3212 C CA . ARG B 1 145 ? 2.57 -20.266 -25.859 1 98.19 145 ARG B CA 1
ATOM 3213 C C . ARG B 1 145 ? 1.166 -20.359 -26.438 1 98.19 145 ARG B C 1
ATOM 3215 O O . ARG B 1 145 ? 0.285 -19.578 -26.078 1 98.19 145 ARG B O 1
ATOM 3222 N N . PRO B 1 146 ? 0.893 -21.344 -27.359 1 98 146 PRO B N 1
ATOM 3223 C CA . PRO B 1 146 ? -0.468 -21.406 -27.906 1 98 146 PRO B CA 1
ATOM 3224 C C . PRO B 1 146 ? -1.52 -21.656 -26.828 1 98 146 PRO B C 1
ATOM 3226 O O . PRO B 1 146 ? -2.592 -21.047 -26.859 1 98 146 PRO B O 1
ATOM 3229 N N . VAL B 1 147 ? -1.187 -22.5 -25.875 1 98.5 147 VAL B N 1
ATOM 3230 C CA . VAL B 1 147 ? -2.123 -22.797 -24.781 1 98.5 147 VAL B CA 1
ATOM 3231 C C . VAL B 1 147 ? -2.23 -21.609 -23.844 1 98.5 147 VAL B C 1
ATOM 3233 O O . VAL B 1 147 ? -3.328 -21.25 -23.422 1 98.5 147 VAL B O 1
ATOM 3236 N N . LEU B 1 148 ? -1.081 -20.922 -23.562 1 98.69 148 LEU B N 1
ATOM 3237 C CA . LEU B 1 148 ? -1.071 -19.75 -22.688 1 98.69 148 LEU B CA 1
ATOM 3238 C C . LEU B 1 148 ? -1.894 -18.609 -23.297 1 98.69 148 LEU B C 1
ATOM 3240 O O . LEU B 1 148 ? -2.664 -17.953 -22.594 1 98.69 148 LEU B O 1
ATOM 3244 N N . GLN B 1 149 ? -1.788 -18.469 -24.594 1 98.19 149 GLN B N 1
ATOM 3245 C CA . GLN B 1 149 ? -2.498 -17.406 -25.297 1 98.19 149 GLN B CA 1
ATOM 3246 C C . GLN B 1 149 ? -3.998 -17.688 -25.344 1 98.19 149 GLN B C 1
ATOM 3248 O O . GLN B 1 149 ? -4.805 -16.75 -25.375 1 98.19 149 GLN B O 1
ATOM 3253 N N . ALA B 1 150 ? -4.348 -18.969 -25.375 1 98.06 150 ALA B N 1
ATOM 3254 C CA . ALA B 1 150 ? -5.758 -19.328 -25.281 1 98.06 150 ALA B CA 1
ATOM 3255 C C . ALA B 1 150 ? -6.34 -18.953 -23.922 1 98.06 150 ALA B C 1
ATOM 3257 O O . ALA B 1 150 ? -7.52 -18.609 -23.828 1 98.06 150 ALA B O 1
ATOM 3258 N N . ILE B 1 151 ? -5.52 -18.953 -22.891 1 98.38 151 ILE B N 1
ATOM 3259 C CA . ILE B 1 151 ? -5.957 -18.688 -21.516 1 98.38 151 ILE B CA 1
ATOM 3260 C C . ILE B 1 151 ? -6.027 -17.172 -21.297 1 98.38 151 ILE B C 1
ATOM 3262 O O . ILE B 1 151 ? -7.008 -16.672 -20.734 1 98.38 151 ILE B O 1
ATOM 3266 N N . ALA B 1 152 ? -5.016 -16.469 -21.703 1 97.88 152 ALA B N 1
ATOM 3267 C CA . ALA B 1 152 ? -4.945 -15.039 -21.453 1 97.88 152 ALA B CA 1
ATOM 3268 C C . ALA B 1 152 ? -4.25 -14.312 -22.594 1 97.88 152 ALA B C 1
ATOM 3270 O O . ALA B 1 152 ? -3.291 -14.828 -23.172 1 97.88 152 ALA B O 1
ATOM 3271 N N . PRO B 1 153 ? -4.691 -13.062 -22.875 1 96.06 153 PRO B N 1
ATOM 3272 C CA . PRO B 1 153 ? -4.082 -12.297 -23.969 1 96.06 153 PRO B CA 1
ATOM 3273 C C . PRO B 1 153 ? -2.73 -11.695 -23.578 1 96.06 153 PRO B C 1
ATOM 3275 O O . PRO B 1 153 ? -1.903 -11.422 -24.453 1 96.06 153 PRO B O 1
ATOM 3278 N N . ASN B 1 154 ? -2.484 -11.438 -22.328 1 95.38 154 ASN B N 1
ATOM 3279 C CA . ASN B 1 154 ? -1.269 -10.773 -21.875 1 95.38 154 ASN B CA 1
ATOM 3280 C C . ASN B 1 154 ? -0.326 -11.75 -21.172 1 95.38 154 ASN B C 1
ATOM 3282 O O . ASN B 1 154 ? -0.675 -12.32 -20.125 1 95.38 154 ASN B O 1
ATOM 3286 N N . LEU B 1 155 ? 0.84 -11.922 -21.766 1 97.31 155 LEU B N 1
ATOM 3287 C CA . LEU B 1 155 ? 1.871 -12.789 -21.203 1 97.31 155 LEU B CA 1
ATOM 3288 C C . LEU B 1 155 ? 3.131 -11.992 -20.875 1 97.31 155 LEU B C 1
ATOM 3290 O O . LEU B 1 155 ? 3.635 -11.25 -21.734 1 97.31 155 LEU B O 1
ATOM 3294 N N . GLN B 1 156 ? 3.588 -12.047 -19.688 1 96.5 156 GLN B N 1
ATOM 3295 C CA . GLN B 1 156 ? 4.859 -11.445 -19.297 1 96.5 156 GLN B CA 1
ATOM 3296 C C . GLN B 1 156 ? 5.871 -12.516 -18.906 1 96.5 156 GLN B C 1
ATOM 3298 O O . GLN B 1 156 ? 5.59 -13.367 -18.047 1 96.5 156 GLN B O 1
ATOM 3303 N N . GLN B 1 157 ? 7.016 -12.461 -19.406 1 96.31 157 GLN B N 1
ATOM 3304 C CA . GLN B 1 157 ? 8.016 -13.5 -19.203 1 96.31 157 GLN B CA 1
ATOM 3305 C C . GLN B 1 157 ? 8.938 -13.164 -18.031 1 96.31 157 GLN B C 1
ATOM 3307 O O . GLN B 1 157 ? 9.398 -12.023 -17.906 1 96.31 157 GLN B O 1
ATOM 3312 N N . TYR B 1 158 ? 9.258 -14.094 -17.016 1 95.12 158 TYR B N 1
ATOM 3313 C CA . TYR B 1 158 ? 10.047 -13.875 -15.812 1 95.12 158 TYR B CA 1
ATOM 3314 C C . TYR B 1 158 ? 11.25 -14.812 -15.766 1 95.12 158 TYR B C 1
ATOM 3316 O O . TYR B 1 158 ? 11.906 -14.93 -14.734 1 95.12 158 TYR B O 1
ATOM 3324 N N . GLY B 1 159 ? 11.625 -15.43 -16.75 1 93.25 159 GLY B N 1
ATOM 3325 C CA . GLY B 1 159 ? 12.828 -16.25 -16.75 1 93.25 159 GLY B CA 1
ATOM 3326 C C . GLY B 1 159 ? 12.562 -17.688 -16.359 1 93.25 159 GLY B C 1
ATOM 3327 O O . GLY B 1 159 ? 11.617 -18.312 -16.859 1 93.25 159 GLY B O 1
ATOM 3328 N N . ASP B 1 160 ? 13.453 -18.266 -15.312 1 96.06 160 ASP B N 1
ATOM 3329 C CA . ASP B 1 160 ? 13.438 -19.688 -14.977 1 96.06 160 ASP B CA 1
ATOM 3330 C C . ASP B 1 160 ? 12.219 -20.047 -14.117 1 96.06 160 ASP B C 1
ATOM 3332 O O . ASP B 1 160 ? 11.57 -19.156 -13.562 1 96.06 160 ASP B O 1
ATOM 3336 N N . LEU B 1 161 ? 12.023 -21.328 -14.023 1 97.56 161 LEU B N 1
ATOM 3337 C CA . LEU B 1 161 ? 10.945 -21.844 -13.195 1 97.56 161 LEU B CA 1
ATOM 3338 C C . LEU B 1 161 ? 11.078 -21.359 -11.758 1 97.56 161 LEU B C 1
ATOM 3340 O O . LEU B 1 161 ? 12.156 -21.453 -11.164 1 97.56 161 LEU B O 1
ATOM 3344 N N . GLY B 1 162 ? 10.047 -20.781 -11.234 1 97.94 162 GLY B N 1
ATOM 3345 C CA . GLY B 1 162 ? 10.031 -20.266 -9.883 1 97.94 162 GLY B CA 1
ATOM 3346 C C . GLY B 1 162 ? 10.016 -18.75 -9.82 1 97.94 162 GLY B C 1
ATOM 3347 O O . GLY B 1 162 ? 9.57 -18.172 -8.836 1 97.94 162 GLY B O 1
ATOM 3348 N N . THR B 1 163 ? 10.43 -18.062 -10.844 1 97.69 163 THR B N 1
ATOM 3349 C CA . THR B 1 163 ? 10.57 -16.609 -10.836 1 97.69 163 THR B CA 1
ATOM 3350 C C . THR B 1 163 ? 9.203 -15.938 -10.945 1 97.69 163 THR B C 1
ATOM 3352 O O . THR B 1 163 ? 8.914 -14.984 -10.219 1 97.69 163 THR B O 1
ATOM 3355 N N . ALA B 1 164 ? 8.406 -16.438 -11.844 1 98.19 164 ALA B N 1
ATOM 3356 C CA . ALA B 1 164 ? 7.062 -15.883 -11.977 1 98.19 164 ALA B CA 1
ATOM 3357 C C . ALA B 1 164 ? 6.242 -16.094 -10.711 1 98.19 164 ALA B C 1
ATOM 3359 O O . ALA B 1 164 ? 5.496 -15.211 -10.289 1 98.19 164 ALA B O 1
ATOM 3360 N N . MET B 1 165 ? 6.395 -17.234 -10.125 1 98.5 165 MET B N 1
ATOM 3361 C CA . MET B 1 165 ? 5.66 -17.531 -8.898 1 98.5 165 MET B CA 1
ATOM 3362 C C . MET B 1 165 ? 6.148 -16.656 -7.746 1 98.5 165 MET B C 1
ATOM 3364 O O . MET B 1 165 ? 5.367 -16.266 -6.879 1 98.5 165 MET B O 1
ATOM 3368 N N . THR B 1 166 ? 7.473 -16.375 -7.73 1 98.5 166 THR B N 1
ATOM 3369 C CA . THR B 1 166 ? 7.98 -15.422 -6.75 1 98.5 166 THR B CA 1
ATOM 3370 C C . THR B 1 166 ? 7.25 -14.086 -6.867 1 98.5 166 THR B C 1
ATOM 3372 O O . THR B 1 166 ? 6.738 -13.562 -5.875 1 98.5 166 THR B O 1
ATOM 3375 N N . ALA B 1 167 ? 7.18 -13.578 -8.078 1 98.38 167 ALA B N 1
ATOM 3376 C CA . ALA B 1 167 ? 6.508 -12.297 -8.312 1 98.38 167 ALA B CA 1
ATOM 3377 C C . ALA B 1 167 ? 5.051 -12.359 -7.863 1 98.38 167 ALA B C 1
ATOM 3379 O O . ALA B 1 167 ? 4.555 -11.422 -7.227 1 98.38 167 ALA B O 1
ATOM 3380 N N . LYS B 1 168 ? 4.387 -13.438 -8.156 1 98.19 168 LYS B N 1
ATOM 3381 C CA . LYS B 1 168 ? 2.977 -13.609 -7.828 1 98.19 168 LYS B CA 1
ATOM 3382 C C . LYS B 1 168 ? 2.768 -13.648 -6.316 1 98.19 168 LYS B C 1
ATOM 3384 O O . LYS B 1 168 ? 1.9 -12.953 -5.789 1 98.19 168 LYS B O 1
ATOM 3389 N N . VAL B 1 169 ? 3.537 -14.484 -5.66 1 98.62 169 VAL B N 1
ATOM 3390 C CA . VAL B 1 169 ? 3.381 -14.664 -4.219 1 98.62 169 VAL B CA 1
ATOM 3391 C C . VAL B 1 169 ? 3.672 -13.352 -3.5 1 98.62 169 VAL B C 1
ATOM 3393 O O . VAL B 1 169 ? 2.934 -12.953 -2.594 1 98.62 169 VAL B O 1
ATOM 3396 N N . VAL B 1 170 ? 4.727 -12.672 -3.895 1 98.75 170 VAL B N 1
ATOM 3397 C CA . VAL B 1 170 ? 5.102 -11.398 -3.287 1 98.75 170 VAL B CA 1
ATOM 3398 C C . VAL B 1 170 ? 4.031 -10.352 -3.578 1 98.75 170 VAL B C 1
ATOM 3400 O O . VAL B 1 170 ? 3.627 -9.602 -2.686 1 98.75 170 VAL B O 1
ATOM 3403 N N . ASN B 1 171 ? 3.561 -10.297 -4.824 1 98.5 171 ASN B N 1
ATOM 3404 C CA . ASN B 1 171 ? 2.494 -9.383 -5.211 1 98.5 171 ASN B CA 1
ATOM 3405 C C . ASN B 1 171 ? 1.244 -9.586 -4.359 1 98.5 171 ASN B C 1
ATOM 3407 O O . ASN B 1 171 ? 0.647 -8.617 -3.881 1 98.5 171 ASN B O 1
ATOM 3411 N N . ASN B 1 172 ? 0.823 -10.797 -4.207 1 98.06 172 ASN B N 1
ATOM 3412 C CA . ASN B 1 172 ? -0.349 -11.102 -3.395 1 98.06 172 ASN B CA 1
ATOM 3413 C C . ASN B 1 172 ? -0.131 -10.719 -1.933 1 98.06 172 ASN B C 1
ATOM 3415 O O . ASN B 1 172 ? -1.044 -10.211 -1.276 1 98.06 172 ASN B O 1
ATOM 3419 N N . GLY B 1 173 ? 1.097 -11.016 -1.459 1 98.62 173 GLY B N 1
ATOM 3420 C CA . GLY B 1 173 ? 1.431 -10.586 -0.109 1 98.62 173 GLY B CA 1
ATOM 3421 C C . GLY B 1 173 ? 1.271 -9.094 0.105 1 98.62 173 GLY B C 1
ATOM 3422 O O . GLY B 1 173 ? 0.702 -8.664 1.11 1 98.62 173 GLY B O 1
ATOM 3423 N N . VAL B 1 174 ? 1.75 -8.32 -0.837 1 98.88 174 VAL B N 1
ATOM 3424 C CA . VAL B 1 174 ? 1.625 -6.871 -0.776 1 98.88 174 VAL B CA 1
ATOM 3425 C C . VAL B 1 174 ? 0.15 -6.477 -0.799 1 98.88 174 VAL B C 1
ATOM 3427 O O . VAL B 1 174 ? -0.295 -5.664 0.015 1 98.88 174 VAL B O 1
ATOM 3430 N N . ALA B 1 175 ? -0.63 -7.094 -1.657 1 98.56 175 ALA B N 1
ATOM 3431 C CA . ALA B 1 175 ? -2.045 -6.758 -1.791 1 98.56 175 ALA B CA 1
ATOM 3432 C C . ALA B 1 175 ? -2.785 -6.961 -0.473 1 98.56 175 ALA B C 1
ATOM 3434 O O . ALA B 1 175 ? -3.553 -6.098 -0.043 1 98.56 175 ALA B O 1
ATOM 3435 N N . HIS B 1 176 ? -2.518 -8.031 0.121 1 98.75 176 HIS B N 1
ATOM 3436 C CA . HIS B 1 176 ? -3.252 -8.383 1.332 1 98.75 176 HIS B CA 1
ATOM 3437 C C . HIS B 1 176 ? -2.807 -7.523 2.512 1 98.75 176 HIS B C 1
ATOM 3439 O O . HIS B 1 176 ? -3.627 -7.141 3.348 1 98.75 176 HIS B O 1
ATOM 3445 N N . ALA B 1 177 ? -1.49 -7.223 2.594 1 98.88 177 ALA B N 1
ATOM 3446 C CA . ALA B 1 177 ? -1.006 -6.344 3.654 1 98.88 177 ALA B CA 1
ATOM 3447 C C . ALA B 1 177 ? -1.524 -4.922 3.467 1 98.88 177 ALA B C 1
ATOM 3449 O O . ALA B 1 177 ? -1.979 -4.289 4.422 1 98.88 177 ALA B O 1
ATOM 3450 N N . VAL B 1 178 ? -1.502 -4.434 2.266 1 98.88 178 VAL B N 1
ATOM 3451 C CA . VAL B 1 178 ? -1.953 -3.08 1.957 1 98.88 178 VAL B CA 1
ATOM 3452 C C . VAL B 1 178 ? -3.451 -2.961 2.227 1 98.88 178 VAL B C 1
ATOM 3454 O O . VAL B 1 178 ? -3.922 -1.922 2.695 1 98.88 178 VAL B O 1
ATOM 3457 N N . MET B 1 179 ? -4.238 -4.008 1.96 1 98.88 179 MET B N 1
ATOM 3458 C CA . MET B 1 179 ? -5.672 -3.992 2.248 1 98.88 179 MET B CA 1
ATOM 3459 C C . MET B 1 179 ? -5.93 -3.703 3.723 1 98.88 179 MET B C 1
ATOM 3461 O O . MET B 1 179 ? -6.793 -2.893 4.059 1 98.88 179 MET B O 1
ATOM 3465 N N . VAL B 1 180 ? -5.164 -4.352 4.555 1 98.94 180 VAL B N 1
ATOM 3466 C CA . VAL B 1 180 ? -5.324 -4.145 5.988 1 98.94 180 VAL B CA 1
ATOM 3467 C C . VAL B 1 180 ? -4.957 -2.705 6.348 1 98.94 180 VAL B C 1
ATOM 3469 O O . VAL B 1 180 ? -5.691 -2.033 7.074 1 98.94 180 VAL B O 1
ATOM 3472 N N . VAL B 1 181 ? -3.846 -2.195 5.805 1 98.94 181 VAL B N 1
ATOM 3473 C CA . VAL B 1 181 ? -3.416 -0.823 6.043 1 98.94 181 VAL B CA 1
ATOM 3474 C C . VAL B 1 181 ? -4.523 0.145 5.633 1 98.94 181 VAL B C 1
ATOM 3476 O O . VAL B 1 181 ? -4.809 1.109 6.344 1 98.94 181 VAL B O 1
ATOM 3479 N N . LEU B 1 182 ? -5.145 -0.135 4.5 1 98.88 182 LEU B N 1
ATOM 3480 C CA . LEU B 1 182 ? -6.18 0.756 3.98 1 98.88 182 LEU B CA 1
ATOM 3481 C C . LEU B 1 182 ? -7.422 0.716 4.863 1 98.88 182 LEU B C 1
ATOM 3483 O O . LEU B 1 182 ? -8.016 1.758 5.156 1 98.88 182 LEU B O 1
ATOM 3487 N N . VAL B 1 183 ? -7.859 -0.456 5.27 1 98.88 183 VAL B N 1
ATOM 3488 C CA . VAL B 1 183 ? -9.047 -0.542 6.109 1 98.88 183 VAL B CA 1
ATOM 3489 C C . VAL B 1 183 ? -8.805 0.18 7.434 1 98.88 183 VAL B C 1
ATOM 3491 O O . VAL B 1 183 ? -9.68 0.894 7.93 1 98.88 183 VAL B O 1
ATOM 3494 N N . GLU B 1 184 ? -7.617 0.015 8 1 98.81 184 GLU B N 1
ATOM 3495 C CA . GLU B 1 184 ? -7.23 0.759 9.195 1 98.81 184 GLU B CA 1
ATOM 3496 C C . GLU B 1 184 ? -7.336 2.264 8.969 1 98.81 184 GLU B C 1
ATOM 3498 O O . GLU B 1 184 ? -7.898 2.984 9.797 1 98.81 184 GLU B O 1
ATOM 3503 N N . ALA B 1 185 ? -6.781 2.711 7.848 1 98.81 185 ALA B N 1
ATOM 3504 C CA . ALA B 1 185 ? -6.766 4.129 7.504 1 98.81 185 ALA B CA 1
ATOM 3505 C C . ALA B 1 185 ? -8.188 4.676 7.359 1 98.81 185 ALA B C 1
ATOM 3507 O O . ALA B 1 185 ? -8.508 5.73 7.91 1 98.81 185 ALA B O 1
ATOM 3508 N N . PHE B 1 186 ? -9.039 3.928 6.668 1 98.81 186 PHE B N 1
ATOM 3509 C CA . PHE B 1 186 ? -10.414 4.367 6.426 1 98.81 186 PHE B CA 1
ATOM 3510 C C . PHE B 1 186 ? -11.219 4.367 7.719 1 98.81 186 PHE B C 1
ATOM 3512 O O . PHE B 1 186 ? -12.055 5.242 7.934 1 98.81 186 PHE B O 1
ATOM 3519 N N . ALA B 1 187 ? -10.945 3.387 8.562 1 98.75 187 ALA B N 1
ATOM 3520 C CA . ALA B 1 187 ? -11.633 3.346 9.852 1 98.75 187 ALA B CA 1
ATOM 3521 C C . ALA B 1 187 ? -11.25 4.547 10.711 1 98.75 187 ALA B C 1
ATOM 3523 O O . ALA B 1 187 ? -12.117 5.164 11.344 1 98.75 187 ALA B O 1
ATOM 3524 N N . MET B 1 188 ? -9.953 4.934 10.766 1 98.25 188 MET B N 1
ATOM 3525 C CA . MET B 1 188 ? -9.516 6.117 11.5 1 98.25 188 MET B CA 1
ATOM 3526 C C . MET B 1 188 ? -10.18 7.375 10.961 1 98.25 188 MET B C 1
ATOM 3528 O O . MET B 1 188 ? -10.688 8.195 11.727 1 98.25 188 MET B O 1
ATOM 3532 N N . ALA B 1 189 ? -10.141 7.453 9.633 1 98.38 189 ALA B N 1
ATOM 3533 C CA . ALA B 1 189 ? -10.719 8.633 8.984 1 98.38 189 ALA B CA 1
ATOM 3534 C C . ALA B 1 189 ? -12.211 8.758 9.305 1 98.38 189 ALA B C 1
ATOM 3536 O O . ALA B 1 189 ? -12.688 9.844 9.648 1 98.38 189 ALA B O 1
ATOM 3537 N N . LYS B 1 190 ? -12.898 7.613 9.227 1 98.12 190 LYS B N 1
ATOM 3538 C CA . LYS B 1 190 ? -14.328 7.602 9.508 1 98.12 190 LYS B CA 1
ATOM 3539 C C . LYS B 1 190 ? -14.609 8.016 10.953 1 98.12 190 LYS B C 1
ATOM 3541 O O . LYS B 1 190 ? -15.523 8.797 11.211 1 98.12 190 LYS B O 1
ATOM 3546 N N . ALA B 1 191 ? -13.852 7.504 11.82 1 97.31 191 ALA B N 1
ATOM 3547 C CA . ALA B 1 191 ? -14.016 7.805 13.234 1 97.31 191 ALA B CA 1
ATOM 3548 C C . ALA B 1 191 ? -13.836 9.297 13.5 1 97.31 191 ALA B C 1
ATOM 3550 O O . ALA B 1 191 ? -14.414 9.844 14.445 1 97.31 191 ALA B O 1
ATOM 3551 N N . GLN B 1 192 ? -13.047 10 12.641 1 96.69 192 GLN B N 1
ATOM 3552 C CA . GLN B 1 192 ? -12.758 11.422 12.805 1 96.69 192 GLN B CA 1
ATOM 3553 C C . GLN B 1 192 ? -13.719 12.266 11.969 1 96.69 192 GLN B C 1
ATOM 3555 O O . GLN B 1 192 ? -13.578 13.492 11.906 1 96.69 192 GLN B O 1
ATOM 3560 N N . GLY B 1 193 ? -14.617 11.625 11.25 1 95.25 193 GLY B N 1
ATOM 3561 C CA . GLY B 1 193 ? -15.664 12.328 10.531 1 95.25 193 GLY B CA 1
ATOM 3562 C C . GLY B 1 193 ? -15.234 12.781 9.141 1 95.25 193 GLY B C 1
ATOM 3563 O O . GLY B 1 193 ? -15.898 13.609 8.523 1 95.25 193 GLY B O 1
ATOM 3564 N N . LEU B 1 194 ? -14.195 12.281 8.68 1 97.25 194 LEU B N 1
ATOM 3565 C CA . LEU B 1 194 ? -13.727 12.617 7.336 1 97.25 194 LEU B CA 1
ATOM 3566 C C . LEU B 1 194 ? -14.586 11.93 6.277 1 97.25 194 LEU B C 1
ATOM 3568 O O . LEU B 1 194 ? -14.969 10.766 6.441 1 97.25 194 LEU B O 1
ATOM 3572 N N . ASP B 1 195 ? -14.883 12.68 5.191 1 96.44 195 ASP B N 1
ATOM 3573 C CA . ASP B 1 195 ? -15.484 12.062 4.012 1 96.44 195 ASP B CA 1
ATOM 3574 C C . ASP B 1 195 ? -14.539 11.039 3.391 1 96.44 195 ASP B C 1
ATOM 3576 O O . ASP B 1 195 ? -13.469 11.391 2.889 1 96.44 195 ASP B O 1
ATOM 3580 N N . LEU B 1 196 ? -15.008 9.82 3.344 1 97.5 196 LEU B N 1
ATOM 3581 C CA . LEU B 1 196 ? -14.125 8.734 2.936 1 97.5 196 LEU B CA 1
ATOM 3582 C C . LEU B 1 196 ? -13.781 8.844 1.453 1 97.5 196 LEU B C 1
ATOM 3584 O O . LEU B 1 196 ? -12.727 8.367 1.02 1 97.5 196 LEU B O 1
ATOM 3588 N N . SER B 1 197 ? -14.641 9.461 0.663 1 96.44 197 SER B N 1
ATOM 3589 C CA . SER B 1 197 ? -14.312 9.695 -0.738 1 96.44 197 SER B CA 1
ATOM 3590 C C . SER B 1 197 ? -13.133 10.648 -0.872 1 96.44 197 SER B C 1
ATOM 3592 O O . SER B 1 197 ? -12.32 10.523 -1.793 1 96.44 197 SER B O 1
ATOM 3594 N N . GLN B 1 198 ? -12.977 11.57 0.053 1 95.44 198 GLN B N 1
ATOM 3595 C CA . GLN B 1 198 ? -11.852 12.5 0.049 1 95.44 198 GLN B CA 1
ATOM 3596 C C . GLN B 1 198 ? -10.547 11.797 0.406 1 95.44 198 GLN B C 1
ATOM 3598 O O . GLN B 1 198 ? -9.492 12.109 -0.146 1 95.44 198 GLN B O 1
ATOM 3603 N N . LEU B 1 199 ? -10.688 10.875 1.346 1 97.31 199 LEU B N 1
ATOM 3604 C CA . LEU B 1 199 ? -9.484 10.117 1.683 1 97.31 199 LEU B CA 1
ATOM 3605 C C . LEU B 1 199 ? -9.031 9.273 0.496 1 97.31 199 LEU B C 1
ATOM 3607 O O . LEU B 1 199 ? -7.832 9.219 0.194 1 97.31 199 LEU B O 1
ATOM 3611 N N . ALA B 1 200 ? -10 8.602 -0.142 1 97.31 200 ALA B N 1
ATOM 3612 C CA . ALA B 1 200 ? -9.672 7.801 -1.315 1 97.31 200 ALA B CA 1
ATOM 3613 C C . ALA B 1 200 ? -8.961 8.641 -2.371 1 97.31 200 ALA B C 1
ATOM 3615 O O . ALA B 1 200 ? -7.98 8.188 -2.977 1 97.31 200 ALA B O 1
ATOM 3616 N N . GLU B 1 201 ? -9.391 9.828 -2.537 1 95.19 201 GLU B N 1
ATOM 3617 C CA . GLU B 1 201 ? -8.805 10.734 -3.52 1 95.19 201 GLU B CA 1
ATOM 3618 C C . GLU B 1 201 ? -7.367 11.086 -3.156 1 95.19 201 GLU B C 1
ATOM 3620 O O . GLU B 1 201 ? -6.48 11.062 -4.016 1 95.19 201 GLU B O 1
ATOM 3625 N N . VAL B 1 202 ? -7.129 11.383 -1.929 1 96.38 202 VAL B N 1
ATOM 3626 C CA . VAL B 1 202 ? -5.797 11.773 -1.488 1 96.38 202 VAL B CA 1
ATOM 3627 C C . VAL B 1 202 ? -4.832 10.594 -1.647 1 96.38 202 VAL B C 1
ATOM 3629 O O . VAL B 1 202 ? -3.711 10.766 -2.131 1 96.38 202 VAL B O 1
ATOM 3632 N N . LEU B 1 203 ? -5.258 9.414 -1.29 1 97.44 203 LEU B N 1
ATOM 3633 C CA . LEU B 1 203 ? -4.402 8.234 -1.328 1 97.44 203 LEU B CA 1
ATOM 3634 C C . LEU B 1 203 ? -4.066 7.852 -2.766 1 97.44 203 LEU B C 1
ATOM 3636 O O . LEU B 1 203 ? -2.994 7.309 -3.035 1 97.44 203 LEU B O 1
ATOM 3640 N N . ALA B 1 204 ? -4.934 8.172 -3.709 1 94.5 204 ALA B N 1
ATOM 3641 C CA . ALA B 1 204 ? -4.793 7.754 -5.102 1 94.5 204 ALA B CA 1
ATOM 3642 C C . ALA B 1 204 ? -3.898 8.719 -5.875 1 94.5 204 ALA B C 1
ATOM 3644 O O . ALA B 1 204 ? -3.455 8.406 -6.984 1 94.5 204 ALA B O 1
ATOM 3645 N N . ARG B 1 205 ? -3.58 9.859 -5.258 1 92.94 205 ARG B N 1
ATOM 3646 C CA . ARG B 1 205 ? -2.721 10.836 -5.93 1 92.94 205 ARG B CA 1
ATOM 3647 C C . ARG B 1 205 ? -1.326 10.258 -6.16 1 92.94 205 ARG B C 1
ATOM 3649 O O . ARG B 1 205 ? -0.844 9.445 -5.371 1 92.94 205 ARG B O 1
ATOM 3656 N N . PRO B 1 206 ? -0.63 10.719 -7.258 1 88.62 206 PRO B N 1
ATOM 3657 C CA . PRO B 1 206 ? 0.743 10.266 -7.504 1 88.62 206 PRO B CA 1
ATOM 3658 C C . PRO B 1 206 ? 1.67 10.531 -6.32 1 88.62 206 PRO B C 1
ATOM 3660 O O . PRO B 1 206 ? 2.629 9.781 -6.105 1 88.62 206 PRO B O 1
ATOM 3663 N N . ASP B 1 207 ? 1.346 11.578 -5.605 1 87.5 207 ASP B N 1
ATOM 3664 C CA . ASP B 1 207 ? 2.172 11.906 -4.445 1 87.5 207 ASP B CA 1
ATOM 3665 C C . ASP B 1 207 ? 1.455 11.547 -3.145 1 87.5 207 ASP B C 1
ATOM 3667 O O . ASP B 1 207 ? 1.8 12.062 -2.078 1 87.5 207 ASP B O 1
ATOM 3671 N N . GLY B 1 208 ? 0.431 10.672 -3.25 1 93.56 208 GLY B N 1
ATOM 3672 C CA . GLY B 1 208 ? -0.327 10.227 -2.088 1 93.56 208 GLY B CA 1
ATOM 3673 C C . GLY B 1 208 ? 0.332 9.086 -1.344 1 93.56 208 GLY B C 1
ATOM 3674 O O . GLY B 1 208 ? 1.316 8.516 -1.817 1 93.56 208 GLY B O 1
ATOM 3675 N N . GLY B 1 209 ? -0.22 8.812 -0.263 1 96.44 209 GLY B N 1
ATOM 3676 C CA . GLY B 1 209 ? 0.384 7.895 0.688 1 96.44 209 GLY B CA 1
ATOM 3677 C C . GLY B 1 209 ? 0.473 6.473 0.169 1 96.44 209 GLY B C 1
ATOM 3678 O O . GLY B 1 209 ? 1.312 5.691 0.622 1 96.44 209 GLY B O 1
ATOM 3679 N N . LEU B 1 210 ? -0.369 6.16 -0.823 1 97.94 210 LEU B N 1
ATOM 3680 C CA . LEU B 1 210 ? -0.364 4.793 -1.331 1 97.94 210 LEU B CA 1
ATOM 3681 C C . LEU B 1 210 ? 0.691 4.621 -2.418 1 97.94 210 LEU B C 1
ATOM 3683 O O . LEU B 1 210 ? 1.399 3.611 -2.447 1 97.94 210 LEU B O 1
ATOM 3687 N N . ILE B 1 211 ? 0.89 5.621 -3.264 1 95.81 211 ILE B N 1
ATOM 3688 C CA . ILE B 1 211 ? 1.652 5.492 -4.5 1 95.81 211 ILE B CA 1
ATOM 3689 C C . ILE B 1 211 ? 3.084 5.977 -4.277 1 95.81 211 ILE B C 1
ATOM 3691 O O . ILE B 1 211 ? 4.035 5.371 -4.777 1 95.81 211 ILE B O 1
ATOM 3695 N N . ARG B 1 212 ? 3.252 6.949 -3.49 1 94.75 212 ARG B N 1
ATOM 3696 C CA . ARG B 1 212 ? 4.516 7.66 -3.305 1 94.75 212 ARG B CA 1
ATOM 3697 C C . ARG B 1 212 ? 5.605 6.719 -2.803 1 94.75 212 ARG B C 1
ATOM 3699 O O . ARG B 1 212 ? 6.762 6.828 -3.209 1 94.75 212 ARG B O 1
ATOM 3706 N N . PRO B 1 213 ? 5.316 5.762 -1.926 1 97.25 213 PRO B N 1
ATOM 3707 C CA . PRO B 1 213 ? 6.379 4.879 -1.434 1 97.25 213 PRO B CA 1
ATOM 3708 C C . PRO B 1 213 ? 7.023 4.055 -2.545 1 97.25 213 PRO B C 1
ATOM 3710 O O . PRO B 1 213 ? 8.227 3.791 -2.504 1 97.25 213 PRO B O 1
ATOM 3713 N N . LEU B 1 214 ? 6.203 3.695 -3.527 1 97.12 214 LEU B N 1
ATOM 3714 C CA . LEU B 1 214 ? 6.785 2.945 -4.633 1 97.12 214 LEU B CA 1
ATOM 3715 C C . LEU B 1 214 ? 7.527 3.873 -5.59 1 97.12 214 LEU B C 1
ATOM 3717 O O . LEU B 1 214 ? 8.719 3.674 -5.852 1 97.12 214 LEU B O 1
ATOM 3721 N N . THR B 1 215 ? 6.938 4.949 -6.008 1 93.5 215 THR B N 1
ATOM 3722 C CA . THR B 1 215 ? 7.449 5.777 -7.094 1 93.5 215 THR B CA 1
ATOM 3723 C C . THR B 1 215 ? 8.586 6.668 -6.605 1 93.5 215 THR B C 1
ATOM 3725 O O . THR B 1 215 ? 9.656 6.715 -7.223 1 93.5 215 THR B O 1
ATOM 3728 N N . HIS B 1 216 ? 8.461 7.262 -5.422 1 91.62 216 HIS B N 1
ATOM 3729 C CA . HIS B 1 216 ? 9.406 8.297 -5.02 1 91.62 216 HIS B CA 1
ATOM 3730 C C . HIS B 1 216 ? 10.375 7.785 -3.969 1 91.62 216 HIS B C 1
ATOM 3732 O O . HIS B 1 216 ? 11.32 8.484 -3.596 1 91.62 216 HIS B O 1
ATOM 3738 N N . ARG B 1 217 ? 10.125 6.566 -3.502 1 95.69 217 ARG B N 1
ATOM 3739 C CA . ARG B 1 217 ? 11.031 6.051 -2.477 1 95.69 217 ARG B CA 1
ATOM 3740 C C . ARG B 1 217 ? 11.742 4.793 -2.959 1 95.69 217 ARG B C 1
ATOM 3742 O O . ARG B 1 217 ? 12.969 4.797 -3.139 1 95.69 217 ARG B O 1
ATOM 3749 N N . MET B 1 218 ? 10.969 3.779 -3.342 1 97.38 218 MET B N 1
ATOM 3750 C CA . MET B 1 218 ? 11.617 2.562 -3.818 1 97.38 218 MET B CA 1
ATOM 3751 C C . MET B 1 218 ? 12.406 2.828 -5.102 1 97.38 218 MET B C 1
ATOM 3753 O O . MET B 1 218 ? 13.594 2.518 -5.184 1 97.38 218 MET B O 1
ATOM 3757 N N . MET B 1 219 ? 11.742 3.469 -6.07 1 96.19 219 MET B N 1
ATOM 3758 C CA . MET B 1 219 ? 12.305 3.574 -7.414 1 96.19 219 MET B CA 1
ATOM 3759 C C . MET B 1 219 ? 13.312 4.715 -7.492 1 96.19 219 MET B C 1
ATOM 3761 O O . MET B 1 219 ? 14.219 4.695 -8.336 1 96.19 219 MET B O 1
ATOM 3765 N N . GLU B 1 220 ? 13.273 5.621 -6.602 1 93.12 220 GLU B N 1
ATOM 3766 C CA . GLU B 1 220 ? 14.141 6.793 -6.68 1 93.12 220 GLU B CA 1
ATOM 3767 C C . GLU B 1 220 ? 15.297 6.688 -5.688 1 93.12 220 GLU B C 1
ATOM 3769 O O . GLU B 1 220 ? 16.422 7.082 -5.996 1 93.12 220 GLU B O 1
ATOM 3774 N N . ARG B 1 221 ? 15.023 6.125 -4.504 1 96.44 221 ARG B N 1
ATOM 3775 C CA . ARG B 1 221 ? 16.016 6.184 -3.441 1 96.44 221 ARG B CA 1
ATOM 3776 C C . ARG B 1 221 ? 16.625 4.805 -3.176 1 96.44 221 ARG B C 1
ATOM 3778 O O . ARG B 1 221 ? 17.828 4.625 -3.268 1 96.44 221 ARG B O 1
ATOM 3785 N N . VAL B 1 222 ? 15.789 3.832 -2.939 1 98.12 222 VAL B N 1
ATOM 3786 C CA . VAL B 1 222 ? 16.281 2.496 -2.633 1 98.12 222 VAL B CA 1
ATOM 3787 C C . VAL B 1 222 ? 17.016 1.926 -3.846 1 98.12 222 VAL 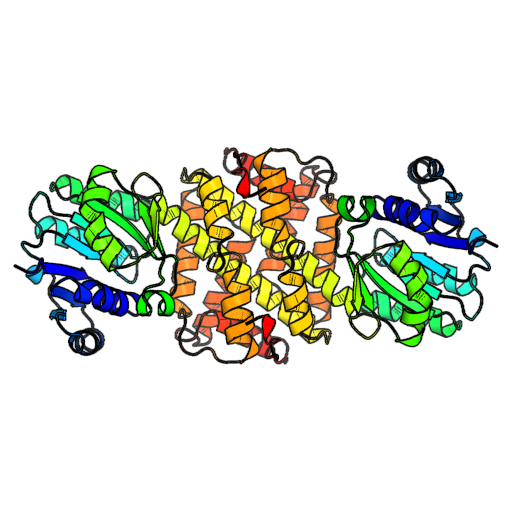B C 1
ATOM 3789 O O . VAL B 1 222 ? 18.109 1.378 -3.713 1 98.12 222 VAL B O 1
ATOM 3792 N N . ALA B 1 223 ? 16.422 2.111 -5.051 1 97.56 223 ALA B N 1
ATOM 3793 C CA . ALA B 1 223 ? 17 1.573 -6.285 1 97.56 223 ALA B CA 1
ATOM 3794 C C . ALA B 1 223 ? 18.422 2.078 -6.5 1 97.56 223 ALA B C 1
ATOM 3796 O O . ALA B 1 223 ? 19.266 1.354 -7.02 1 97.56 223 ALA B O 1
ATOM 3797 N N . THR B 1 224 ? 18.734 3.299 -6.039 1 96.81 224 THR B N 1
ATOM 3798 C CA . THR B 1 224 ? 20.031 3.916 -6.301 1 96.81 224 THR B CA 1
ATOM 3799 C C . THR B 1 224 ? 20.906 3.883 -5.051 1 96.81 224 THR B C 1
ATOM 3801 O O . THR B 1 224 ? 22.094 4.238 -5.105 1 96.81 224 THR B O 1
ATOM 3804 N N . GLY B 1 225 ? 20.391 3.504 -3.975 1 97.06 225 GLY B N 1
ATOM 3805 C CA . GLY B 1 225 ? 21.125 3.512 -2.721 1 97.06 225 GLY B CA 1
ATOM 3806 C C . GLY B 1 225 ? 21.453 4.906 -2.225 1 97.06 225 GLY B C 1
ATOM 3807 O O . GLY B 1 225 ? 22.453 5.113 -1.532 1 97.06 225 GLY B O 1
ATOM 3808 N N . ASP B 1 226 ? 20.672 5.879 -2.682 1 96.81 226 ASP B N 1
ATOM 3809 C CA . ASP B 1 226 ? 20.859 7.27 -2.277 1 96.81 226 ASP B CA 1
ATOM 3810 C C . ASP B 1 226 ? 19.766 7.707 -1.305 1 96.81 226 ASP B C 1
ATOM 3812 O O . ASP B 1 226 ? 18.625 7.938 -1.708 1 96.81 226 ASP B O 1
ATOM 3816 N N . TYR B 1 227 ? 20.156 7.918 -0.017 1 97.25 227 TYR B N 1
ATOM 3817 C CA . TYR B 1 227 ? 19.188 8.219 1.023 1 97.25 227 TYR B CA 1
ATOM 3818 C C . TYR B 1 227 ? 19.391 9.625 1.579 1 97.25 227 TYR B C 1
ATOM 3820 O O . TYR B 1 227 ? 18.859 9.961 2.641 1 97.25 227 TYR B O 1
ATOM 3828 N N . GLU B 1 228 ? 20.172 10.398 0.852 1 94.25 228 GLU B N 1
ATOM 3829 C CA . GLU B 1 228 ? 20.375 11.781 1.265 1 94.25 228 GLU B CA 1
ATOM 3830 C C . GLU B 1 228 ? 19.188 12.656 0.885 1 94.25 228 GLU B C 1
ATOM 3832 O O . GLU B 1 228 ? 18.688 12.586 -0.24 1 94.25 228 GLU B O 1
ATOM 3837 N N . GLY B 1 229 ? 18.75 13.469 1.887 1 88.88 229 GLY B N 1
ATOM 3838 C CA . GLY B 1 229 ? 17.625 14.359 1.641 1 88.88 229 GLY B CA 1
ATOM 3839 C C . GLY B 1 229 ? 16.281 13.664 1.786 1 88.88 229 GLY B C 1
ATOM 3840 O O . GLY B 1 229 ? 16.125 12.781 2.623 1 88.88 229 GLY B O 1
ATOM 3841 N N . GLY B 1 230 ? 15.266 14.156 1.162 1 89.69 230 GLY B N 1
ATOM 3842 C CA . GLY B 1 230 ? 13.922 13.609 1.263 1 89.69 230 GLY B CA 1
ATOM 3843 C C . GLY B 1 230 ? 13.258 13.891 2.6 1 89.69 230 GLY B C 1
ATOM 3844 O O . GLY B 1 230 ? 13.391 14.992 3.143 1 89.69 230 GLY B O 1
ATOM 3845 N N . MET B 1 231 ? 12.523 12.938 3.057 1 93.88 231 MET B N 1
ATOM 3846 C CA . MET B 1 231 ? 11.922 13.039 4.379 1 93.88 231 MET B CA 1
ATOM 3847 C C . MET B 1 231 ? 12.766 12.312 5.426 1 93.88 231 MET B C 1
ATOM 3849 O O . MET B 1 231 ? 12.852 11.086 5.418 1 93.88 231 MET B O 1
ATOM 3853 N N . PRO B 1 232 ? 13.281 13.047 6.324 1 95.81 232 PRO B N 1
ATOM 3854 C CA . PRO B 1 232 ? 14.141 12.398 7.324 1 95.81 232 PRO B CA 1
ATOM 3855 C C . PRO B 1 232 ? 13.406 11.336 8.133 1 95.81 232 PRO B C 1
ATOM 3857 O O . PRO B 1 232 ? 12.219 11.484 8.43 1 95.81 232 PRO B O 1
ATOM 3860 N N . MET B 1 233 ? 14.164 10.289 8.555 1 97.88 233 MET B N 1
ATOM 3861 C CA . MET B 1 233 ? 13.648 9.141 9.297 1 97.88 233 MET B CA 1
ATOM 3862 C C . MET B 1 233 ? 12.953 9.594 10.578 1 97.88 233 MET B C 1
ATOM 3864 O O . MET B 1 233 ? 11.914 9.047 10.945 1 97.88 233 MET B O 1
ATOM 3868 N N . ASP B 1 234 ? 13.508 10.516 11.266 1 96.94 234 ASP B N 1
ATOM 3869 C CA . ASP B 1 234 ? 12.922 10.961 12.531 1 96.94 234 ASP B CA 1
ATOM 3870 C C . ASP B 1 234 ? 11.586 11.664 12.297 1 96.94 234 ASP B C 1
ATOM 3872 O O . ASP B 1 234 ? 10.656 11.531 13.094 1 96.94 234 ASP B O 1
ATOM 3876 N N . ALA B 1 235 ? 11.445 12.406 11.188 1 95.44 235 ALA B N 1
ATOM 3877 C CA . ALA B 1 235 ? 10.172 13.023 10.82 1 95.44 235 ALA B CA 1
ATOM 3878 C C . ALA B 1 235 ? 9.125 11.969 10.469 1 95.44 235 ALA B C 1
ATOM 3880 O O . ALA B 1 235 ? 7.961 12.086 10.859 1 95.44 235 ALA B O 1
ATOM 3881 N N . ALA B 1 236 ? 9.562 10.938 9.742 1 97.31 236 ALA B N 1
ATOM 3882 C CA . ALA B 1 236 ? 8.664 9.844 9.383 1 97.31 236 ALA B CA 1
ATOM 3883 C C . ALA B 1 236 ? 8.18 9.102 10.633 1 97.31 236 ALA B C 1
ATOM 3885 O O . ALA B 1 236 ? 7 8.773 10.75 1 97.31 236 ALA B O 1
ATOM 3886 N N . ARG B 1 237 ? 9.156 8.859 11.531 1 98.06 237 ARG B N 1
ATOM 3887 C CA . ARG B 1 237 ? 8.805 8.195 1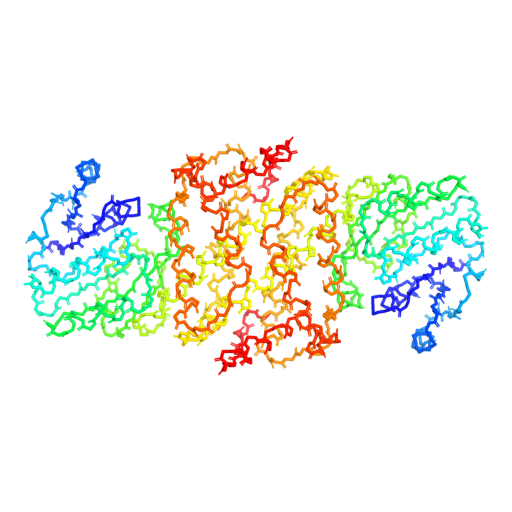2.781 1 98.06 237 ARG B CA 1
ATOM 3888 C C . ARG B 1 237 ? 7.824 9.031 13.594 1 98.06 237 ARG B C 1
ATOM 3890 O O . ARG B 1 237 ? 6.871 8.5 14.164 1 98.06 237 ARG B O 1
ATOM 3897 N N . LYS B 1 238 ? 8.031 10.297 13.594 1 96.56 238 LYS B N 1
ATOM 3898 C CA . LYS B 1 238 ? 7.109 11.203 14.281 1 96.56 238 LYS B CA 1
ATOM 3899 C C . LYS B 1 238 ? 5.715 11.148 13.664 1 96.56 238 LYS B C 1
ATOM 3901 O O . LYS B 1 238 ? 4.719 11.047 14.383 1 96.56 238 LYS B O 1
ATOM 3906 N N . ASP B 1 239 ? 5.605 11.227 12.391 1 97.25 239 ASP B N 1
ATOM 3907 C CA . ASP B 1 239 ? 4.316 11.203 11.703 1 97.25 239 ASP B CA 1
ATOM 3908 C C . ASP B 1 239 ? 3.611 9.867 11.891 1 97.25 239 ASP B C 1
ATOM 3910 O O . ASP B 1 239 ? 2.387 9.812 12.008 1 97.25 239 ASP B O 1
ATOM 3914 N N . SER B 1 240 ? 4.387 8.773 11.836 1 97.88 240 SER B N 1
ATOM 3915 C CA . SER B 1 240 ? 3.822 7.457 12.102 1 97.88 240 SER B CA 1
ATOM 3916 C C . SER B 1 240 ? 3.275 7.371 13.523 1 97.88 240 SER B C 1
ATOM 3918 O O . SER B 1 240 ? 2.236 6.75 13.758 1 97.88 240 SER B O 1
ATOM 3920 N N . THR B 1 241 ? 3.977 7.934 14.477 1 98.12 241 THR B N 1
ATOM 3921 C CA . THR B 1 241 ? 3.525 7.969 15.859 1 98.12 241 THR B CA 1
ATOM 3922 C C . THR B 1 241 ? 2.217 8.742 15.984 1 98.12 241 THR B C 1
ATOM 3924 O O . THR B 1 241 ? 1.338 8.367 16.766 1 98.12 241 THR B O 1
ATOM 3927 N N . LEU B 1 242 ? 2.074 9.836 15.25 1 98.5 242 LEU B N 1
ATOM 3928 C CA . LEU B 1 242 ? 0.833 10.602 15.242 1 98.5 242 LEU B CA 1
ATOM 3929 C C . LEU B 1 242 ? -0.328 9.758 14.734 1 98.5 242 LEU B C 1
ATOM 3931 O O . LEU B 1 242 ? -1.445 9.852 15.242 1 98.5 242 LEU B O 1
ATOM 3935 N N . ALA B 1 243 ? -0.097 8.938 13.711 1 98.62 243 ALA B N 1
ATOM 3936 C CA . ALA B 1 243 ? -1.142 8.055 13.203 1 98.62 243 ALA B CA 1
ATOM 3937 C C . ALA B 1 243 ? -1.576 7.051 14.266 1 98.62 243 ALA B C 1
ATOM 3939 O O . ALA B 1 243 ? -2.77 6.785 14.43 1 98.62 243 ALA B O 1
ATOM 3940 N N . LEU B 1 244 ? -0.607 6.488 15.008 1 98.62 244 LEU B N 1
ATOM 3941 C CA . LEU B 1 244 ? -0.932 5.559 16.094 1 98.62 244 LEU B CA 1
ATOM 3942 C C . LEU B 1 244 ? -1.735 6.254 17.188 1 98.62 244 LEU B C 1
ATOM 3944 O O . LEU B 1 244 ? -2.705 5.691 17.703 1 98.62 244 LEU B O 1
ATOM 3948 N N . ALA B 1 245 ? -1.303 7.465 17.484 1 98.5 245 ALA B N 1
ATOM 3949 C CA . ALA B 1 245 ? -2.029 8.242 18.5 1 98.5 245 ALA B CA 1
ATOM 3950 C C . ALA B 1 245 ? -3.461 8.516 18.047 1 98.5 245 ALA B C 1
ATOM 3952 O O . ALA B 1 245 ? -4.395 8.445 18.844 1 98.5 245 ALA B O 1
ATOM 3953 N N . LEU B 1 246 ? -3.637 8.844 16.797 1 98.38 246 LEU B N 1
ATOM 3954 C CA . LEU B 1 246 ? -4.969 9.078 16.25 1 98.38 246 LEU B CA 1
ATOM 3955 C C . LEU B 1 246 ? -5.824 7.816 16.359 1 98.38 246 LEU B C 1
ATOM 3957 O O . LEU B 1 246 ? -7.004 7.887 16.703 1 98.38 246 LEU B O 1
ATOM 3961 N N . GLY B 1 247 ? -5.219 6.629 15.969 1 98.19 247 GLY B N 1
ATOM 3962 C CA . GLY B 1 247 ? -5.93 5.371 16.125 1 98.19 247 GLY B CA 1
ATOM 3963 C C . GLY B 1 247 ? -6.398 5.121 17.547 1 98.19 247 GLY B C 1
ATOM 3964 O O . GLY B 1 247 ? -7.551 4.746 17.766 1 98.19 247 GLY B O 1
ATOM 3965 N N . GLN B 1 248 ? -5.531 5.344 18.531 1 97.25 248 GLN B N 1
ATOM 3966 C CA . GLN B 1 248 ? -5.875 5.172 19.938 1 97.25 248 GLN B CA 1
ATOM 3967 C C . GLN B 1 248 ? -7 6.117 20.344 1 97.25 248 GLN B C 1
ATOM 3969 O O . GLN B 1 248 ? -7.973 5.695 20.969 1 97.25 248 GLN B O 1
ATOM 3974 N N . ALA B 1 249 ? -6.84 7.359 19.953 1 96.5 249 ALA B N 1
ATOM 3975 C CA . ALA B 1 249 ? -7.832 8.367 20.297 1 96.5 249 ALA B CA 1
ATOM 3976 C C . ALA B 1 249 ? -9.195 8.039 19.688 1 96.5 249 ALA B C 1
ATOM 3978 O O . ALA B 1 249 ? -10.234 8.391 20.25 1 96.5 249 ALA B O 1
ATOM 3979 N N . SER B 1 250 ? -9.203 7.312 18.594 1 96.88 250 SER B N 1
ATOM 3980 C CA . SER B 1 250 ? -10.422 7.02 17.844 1 96.88 250 SER B CA 1
ATOM 3981 C C . SER B 1 250 ? -10.992 5.656 18.234 1 96.88 250 SER B C 1
ATOM 3983 O O . SER B 1 250 ? -12.055 5.262 17.75 1 96.88 250 SER B O 1
ATOM 3985 N N . GLY B 1 251 ? -10.25 4.922 19.047 1 97.12 251 GLY B N 1
ATOM 3986 C CA . GLY B 1 251 ? -10.672 3.574 19.406 1 97.12 251 GLY B CA 1
ATOM 3987 C C . GLY B 1 251 ? -10.578 2.6 18.25 1 97.12 251 GLY B C 1
ATOM 3988 O O . GLY B 1 251 ? -11.375 1.666 18.141 1 97.12 251 GLY B O 1
ATOM 3989 N N . VAL B 1 252 ? -9.695 2.824 17.312 1 98.12 252 VAL B N 1
ATOM 3990 C CA . VAL B 1 252 ? -9.547 1.986 16.141 1 98.12 252 VAL B CA 1
ATOM 3991 C C . VAL B 1 252 ? -8.289 1.12 16.266 1 98.12 252 VAL B C 1
ATOM 3993 O O . VAL B 1 252 ? -7.176 1.639 16.359 1 98.12 252 VAL B O 1
ATOM 3996 N N . PRO B 1 253 ? -8.414 -0.217 16.297 1 97.75 253 PRO B N 1
ATOM 3997 C CA . PRO B 1 253 ? -7.219 -1.063 16.344 1 97.75 253 PRO B CA 1
ATOM 3998 C C . PRO B 1 253 ? -6.387 -0.971 15.062 1 97.75 253 PRO B C 1
ATOM 4000 O O . PRO B 1 253 ? -6.941 -0.922 13.961 1 97.75 253 PRO B O 1
ATOM 4003 N N . LEU B 1 254 ? -5.094 -0.873 15.203 1 98.5 254 LEU B N 1
ATOM 4004 C CA . LEU B 1 254 ? -4.152 -0.802 14.094 1 98.5 254 LEU B CA 1
ATOM 4005 C C . LEU B 1 254 ? -3.15 -1.949 14.156 1 98.5 254 LEU B C 1
ATOM 4007 O O . LEU B 1 254 ? -2.199 -1.904 14.945 1 98.5 254 LEU B O 1
ATOM 4011 N N . PHE B 1 255 ? -3.275 -2.988 13.32 1 98.56 255 PHE B N 1
ATOM 4012 C CA . PHE B 1 255 ? -2.404 -4.16 13.336 1 98.56 255 PHE B CA 1
ATOM 4013 C C . PHE B 1 255 ? -1.148 -3.906 12.508 1 98.56 255 PHE B C 1
ATOM 4015 O O . PHE B 1 255 ? -0.047 -3.816 13.055 1 98.56 255 PHE B O 1
ATOM 4022 N N . ALA B 1 256 ? -1.316 -3.68 11.203 1 98.69 256 ALA B N 1
ATOM 4023 C CA . ALA B 1 256 ? -0.193 -3.518 10.289 1 98.69 256 ALA B CA 1
ATOM 4024 C C . ALA B 1 256 ? 0.542 -2.205 10.547 1 98.69 256 ALA B C 1
ATOM 4026 O O . ALA B 1 256 ? 1.774 -2.162 10.516 1 98.69 256 ALA B O 1
ATOM 4027 N N . THR B 1 257 ? -0.216 -1.121 10.836 1 98.62 257 THR B N 1
ATOM 4028 C CA . THR B 1 257 ? 0.368 0.194 11.078 1 98.62 257 THR B CA 1
ATOM 4029 C C . THR B 1 257 ? 1.251 0.174 12.32 1 98.62 257 THR B C 1
ATOM 4031 O O . THR B 1 257 ? 2.35 0.733 12.32 1 98.62 257 THR B O 1
ATOM 4034 N N . GLN B 1 258 ? 0.796 -0.499 13.352 1 98.44 258 GLN B N 1
ATOM 4035 C CA . GLN B 1 258 ? 1.573 -0.584 14.586 1 98.44 258 GLN B CA 1
ATOM 4036 C C . GLN B 1 258 ? 2.854 -1.386 14.375 1 98.44 258 GLN B C 1
ATOM 4038 O O . GLN B 1 258 ? 3.92 -1.003 14.859 1 98.44 258 GLN B O 1
ATOM 4043 N N . ALA B 1 259 ? 2.77 -2.496 13.672 1 98.69 259 ALA B N 1
ATOM 4044 C CA . ALA B 1 259 ? 3.947 -3.316 13.406 1 98.69 259 ALA B CA 1
ATOM 4045 C C . ALA B 1 259 ? 4.969 -2.555 12.57 1 98.69 259 ALA B C 1
ATOM 4047 O O . ALA B 1 259 ? 6.176 -2.689 12.773 1 98.69 259 ALA B O 1
ATOM 4048 N N . ALA B 1 260 ? 4.5 -1.748 11.641 1 98.69 260 ALA B N 1
ATOM 4049 C CA . ALA B 1 260 ? 5.383 -0.948 10.797 1 98.69 260 ALA B CA 1
ATOM 4050 C C . ALA B 1 260 ? 6.137 0.092 11.625 1 98.69 260 ALA B C 1
ATOM 4052 O O . ALA B 1 260 ? 7.301 0.39 11.344 1 98.69 260 ALA B O 1
ATOM 4053 N N . GLN B 1 261 ? 5.48 0.666 12.641 1 98.44 261 GLN B N 1
ATOM 4054 C CA . GLN B 1 261 ? 6.086 1.692 13.477 1 98.44 261 GLN B CA 1
ATOM 4055 C C . GLN B 1 261 ? 7.367 1.182 14.133 1 98.44 261 GLN B C 1
ATOM 4057 O O . GLN B 1 261 ? 8.336 1.933 14.289 1 98.44 261 GLN B O 1
ATOM 4062 N N . SER B 1 262 ? 7.422 -0.091 14.508 1 98.25 262 SER B N 1
ATOM 4063 C CA . SER B 1 262 ? 8.578 -0.67 15.18 1 98.25 262 SER B CA 1
ATOM 4064 C C . SER B 1 262 ? 9.82 -0.596 14.297 1 98.25 262 SER B C 1
ATOM 4066 O O . SER B 1 262 ? 10.938 -0.452 14.797 1 98.25 262 SER B O 1
ATOM 4068 N N . VAL B 1 263 ? 9.641 -0.668 13.023 1 98.69 263 VAL B N 1
ATOM 4069 C CA . VAL B 1 263 ? 10.75 -0.627 12.078 1 98.69 263 VAL B CA 1
ATOM 4070 C C . VAL B 1 263 ? 11.422 0.743 12.133 1 98.69 263 VAL B C 1
ATOM 4072 O O . VAL B 1 263 ? 12.648 0.84 12.086 1 98.69 263 VAL B O 1
ATOM 4075 N N . TYR B 1 264 ? 10.656 1.779 12.219 1 98.69 264 TYR B N 1
ATOM 4076 C CA . TYR B 1 264 ? 11.211 3.125 12.289 1 98.69 264 TYR B CA 1
ATOM 4077 C C . TYR B 1 264 ? 11.938 3.346 13.609 1 98.69 264 TYR B C 1
ATOM 4079 O O . TYR B 1 264 ? 12.961 4.039 13.648 1 98.69 264 TYR B O 1
ATOM 4087 N N . ASP B 1 265 ? 11.445 2.752 14.68 1 98.56 265 ASP B N 1
ATOM 4088 C CA . ASP B 1 265 ? 12.156 2.803 15.953 1 98.56 265 ASP B CA 1
ATOM 4089 C C . ASP B 1 265 ? 13.516 2.105 15.852 1 98.56 265 ASP B C 1
ATOM 4091 O O . ASP B 1 265 ? 14.516 2.615 16.344 1 98.56 265 ASP B O 1
ATOM 4095 N N . ILE B 1 266 ? 13.5 0.954 15.227 1 98.62 266 ILE B N 1
ATOM 4096 C CA . ILE B 1 266 ? 14.742 0.212 15.023 1 98.62 266 ILE B CA 1
ATOM 4097 C C . ILE B 1 266 ? 15.711 1.042 14.188 1 98.62 266 ILE B C 1
ATOM 4099 O O . ILE B 1 266 ? 16.906 1.11 14.484 1 98.62 266 ILE B O 1
ATOM 4103 N N . ALA B 1 267 ? 15.195 1.669 13.117 1 98.75 267 ALA B N 1
ATOM 4104 C CA . ALA B 1 267 ? 16.031 2.486 12.242 1 98.75 267 ALA B CA 1
ATOM 4105 C C . ALA B 1 267 ? 16.688 3.629 13.016 1 98.75 267 ALA B C 1
ATOM 4107 O O . ALA B 1 267 ? 17.859 3.922 12.82 1 98.75 267 ALA B O 1
ATOM 4108 N N . LEU B 1 268 ? 15.906 4.309 13.906 1 98.44 268 LEU B N 1
ATOM 4109 C CA . LEU B 1 268 ? 16.469 5.387 14.719 1 98.44 268 LEU B CA 1
ATOM 4110 C C . LEU B 1 268 ? 17.547 4.863 15.656 1 98.44 268 LEU B C 1
ATOM 4112 O O . LEU B 1 268 ? 18.578 5.512 15.836 1 98.44 268 LEU B O 1
ATOM 4116 N N . ALA B 1 269 ? 17.328 3.668 16.219 1 98.12 269 ALA B N 1
ATOM 4117 C CA . ALA B 1 269 ? 18.312 3.049 17.109 1 98.12 269 ALA B CA 1
ATOM 4118 C C . ALA B 1 269 ? 19.594 2.707 16.359 1 98.12 269 ALA B C 1
ATOM 4120 O O . ALA B 1 269 ? 20.656 2.588 16.953 1 98.12 269 ALA B O 1
ATOM 4121 N N . HIS B 1 270 ? 19.5 2.621 15.047 1 97.94 270 HIS B N 1
ATOM 4122 C CA . HIS B 1 270 ? 20.656 2.295 14.211 1 97.94 270 HIS B CA 1
ATOM 4123 C C . HIS B 1 270 ? 21.297 3.557 13.648 1 97.94 270 HIS B C 1
ATOM 4125 O O . HIS B 1 270 ? 22.125 3.48 12.734 1 97.94 270 HIS B O 1
ATOM 4131 N N . GLY B 1 271 ? 20.844 4.781 14.078 1 97.88 271 GLY B N 1
ATOM 4132 C CA . GLY B 1 271 ? 21.5 6.031 13.711 1 97.88 271 GLY B CA 1
ATOM 4133 C C . GLY B 1 271 ? 21.078 6.547 12.352 1 97.88 271 GLY B C 1
ATOM 4134 O O . GLY B 1 271 ? 21.828 7.293 11.711 1 97.88 271 GLY B O 1
ATOM 4135 N N . LEU B 1 272 ? 19.844 6.191 11.875 1 98.31 272 LEU B N 1
ATOM 4136 C CA . LEU B 1 272 ? 19.422 6.559 10.531 1 98.31 272 LEU B CA 1
ATOM 4137 C C . LEU B 1 272 ? 18.516 7.789 10.562 1 98.31 272 LEU B C 1
ATOM 4139 O O . LEU B 1 272 ? 17.797 8.055 9.602 1 98.31 272 LEU B O 1
ATOM 4143 N N . ALA B 1 273 ? 18.547 8.57 11.609 1 97.81 273 ALA B N 1
ATOM 4144 C CA . ALA B 1 273 ? 17.578 9.633 11.898 1 97.81 273 ALA B CA 1
ATOM 4145 C C . ALA B 1 273 ? 17.531 10.656 10.766 1 97.81 273 ALA B C 1
ATOM 4147 O O . ALA B 1 273 ? 16.469 11.164 10.422 1 97.81 273 ALA B O 1
ATOM 4148 N N . ARG B 1 274 ? 18.656 10.93 10.133 1 95.88 274 ARG B N 1
ATOM 4149 C CA . ARG B 1 274 ? 18.734 12.055 9.203 1 95.88 274 ARG B CA 1
ATOM 4150 C C . ARG B 1 274 ? 18.656 11.578 7.758 1 95.88 274 ARG B C 1
ATOM 4152 O O . ARG B 1 274 ? 18.594 12.391 6.836 1 95.88 274 ARG B O 1
ATOM 4159 N N . GLN B 1 275 ? 18.625 10.258 7.516 1 97.69 275 GLN B N 1
ATOM 4160 C CA . GLN B 1 275 ? 18.438 9.703 6.18 1 97.69 275 GLN B CA 1
ATOM 4161 C C . GLN B 1 275 ? 16.969 9.672 5.785 1 97.69 275 GLN B C 1
ATOM 4163 O O . GLN B 1 275 ? 16.094 9.711 6.648 1 97.69 275 GLN B O 1
ATOM 4168 N N . ASP B 1 276 ? 16.734 9.711 4.48 1 97 276 ASP B N 1
ATOM 4169 C CA . ASP B 1 276 ? 15.367 9.5 4.031 1 97 276 ASP B CA 1
ATOM 4170 C C . ASP B 1 276 ? 14.773 8.242 4.664 1 97 276 ASP B C 1
ATOM 4172 O O . ASP B 1 276 ? 15.461 7.242 4.84 1 97 276 ASP B O 1
ATOM 4176 N N . TYR B 1 277 ? 13.438 8.266 4.906 1 98.19 277 TYR B N 1
ATOM 4177 C CA . TYR B 1 277 ? 12.836 7.156 5.637 1 98.19 277 TYR B CA 1
ATOM 4178 C C . TYR B 1 277 ? 12.891 5.867 4.824 1 98.19 277 TYR B C 1
ATOM 4180 O O . TYR B 1 277 ? 12.742 4.773 5.371 1 98.19 277 TYR B O 1
ATOM 4188 N N . SER B 1 278 ? 13.148 5.926 3.547 1 98.31 278 SER B N 1
ATOM 4189 C CA . SER B 1 278 ? 13.32 4.727 2.734 1 98.31 278 SER B CA 1
ATOM 4190 C C . SER B 1 278 ? 14.594 3.979 3.117 1 98.31 278 SER B C 1
ATOM 4192 O O . SER B 1 278 ? 14.781 2.822 2.73 1 98.31 278 SER B O 1
ATOM 4194 N N . ALA B 1 279 ? 15.438 4.613 3.91 1 98.75 279 ALA B N 1
ATOM 4195 C CA . ALA B 1 279 ? 16.688 3.992 4.352 1 98.75 279 ALA B CA 1
ATOM 4196 C C . ALA B 1 279 ? 16.406 2.801 5.266 1 98.75 279 ALA B C 1
ATOM 4198 O O . ALA B 1 279 ? 17.312 2.018 5.559 1 98.75 279 ALA B O 1
ATOM 4199 N N . ILE B 1 280 ? 15.172 2.607 5.625 1 98.81 280 ILE B N 1
ATOM 4200 C CA . ILE B 1 280 ? 14.836 1.39 6.355 1 98.81 280 ILE B CA 1
ATOM 4201 C C . ILE B 1 280 ? 15.234 0.167 5.531 1 98.81 280 ILE B C 1
ATOM 4203 O O . ILE B 1 280 ? 15.453 -0.916 6.078 1 98.81 280 ILE B O 1
ATOM 4207 N N . ALA B 1 281 ? 15.367 0.271 4.258 1 98.75 281 ALA B N 1
ATOM 4208 C CA . ALA B 1 281 ? 15.789 -0.806 3.367 1 98.75 281 ALA B CA 1
ATOM 4209 C C . ALA B 1 281 ? 17.156 -1.343 3.771 1 98.75 281 ALA B C 1
ATOM 4211 O O . ALA B 1 281 ? 17.438 -2.535 3.617 1 98.75 281 ALA B O 1
ATOM 4212 N N . THR B 1 282 ? 18.016 -0.446 4.289 1 98.62 282 THR B N 1
ATOM 4213 C CA . THR B 1 282 ? 19.375 -0.859 4.668 1 98.62 282 THR B CA 1
ATOM 4214 C C . THR B 1 282 ? 19.328 -1.857 5.82 1 98.62 282 THR B C 1
ATOM 4216 O O . THR B 1 282 ? 20.25 -2.664 5.984 1 98.62 282 THR B O 1
ATOM 4219 N N . LEU B 1 283 ? 18.266 -1.828 6.656 1 98.56 283 LEU B N 1
ATOM 4220 C CA . LEU B 1 283 ? 18.094 -2.824 7.707 1 98.56 283 LEU B CA 1
ATOM 4221 C C . LEU B 1 283 ? 17.938 -4.219 7.113 1 98.56 283 LEU B C 1
ATOM 4223 O O . LEU B 1 283 ? 18.578 -5.168 7.562 1 98.56 283 LEU B O 1
ATOM 4227 N N . TRP B 1 284 ? 17.094 -4.363 6.098 1 98.56 284 TRP B N 1
ATOM 4228 C CA . TRP B 1 284 ? 16.875 -5.656 5.453 1 98.56 284 TRP B CA 1
ATOM 4229 C C . TRP B 1 284 ? 18.125 -6.117 4.715 1 98.56 284 TRP B C 1
ATOM 4231 O O . TRP B 1 284 ? 18.422 -7.312 4.648 1 98.56 284 TRP B O 1
ATOM 4241 N N . GLU B 1 285 ? 18.812 -5.121 4.109 1 98.06 285 GLU B N 1
ATOM 4242 C CA . GLU B 1 285 ? 20.078 -5.492 3.479 1 98.06 285 GLU B CA 1
ATOM 4243 C C . GLU B 1 285 ? 21.031 -6.109 4.488 1 98.06 285 GLU B C 1
ATOM 4245 O O . GLU B 1 285 ? 21.672 -7.125 4.207 1 98.06 285 GLU B O 1
ATOM 4250 N N . LYS B 1 286 ? 21.094 -5.551 5.629 1 97 286 LYS B N 1
ATOM 4251 C CA . LYS B 1 286 ? 21.953 -6.055 6.691 1 97 286 LYS B CA 1
ATOM 4252 C C . LYS B 1 286 ? 21.469 -7.41 7.195 1 97 286 LYS B C 1
ATOM 4254 O O . LYS B 1 286 ? 22.266 -8.328 7.387 1 97 286 LYS B O 1
ATOM 4259 N N . TRP B 1 287 ? 20.156 -7.535 7.398 1 96.38 287 TRP B N 1
ATOM 4260 C CA . TRP B 1 287 ? 19.594 -8.75 7.98 1 96.38 287 TRP B CA 1
ATOM 4261 C C . TRP B 1 287 ? 19.672 -9.914 7.004 1 96.38 287 TRP B C 1
ATOM 4263 O O . TRP B 1 287 ? 19.859 -11.062 7.41 1 96.38 287 TRP B O 1
ATOM 4273 N N . SER B 1 288 ? 19.516 -9.648 5.664 1 93.94 288 SER B N 1
ATOM 4274 C CA . SER B 1 288 ? 19.375 -10.719 4.68 1 93.94 288 SER B CA 1
ATOM 4275 C C . SER B 1 288 ? 20.656 -10.883 3.873 1 93.94 288 SER B C 1
ATOM 4277 O O . SER B 1 288 ? 20.812 -11.867 3.146 1 93.94 288 SER B O 1
ATOM 4279 N N . GLY B 1 289 ? 21.594 -9.922 3.996 1 93.94 289 GLY B N 1
ATOM 4280 C CA . GLY B 1 289 ? 22.828 -9.977 3.23 1 93.94 289 GLY B CA 1
ATOM 4281 C C . GLY B 1 289 ? 22.625 -9.742 1.747 1 93.94 289 GLY B C 1
ATOM 4282 O O . GLY B 1 289 ? 23.344 -10.297 0.918 1 93.94 289 GLY B O 1
ATOM 4283 N N . THR B 1 290 ? 21.562 -9.023 1.453 1 92.56 290 THR B N 1
ATOM 4284 C CA . THR B 1 290 ? 21.25 -8.758 0.053 1 92.56 290 THR B CA 1
ATOM 4285 C C . THR B 1 290 ? 21.328 -7.262 -0.24 1 92.56 290 THR B C 1
ATOM 4287 O O . THR B 1 290 ? 21.281 -6.441 0.678 1 92.56 290 THR B O 1
ATOM 4290 N N . ASP B 1 291 ? 21.578 -6.918 -1.512 1 96.62 291 ASP B N 1
ATOM 4291 C CA . ASP B 1 291 ? 21.562 -5.551 -2.018 1 96.62 291 ASP B CA 1
ATOM 4292 C C . ASP B 1 291 ? 20.234 -5.234 -2.713 1 96.62 291 ASP B C 1
ATOM 4294 O O . ASP B 1 291 ? 19.859 -5.902 -3.676 1 96.62 291 ASP B O 1
ATOM 4298 N N . LEU B 1 292 ? 19.594 -4.219 -2.281 1 98 292 LEU B N 1
ATOM 4299 C CA . LEU B 1 292 ? 18.266 -3.93 -2.803 1 98 292 LEU B CA 1
ATOM 4300 C C . LEU B 1 292 ? 18.328 -2.873 -3.9 1 98 292 LEU B C 1
ATOM 4302 O O . LEU B 1 292 ? 17.281 -2.465 -4.434 1 98 292 LEU B O 1
ATOM 4306 N N . THR B 1 293 ? 19.516 -2.375 -4.266 1 97.44 293 THR B N 1
ATOM 4307 C CA . THR B 1 293 ? 19.625 -1.45 -5.387 1 97.44 293 THR B CA 1
ATOM 4308 C C . THR B 1 293 ? 19.297 -2.15 -6.703 1 97.44 293 THR B C 1
ATOM 4310 O O . THR B 1 293 ? 19.453 -3.367 -6.82 1 97.44 293 THR B O 1
ATOM 4313 N N . PHE B 1 294 ? 18.734 -1.417 -7.668 1 94.31 294 PHE B N 1
ATOM 4314 C CA . PHE B 1 294 ? 18.406 -1.963 -8.977 1 94.31 294 PHE B CA 1
ATOM 4315 C C . PHE B 1 294 ? 18.234 -0.846 -10 1 94.31 294 PHE B C 1
ATOM 4317 O O . PHE B 1 294 ? 18.172 0.33 -9.641 1 94.31 294 PHE B O 1
ATOM 4324 N N . GLU B 1 295 ? 18.328 -1.142 -11.25 1 87.06 295 GLU B N 1
ATOM 4325 C CA . GLU B 1 295 ? 18.141 -0.17 -12.328 1 87.06 295 GLU B CA 1
ATOM 4326 C C . GLU B 1 295 ? 16.672 -0.029 -12.695 1 87.06 295 GLU B C 1
ATOM 4328 O O . GLU B 1 295 ? 16.047 -0.982 -13.164 1 87.06 295 GLU B O 1
ATOM 4333 N N . ALA B 1 296 ? 16.188 1.128 -12.312 1 75.69 296 ALA B N 1
ATOM 4334 C CA . ALA B 1 296 ? 14.805 1.408 -12.703 1 75.69 296 ALA B CA 1
ATOM 4335 C C . ALA B 1 296 ? 14.711 1.687 -14.195 1 75.69 296 ALA B C 1
ATOM 4337 O O . ALA B 1 296 ? 15.617 2.277 -14.789 1 75.69 296 ALA B O 1
ATOM 4338 N N . LYS B 1 297 ? 13.758 1.032 -14.781 1 63.97 297 LYS B N 1
ATOM 4339 C CA . LYS B 1 297 ? 13.609 1.265 -16.219 1 63.97 297 LYS B CA 1
ATOM 4340 C C . LYS B 1 297 ? 13.141 2.689 -16.5 1 63.97 297 LYS B C 1
ATOM 4342 O O . LYS B 1 297 ? 12.422 3.283 -15.688 1 63.97 297 LYS B O 1
ATOM 4347 N N . GLU B 1 298 ? 13.797 3.426 -17.438 1 53.44 298 GLU B N 1
ATOM 4348 C CA . GLU B 1 298 ? 13.633 4.824 -17.828 1 53.44 298 GLU B CA 1
ATOM 4349 C C . GLU B 1 298 ? 12.172 5.25 -17.766 1 53.44 298 GLU B C 1
ATOM 4351 O O . GLU B 1 298 ? 11.859 6.359 -17.328 1 53.44 298 GLU B O 1
ATOM 4356 N N . ASP B 1 299 ? 11.273 4.453 -18.188 1 51.06 299 ASP B N 1
ATOM 4357 C CA . ASP B 1 299 ? 9.867 4.859 -18.281 1 51.06 299 ASP B CA 1
ATOM 4358 C C . ASP B 1 299 ? 9.219 4.906 -16.891 1 51.06 299 ASP B C 1
ATOM 4360 O O . ASP B 1 299 ? 8.086 5.375 -16.75 1 51.06 299 ASP B O 1
ATOM 4364 N N . ASP B 1 300 ? 9.906 4.398 -15.984 1 48.22 300 ASP B N 1
ATOM 4365 C CA . ASP B 1 300 ? 9.328 4.23 -14.656 1 48.22 300 ASP B CA 1
ATOM 4366 C C . ASP B 1 300 ? 9.727 5.379 -13.734 1 48.22 300 ASP B C 1
ATOM 4368 O O . ASP B 1 300 ? 9.359 5.391 -12.555 1 48.22 300 ASP B O 1
ATOM 4372 N N . ARG B 1 301 ? 10.609 6.098 -14.273 1 42.25 301 ARG B N 1
ATOM 4373 C CA . ARG B 1 301 ? 11.055 7.238 -13.477 1 42.25 301 ARG B CA 1
ATOM 4374 C C . ARG B 1 301 ? 10.07 8.398 -13.586 1 42.25 301 ARG B C 1
ATOM 4376 O O . ARG B 1 301 ? 9.5 8.641 -14.648 1 42.25 301 ARG B O 1
#

Secondary structure (DSSP, 8-state):
-PPEEEEE--SHHHHHHHHHHTTTSEEEEE-S-HHHHHHHTTSTTEEEES-GGGGTT-SEEEE--SSHHHHHHHHHHHHHHSPTT-EEEE-S---HHHHHHHHHHHHTTT-EEEEEEE-S-HHHHHTT--EEEEES-HHHHHHHHHHHHHH-SEEEE--STTHHHHHHHHHHHHHHHHHHHHHHHHHHHHHTT--HHHHHHHHHSTTSTTTHIIIIIIIIIITTT--SSSSBHHHHHHHHHHHHHHHHHHT---SHHHHHHHHHHHHHHTT-TTSBGGGGHHHHHHHHT--------GGG-/-PPEEEEE--SHHHHHHHHHHHTTSEEEEE-S-HHHHHHHTTSTTEEEES-GGGGTT-SEEEE--SSHHHHHHHHHHHHHHSPTT-EEEE-S---HHHHHHHHHHHHTTT-EEEEEEE-S-HHHHHTT--EEEEES-HHHHHHHHHHHHHH-SEEEE--STTHHHHHHHHHHHHHHHHHHHHHHHHHHHHHTT--HHHHHHHHHSTTSTTTHIIIIIIIIIITTT--SSSSBHHHHHHHHHHHHHHHHHHT---SHHHHHHHHHHHHHHTT-TTSBGGGGHHHHHHHHT--------GGG-

InterPro domains:
  IPR006115 6-phosphogluconate dehydrogenase, NADP-binding [PF03446] (4-156)
  IPR008927 6-phosphogluconate dehydrogenase-like, C-terminal domain superfamily [SSF48179] (160-291)
  IPR013328 6-phosphogluconate dehydrogenase, domain 2 [G3DSA:1.10.1040.10] (163-293)
  IPR015815 3-hydroxyisobutyrate dehydrogenase-related [PIRSF000103] (1-290)
  IPR029154 3-hydroxyisobutyrate dehydrogenase-like, NAD-binding domain [PF14833] (162-283)
  IPR036291 NAD(P)-binding domain superfamily [SSF51735] (4-156)

Organism: NCBI:txid1891644

Foldseek 3Di:
DFAEEEEEDQPLQRLLLLLLLQVRHQYEYEDCDPVSQVVSVVRPSYHYDPDPLVCAAHQEYEYADAELVVVQVSLLVCLVRYAANHEYEYAYQYALVSQVVSQVSNVVSNYGYKYWHWQDDSVCQNVQATETEIADDPVNCVVCVVSNCSRHVHYHYQYHRRRRSVVRVVVVVVVVLVVLVVVLVLLLCVLVPHDSVVVVVQQPDCCHPPNCCVQVQLQPPLQAVHFADDDFLQNVLVVLVVSVVSCVVSVGDRDSSVVVSVLSVVCVVVVRRRTHNSCSVVVVCVVVVDRSHHHDDPVSD/DFAEEEEEDQPLQRLLLLLLLQVRHQYEYADCDPVSQVVSVVRPSYHYDPDLLVCAAHQEYEYADAELVVVQVSLLVCLVRYAANHEYEYAYQYALVSQVVSQVSNVVSNYGYKYWHWQDDSVCQNVQATETEIADDPVNCVVCVVSVCSRHVHYHYQYHRRRRSVVRVVVVVVVVLVVLVVVLVLLLCVLVPHDSVVVVVQQPDCCHPPNCCVQVQLQPPLQAVHFADDQFLQNVLVVLVVSVVSCVVSVGDRDSSVVVSVLSVVCVVVVRRGTHNSCSVVVVCVVVVDRSHHHDDPVSD

pLDDT: mean 96.07, std 7.53, range [39.31, 98.94]

Nearest PDB structures (foldseek):
  3qha-assembly1_A  TM=7.449E-01  e=1.618E-21  Mycobacterium avium 104
  8ozw-assembly1_A  TM=8.786E-01  e=2.363E-19  Blastomyces dermatitidis
  7y8o-assembly1_B  TM=8.773E-01  e=4.004E-19  Streptomyces clavuligerus
  6smt-assembly3_E  TM=8.668E-01  e=2.987E-19  Mycolicibacterium smegmatis MC2 155
  8bk1-assembly3_D  TM=8.672E-01  e=1.839E-18  Amycolatopsis azurea

Radius of gyration: 27.6 Å; Cα contacts (8 Å, |Δi|>4): 1366; chains: 2; bounding box: 45×90×59 Å

Solvent-accessible surface area (backbone atoms only — not comparable to full-atom values): 29606 Å² total; per-residue (Å²): 126,75,57,56,34,31,32,38,30,44,47,80,56,21,42,32,44,50,56,32,37,27,76,75,22,36,31,46,32,28,36,84,48,67,68,44,36,58,60,45,47,72,40,72,52,36,44,60,42,70,51,74,72,77,46,47,75,40,53,37,36,36,37,31,41,94,34,50,69,52,46,49,54,51,46,59,52,43,45,74,48,41,46,67,72,17,36,37,38,39,35,36,77,38,52,31,66,53,47,40,52,48,35,50,58,26,43,78,50,47,21,48,53,32,37,36,25,60,64,47,54,55,67,34,34,62,71,54,66,17,38,28,30,29,10,18,54,67,71,58,45,60,71,41,40,68,63,49,50,44,45,20,76,39,77,43,80,46,50,50,58,25,35,17,32,42,50,47,34,38,33,47,25,40,21,56,27,47,38,47,40,48,45,40,40,51,50,41,37,46,64,68,66,40,60,60,51,59,48,55,50,48,33,68,32,77,71,12,23,67,41,23,36,52,57,64,26,42,55,57,19,38,19,67,69,48,39,78,51,85,54,29,23,51,60,49,41,49,41,38,51,50,29,53,49,50,21,60,76,54,56,38,81,54,54,25,49,51,38,26,47,53,54,45,55,52,36,46,76,69,70,40,38,72,27,13,51,59,48,54,46,55,56,53,26,66,70,54,72,47,78,76,53,46,74,64,55,78,87,71,105,129,76,57,56,35,31,33,38,31,44,50,80,56,20,42,34,44,49,57,30,36,28,76,75,22,36,31,48,34,28,35,85,47,65,68,44,37,58,59,43,47,71,40,74,52,36,45,60,42,71,51,75,71,77,47,47,74,40,54,35,36,36,36,31,42,95,35,51,69,52,45,50,54,52,48,59,52,44,47,75,46,41,46,67,73,18,37,37,36,39,35,37,75,38,51,30,67,54,47,40,52,48,34,52,58,24,43,76,49,47,21,47,52,31,37,34,26,61,65,46,55,57,68,36,34,62,70,53,66,16,38,29,30,29,9,18,53,66,70,57,45,60,70,42,39,68,62,50,50,44,44,21,75,39,77,45,81,47,50,51,60,26,35,16,31,42,48,46,34,40,32,47,25,40,20,55,29,47,38,47,40,48,45,39,39,51,50,42,38,47,64,70,67,40,61,61,50,57,49,53,51,48,34,68,31,77,71,13,24,68,40,22,36,51,57,66,27,42,56,55,20,37,19,68,70,48,39,79,52,85,54,29,24,51,60,49,42,50,43,39,49,50,28,53,50,49,21,59,76,54,56,39,82,56,54,25,49,51,38,26,48,53,53,45,54,51,35,46,76,70,70,39,37,73,28,13,51,59,49,54,48,57,56,51,24,66,68,55,71,47,78,75,53,47,72,64,56,77,86,70,105

Sequence (602 aa):
MTTQVGLCGLGQMGIEVAGRLAREYDVVAVDLDDQRRTLADQTERVRTTSSLDELSGLDVVVLSLPSPAASRSVVDALASLLSQGSLVIETSTVLPGDARACGEALAAQGIAMVEAAVLSGVGQMRDGAATLLVGGPSADVDRARPVLQAIAPNLQQYGDLGTAMTAKVVNNGVAHAVMVVLVEAFAMAKAQGLDLSQLAEVLARPDGGLIRPLTHRMMERVATGDYEGGMPMDAARKDSTLALALGQASGVPLFATQAAQSVYDIALAHGLARQDYSAIATLWEKWSGTDLTFEAKEDDRMTTQVGLCGLGQMGIEVAGRLAREYDVVAVDLDDQRRTLADQTERVRTTSSLDELSGLDVVVLSLPSPAASRSVVDALASLLSQGSLVIETSTVLPGDARACGEALAAQGIAMVEAAVLSGVGQMRDGAATLLVGGPSADVDRARPVLQAIAPNLQQYGDLGTAMTAKVVNNGVAHAVMVVLVEAFAMAKAQGLDLSQLAEVLARPDGGLIRPLTHRMMERVATGDYEGGMPMDAARKDSTLALALGQASGVPLFATQAAQSVYDIALAHGLARQDYSAIATLWEKWSGTDLTFEAKEDDR